Protein AF-A0A370TA42-F1 (afdb_monomer_lite)

Secondary structure (DSSP, 8-state):
---TTT----HHHHHHHHHHHHHHHHHHTS-GGGEEPPPTT--TT--TTTSGGG---HHHHHHHHT--EE---TT-PPPEEETTEEE--HHHHHTTT--HHHHHHHHT-S--EE-SSS-EE--S-TTEEE-EE-STTS-EEEEETTTTEEEEET--HHHHT-SS-SSPPP---HHHHHHHHT--HHHHHHHHHSEEEEHHHHHHHHHHHHHHTSEEESSSS-EEE-S--TT--HHHHHHHHHHHHHHHHTTTT-TTT--HHHHHHHHHHHHHHH-HHHH-HHHHHHHTT-SS----STTTTTHHHHHHHHHHHHHTS----PPP----------------------------------------PPTTHHHHHHHHHHHHHHHHHHHHHHHHHHHHHS-TT-HHHHHT--TT--HHHHHHHHHHHHHHS-GGG-S-TTHHHHHHHHHHHHHHTTSHHHHHHHHHHHHHHHHHHHHHTT--TT-GGGGSHHHHHHHHHHHHHHHHHHHHHHHHHHHHHHHHHHHHHHHHHHHHHHHHHHHHHHHHHHHTHHHHHHHHHHHHHTT----PPPPPPP-

pLDDT: mean 77.73, std 22.22, range [22.06, 98.5]

InterPro domains:
  IPR001623 DnaJ domain [PF00226] (402-463)
  IPR001623 DnaJ domain [PS50076] (402-466)
  IPR001623 DnaJ domain [SM00271] (401-458)
  IPR001623 DnaJ domain [cd06257] (402-455)
  IPR036869 Chaperone J-domain superfamily [G3DSA:1.10.287.110] (401-469)
  IPR036869 Chaperone J-domain superfamily [SSF46565] (398-460)

Foldseek 3Di:
DDALVPFDFDLVVLQVLLVVLVVLLCLAFAPPVQKAFADPQFQPLQQCVLCVQLLADRVVSSSLRGHIAGDQDPVRAAFASFAPWGFDPVSVVSVVPDGSVVQCVFFAVQPFDADPVGDTDDLADRQKTGGIGDDDRYWHWIARNRRQKIWGAQPDCCQQVPPDDPFDWHPDQLVVVCVVVVRDPSSRVRRNNTTMDRSNVVSVSSVVCVQVVCWADLHSGHTDHNRDDPDDDPLVVVLSVVLVVLQVVQPPPPSVRRDNVVSNVSSLVVCVVRPVVVNPVVPPPCVVPPDDDDDDPPCPPPPVVVVVVVVVVVVPDDDDDDDDDDDDDDDDDDDDDDDDDDDDDDDDDDDDDDDDDDDDDDDDDDPDPVVVVVVVVVVVVVVLQVVLVVLLVQLVPQDLLQLCSNLVHDAPDDLVVLVVSLVVNCVSLPPVNHPDPSSVVSNVSNVVSSVQCVPPVSSVVLSVLLVVLLVVVCVVVVHDPPDPVCVDVVVVVSSSVSSSVSSVVVVVVVVVVVVVVVVVVVVVVVVVVVVVVVVVVVVVVVVVCVVCVVVVVVVVVVVVVVPDDDDDDDDDDDD

Organism: NCBI:txid2656787

Structure (mmCIF, N/CA/C/O backbone):
data_AF-A0A370TA42-F1
#
_entry.id   AF-A0A370TA42-F1
#
loop_
_atom_site.group_PDB
_atom_site.id
_atom_site.type_symbol
_atom_site.label_atom_id
_atom_site.label_alt_id
_atom_site.label_comp_id
_atom_site.label_asym_id
_atom_site.label_entity_id
_atom_site.label_seq_id
_atom_site.pdbx_PDB_ins_code
_atom_site.Cartn_x
_atom_site.Cartn_y
_atom_site.Cartn_z
_atom_site.occupancy
_atom_site.B_iso_or_equiv
_atom_site.auth_seq_id
_atom_site.auth_comp_id
_atom_site.auth_asym_id
_atom_site.auth_atom_id
_atom_site.pdbx_PDB_model_num
ATOM 1 N N . MET A 1 1 ? -12.432 2.207 -6.664 1.00 80.94 1 MET A N 1
ATOM 2 C CA . MET A 1 1 ? -11.936 2.065 -5.289 1.00 80.94 1 MET A CA 1
ATOM 3 C C . MET A 1 1 ? -13.075 1.524 -4.453 1.00 80.94 1 MET A C 1
ATOM 5 O O . MET A 1 1 ? -14.172 2.047 -4.623 1.00 80.94 1 MET A O 1
ATOM 9 N N . PRO A 1 2 ? -12.879 0.428 -3.699 1.00 89.00 2 PRO A N 1
ATOM 10 C CA . PRO A 1 2 ? -13.913 -0.123 -2.830 1.00 89.00 2 PRO A CA 1
ATOM 11 C C . PRO A 1 2 ? -14.153 0.772 -1.612 1.00 89.00 2 PRO A C 1
ATOM 13 O O . PRO A 1 2 ? -13.216 1.389 -1.096 1.00 89.00 2 PRO A O 1
ATOM 16 N N . GLU A 1 3 ? -15.389 0.780 -1.125 1.00 89.12 3 GLU A N 1
ATOM 17 C CA . GLU A 1 3 ? -15.716 1.338 0.192 1.00 89.12 3 GLU A CA 1
ATOM 18 C C . GLU A 1 3 ? -15.497 0.289 1.304 1.00 89.12 3 GLU A C 1
ATOM 20 O O . GLU A 1 3 ? -15.654 -0.916 1.083 1.00 89.12 3 GLU A O 1
ATOM 25 N N . LEU A 1 4 ? -15.247 0.721 2.546 1.00 90.44 4 LEU A N 1
ATOM 26 C CA . LEU A 1 4 ? -15.292 -0.133 3.745 1.00 90.44 4 LEU A CA 1
ATOM 27 C C . LEU A 1 4 ? -16.655 -0.823 3.899 1.00 90.44 4 LEU A C 1
ATOM 29 O O . LEU A 1 4 ? -16.736 -1.893 4.497 1.00 90.44 4 LEU A O 1
ATOM 33 N N . SER A 1 5 ? -17.717 -0.227 3.347 1.00 88.81 5 SER A N 1
ATOM 34 C CA . SER A 1 5 ? -19.071 -0.790 3.306 1.00 88.81 5 SER A CA 1
ATOM 35 C C . SER A 1 5 ? -19.179 -2.059 2.437 1.00 88.81 5 SER A C 1
ATOM 37 O O . SER A 1 5 ? -20.073 -2.881 2.655 1.00 88.81 5 SER A O 1
ATOM 39 N N . GLU A 1 6 ? -18.256 -2.245 1.485 1.00 91.31 6 GLU A N 1
ATOM 40 C CA . GLU A 1 6 ? -18.196 -3.383 0.558 1.00 91.31 6 GLU A CA 1
ATOM 41 C C . GLU A 1 6 ? -17.244 -4.495 1.036 1.00 91.31 6 GLU A C 1
ATOM 43 O O . GLU A 1 6 ? -17.346 -5.642 0.586 1.00 91.31 6 GLU A O 1
ATOM 48 N N . ILE A 1 7 ? -16.330 -4.182 1.960 1.00 94.75 7 ILE A N 1
ATOM 49 C CA . ILE A 1 7 ? -15.343 -5.120 2.505 1.00 94.75 7 ILE A CA 1
ATOM 50 C C . ILE A 1 7 ? -15.930 -5.829 3.734 1.00 94.75 7 ILE A C 1
ATOM 52 O O . ILE A 1 7 ? -16.543 -5.222 4.607 1.00 94.75 7 ILE A O 1
ATOM 56 N N . MET A 1 8 ? -15.732 -7.147 3.823 1.00 93.50 8 MET A N 1
ATOM 57 C CA . MET A 1 8 ? -16.098 -7.934 5.003 1.00 93.50 8 MET A CA 1
ATOM 58 C C . MET A 1 8 ? -14.918 -8.782 5.467 1.00 93.50 8 MET A C 1
ATOM 60 O O . MET A 1 8 ? -14.359 -9.560 4.690 1.00 93.50 8 MET A O 1
ATOM 64 N N . TYR A 1 9 ? -14.585 -8.698 6.755 1.00 97.00 9 TYR A N 1
ATOM 65 C CA . TYR A 1 9 ? -13.612 -9.601 7.359 1.00 97.00 9 TYR A CA 1
ATOM 66 C C . TYR A 1 9 ? -14.089 -11.062 7.330 1.00 97.00 9 TYR A C 1
ATOM 68 O O . TYR A 1 9 ? -15.241 -11.388 7.622 1.00 97.00 9 TYR A O 1
ATOM 76 N N . SER A 1 10 ? -13.153 -11.963 7.041 1.00 97.50 10 SER A N 1
ATOM 77 C CA . SER A 1 10 ? -13.292 -13.395 7.275 1.00 97.50 10 SER A CA 1
ATOM 78 C C . SER A 1 10 ? -11.931 -13.958 7.668 1.00 97.50 10 SER A C 1
ATOM 80 O O . SER A 1 10 ? -10.990 -13.926 6.871 1.00 97.50 10 SER A O 1
ATOM 82 N N . ARG A 1 11 ? -11.834 -14.503 8.885 1.00 97.25 11 ARG A N 1
ATOM 83 C CA . ARG A 1 11 ? -10.618 -15.148 9.400 1.00 97.25 11 ARG A CA 1
ATOM 84 C C . ARG A 1 11 ? -10.097 -16.218 8.446 1.00 97.25 11 ARG A C 1
ATOM 86 O O . ARG A 1 11 ? -8.917 -16.236 8.119 1.00 97.25 11 ARG A O 1
ATOM 93 N N . ASP A 1 12 ? -10.987 -17.075 7.957 1.00 96.94 12 ASP A N 1
ATOM 94 C CA . ASP A 1 12 ? -10.622 -18.206 7.104 1.00 96.94 12 ASP A CA 1
ATOM 95 C C . ASP A 1 12 ? -10.121 -17.727 5.723 1.00 96.94 12 ASP A C 1
ATOM 97 O O . ASP A 1 12 ? -9.192 -18.314 5.168 1.00 96.94 12 ASP A O 1
ATOM 101 N N . ALA A 1 13 ? -10.656 -16.612 5.201 1.00 97.12 13 ALA A N 1
ATOM 102 C CA . ALA A 1 13 ? -10.143 -15.964 3.989 1.00 97.12 13 ALA A CA 1
ATOM 103 C C . ALA A 1 13 ? -8.790 -15.263 4.220 1.00 97.12 13 ALA A C 1
ATOM 105 O O . ALA A 1 13 ? -7.906 -15.350 3.371 1.00 97.12 13 ALA A O 1
ATOM 106 N N . CYS A 1 14 ? -8.592 -14.626 5.380 1.00 98.06 14 CYS A N 1
ATOM 107 C CA . CYS A 1 14 ? -7.306 -14.049 5.782 1.00 98.06 14 CYS A CA 1
ATOM 108 C C . CYS A 1 14 ? -6.217 -15.131 5.890 1.00 98.06 14 CYS A C 1
ATOM 110 O O . CYS A 1 14 ? -5.145 -15.003 5.303 1.00 98.06 14 CYS A O 1
ATOM 112 N N . VAL A 1 15 ? -6.516 -16.238 6.576 1.00 98.06 15 VAL A N 1
ATOM 113 C CA . VAL A 1 15 ? -5.639 -17.415 6.693 1.00 98.06 15 VAL A CA 1
ATOM 114 C C . VAL A 1 15 ? -5.321 -18.016 5.318 1.00 98.06 15 VAL A C 1
ATOM 116 O O . VAL A 1 15 ? -4.181 -18.408 5.067 1.00 98.06 15 VAL A O 1
ATOM 119 N N . ALA A 1 16 ? -6.296 -18.069 4.404 1.00 98.25 16 ALA A N 1
ATOM 120 C CA . ALA A 1 16 ? -6.069 -18.514 3.030 1.00 98.25 16 ALA A CA 1
ATOM 121 C C . ALA A 1 16 ? -5.157 -17.556 2.240 1.00 98.25 16 ALA A C 1
ATOM 123 O O . ALA A 1 16 ? -4.260 -18.026 1.543 1.00 98.25 16 ALA A O 1
ATOM 124 N N . ALA A 1 17 ? -5.335 -16.238 2.379 1.00 98.38 17 ALA A N 1
ATOM 125 C CA . ALA A 1 17 ? -4.519 -15.235 1.694 1.00 98.38 17 ALA A CA 1
ATOM 126 C C . ALA A 1 17 ? -3.052 -15.246 2.163 1.00 98.38 17 ALA A C 1
ATOM 128 O O . ALA A 1 17 ? -2.149 -15.232 1.327 1.00 98.38 17 ALA A O 1
ATOM 129 N N . VAL A 1 18 ? -2.806 -15.357 3.477 1.00 98.19 18 VAL A N 1
ATOM 130 C CA . VAL A 1 18 ? -1.445 -15.495 4.035 1.00 98.19 18 VAL A CA 1
ATOM 131 C C . VAL A 1 18 ? -0.789 -16.801 3.572 1.00 98.19 18 VAL A C 1
ATOM 133 O O . VAL A 1 18 ? 0.376 -16.793 3.176 1.00 98.19 18 VAL A O 1
ATOM 136 N N . ARG A 1 19 ? -1.531 -17.919 3.551 1.00 98.00 19 ARG A N 1
ATOM 137 C CA . ARG A 1 19 ? -1.007 -19.202 3.055 1.00 98.00 19 ARG A CA 1
ATOM 138 C C . ARG A 1 19 ? -0.655 -19.150 1.570 1.00 98.00 19 ARG A C 1
ATOM 140 O O . ARG A 1 19 ? 0.453 -19.530 1.216 1.00 98.00 19 ARG A O 1
ATOM 147 N N . ASP A 1 20 ? -1.544 -18.647 0.712 1.00 98.50 20 ASP A N 1
ATOM 148 C CA . ASP A 1 20 ? -1.268 -18.530 -0.728 1.00 98.50 20 ASP A CA 1
ATOM 149 C C . ASP A 1 20 ? -0.123 -17.536 -1.022 1.00 98.50 20 ASP A C 1
ATOM 151 O O . ASP A 1 20 ? 0.648 -17.718 -1.967 1.00 98.50 20 ASP A O 1
ATOM 155 N N . TYR A 1 21 ? 0.058 -16.520 -0.169 1.00 98.44 21 TYR A N 1
ATOM 156 C CA . TYR A 1 21 ? 1.237 -15.657 -0.205 1.00 98.44 21 TYR A CA 1
ATOM 157 C C . TYR A 1 21 ? 2.528 -16.421 0.115 1.00 98.44 21 TYR A C 1
ATOM 159 O O . TYR A 1 21 ? 3.470 -16.380 -0.678 1.00 98.44 21 TYR A O 1
ATOM 167 N N . TYR A 1 22 ? 2.574 -17.180 1.211 1.00 98.12 22 TYR A N 1
ATOM 168 C CA . TYR A 1 22 ? 3.743 -18.000 1.547 1.00 98.12 22 TYR A CA 1
ATOM 169 C C . TYR A 1 22 ? 4.012 -19.097 0.506 1.00 98.12 22 TYR A C 1
ATOM 171 O O . TYR A 1 22 ? 5.163 -19.298 0.129 1.00 98.12 22 TYR A O 1
ATOM 179 N N . ASP A 1 23 ? 2.976 -19.732 -0.042 1.00 97.69 23 ASP A N 1
ATOM 180 C CA . ASP A 1 23 ? 3.077 -20.680 -1.157 1.00 97.69 23 ASP A CA 1
ATOM 181 C C . ASP A 1 23 ? 3.679 -20.033 -2.417 1.00 97.69 23 ASP A C 1
ATOM 183 O O . ASP A 1 23 ? 4.450 -20.670 -3.139 1.00 97.69 23 ASP A O 1
ATOM 187 N N . PHE A 1 24 ? 3.340 -18.775 -2.716 1.00 98.38 24 PHE A N 1
ATOM 188 C CA . PHE A 1 24 ? 3.955 -18.010 -3.804 1.00 98.38 24 PHE A CA 1
ATOM 189 C C . PHE A 1 24 ? 5.436 -17.713 -3.522 1.00 98.38 24 PHE A C 1
ATOM 191 O O . PHE A 1 24 ? 6.290 -18.005 -4.365 1.00 98.38 24 PHE A O 1
ATOM 198 N N . LEU A 1 25 ? 5.765 -17.198 -2.332 1.00 97.69 25 LEU A N 1
ATOM 199 C CA . LEU A 1 25 ? 7.151 -16.906 -1.953 1.00 97.69 25 LEU A CA 1
ATOM 200 C C . LEU A 1 25 ? 8.010 -18.184 -1.904 1.00 97.69 25 LEU A C 1
ATOM 202 O O . LEU A 1 25 ? 9.178 -18.155 -2.297 1.00 97.69 25 LEU A O 1
ATOM 206 N N . ALA A 1 26 ? 7.429 -19.322 -1.515 1.00 96.69 26 ALA A N 1
ATOM 207 C CA . ALA A 1 26 ? 8.066 -20.635 -1.563 1.00 96.69 26 ALA A CA 1
ATOM 208 C C . ALA A 1 26 ? 8.302 -21.121 -3.001 1.00 96.69 26 ALA A C 1
ATOM 210 O O . ALA A 1 26 ? 9.366 -21.660 -3.298 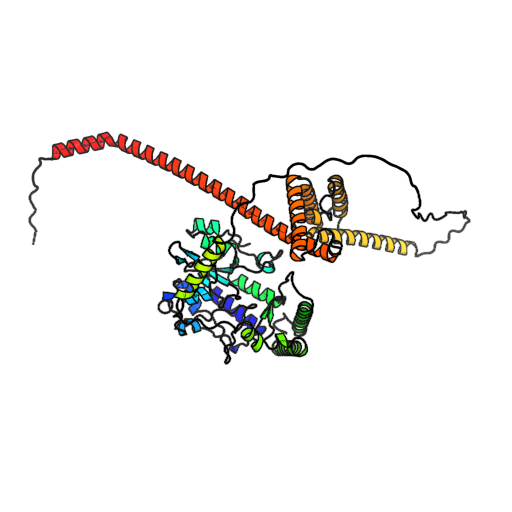1.00 96.69 26 ALA A O 1
ATOM 211 N N . LYS A 1 27 ? 7.381 -20.878 -3.941 1.00 96.94 27 LYS A N 1
ATOM 212 C CA . LYS A 1 27 ? 7.625 -21.155 -5.373 1.00 96.94 27 LYS A CA 1
ATOM 213 C C . LYS A 1 27 ? 8.735 -20.258 -5.946 1.00 96.94 27 LYS A C 1
ATOM 215 O O . LYS A 1 27 ? 9.468 -20.701 -6.830 1.00 96.94 27 LYS A O 1
ATOM 220 N N . MET A 1 28 ? 8.914 -19.042 -5.418 1.00 96.69 28 MET A N 1
ATOM 221 C CA . MET A 1 28 ? 9.915 -18.076 -5.890 1.00 96.69 28 MET A CA 1
ATOM 222 C C . MET A 1 28 ? 11.322 -18.254 -5.281 1.00 96.69 28 MET A C 1
ATOM 224 O O . MET A 1 28 ? 12.287 -18.399 -6.037 1.00 96.69 28 MET A O 1
ATOM 228 N N . TYR A 1 29 ? 11.468 -18.236 -3.948 1.00 95.62 29 TYR A N 1
ATOM 229 C CA . TYR A 1 29 ? 12.778 -18.269 -3.272 1.00 95.62 29 TYR A CA 1
ATOM 230 C C . TYR A 1 29 ? 12.809 -18.992 -1.914 1.00 95.62 29 TYR A C 1
ATOM 232 O O . TYR A 1 29 ? 13.726 -19.791 -1.712 1.00 95.62 29 TYR A O 1
ATOM 240 N N . ILE A 1 30 ? 11.826 -18.783 -1.027 1.00 94.00 30 ILE A N 1
ATOM 241 C CA . ILE A 1 30 ? 11.815 -19.340 0.343 1.00 94.00 30 ILE A CA 1
ATOM 242 C C . ILE A 1 30 ? 11.877 -20.875 0.297 1.00 94.00 30 ILE A C 1
ATOM 244 O O . ILE A 1 30 ? 11.227 -21.502 -0.539 1.00 94.00 30 ILE A O 1
ATOM 248 N N . ASP A 1 31 ? 12.657 -21.521 1.165 1.00 91.69 31 ASP A N 1
ATOM 249 C CA . ASP A 1 31 ? 12.622 -22.986 1.288 1.00 91.69 31 ASP A CA 1
ATOM 250 C C . ASP A 1 31 ? 11.287 -23.443 1.914 1.00 91.69 31 ASP A C 1
ATOM 252 O O . ASP A 1 31 ? 10.855 -22.920 2.937 1.00 91.69 31 ASP A O 1
ATOM 256 N N . GLU A 1 32 ? 10.609 -24.414 1.300 1.00 93.12 32 GLU A N 1
ATOM 257 C CA . GLU A 1 32 ? 9.282 -24.886 1.733 1.00 93.12 32 GLU A CA 1
ATOM 258 C C . GLU A 1 32 ? 9.284 -25.405 3.184 1.00 93.12 32 GLU A C 1
ATOM 260 O O . GLU A 1 32 ? 8.290 -25.270 3.890 1.00 93.12 32 GLU A O 1
ATOM 265 N N . SER A 1 33 ? 10.420 -25.925 3.669 1.00 92.50 33 SER A N 1
ATOM 266 C CA . SER A 1 33 ? 10.579 -26.388 5.056 1.00 92.50 33 SER A CA 1
ATOM 267 C C . SER A 1 33 ? 10.582 -25.266 6.104 1.00 92.50 33 SER A C 1
ATOM 269 O O . SER A 1 33 ? 10.572 -25.550 7.302 1.00 92.50 33 SER A O 1
ATOM 271 N N . ARG A 1 34 ? 10.598 -23.996 5.674 1.00 91.88 34 ARG A N 1
ATOM 272 C CA . ARG A 1 34 ? 10.578 -22.820 6.557 1.00 91.88 34 ARG A CA 1
ATOM 273 C C . ARG A 1 34 ? 9.169 -22.488 7.045 1.00 91.88 34 ARG A C 1
ATOM 275 O O . ARG A 1 34 ? 9.055 -21.884 8.112 1.00 91.88 34 ARG A O 1
ATOM 282 N N . ILE A 1 35 ? 8.142 -22.869 6.279 1.00 95.50 35 ILE A N 1
ATOM 283 C CA . ILE A 1 35 ? 6.725 -22.625 6.571 1.00 95.50 35 ILE A CA 1
ATOM 284 C C . ILE A 1 35 ? 6.232 -23.673 7.571 1.00 95.50 35 ILE A C 1
ATOM 286 O O . ILE A 1 35 ? 6.346 -24.877 7.338 1.00 95.50 35 ILE A O 1
ATOM 290 N N . ILE A 1 36 ? 5.652 -23.212 8.678 1.00 95.31 36 ILE A N 1
ATOM 291 C CA . ILE A 1 36 ? 5.034 -24.058 9.697 1.00 95.31 36 ILE A CA 1
ATOM 292 C C . ILE A 1 36 ? 3.516 -23.843 9.676 1.00 95.31 36 ILE A C 1
ATOM 294 O O . ILE A 1 36 ? 3.028 -22.751 9.960 1.00 95.31 36 ILE A O 1
ATOM 298 N N . GLU A 1 37 ? 2.773 -24.902 9.358 1.00 96.19 37 GLU A N 1
ATOM 299 C CA . GLU A 1 37 ? 1.305 -24.921 9.333 1.00 96.19 37 GLU A CA 1
ATOM 300 C C . GLU A 1 37 ? 0.700 -25.202 10.726 1.00 96.19 37 GLU A C 1
ATOM 302 O O . GLU A 1 37 ? 1.188 -26.102 11.423 1.00 96.19 37 GLU A O 1
ATOM 307 N N . PRO A 1 38 ? -0.376 -24.499 11.136 1.00 95.94 38 PRO A N 1
ATOM 308 C CA . PRO A 1 38 ? -1.087 -24.775 12.380 1.00 95.94 38 PRO A CA 1
ATOM 309 C C . PRO A 1 38 ? -1.833 -26.121 12.360 1.00 95.94 38 PRO A C 1
ATOM 311 O O . PRO A 1 38 ? -2.248 -26.609 11.305 1.00 95.94 38 PRO A O 1
ATOM 314 N N . PRO A 1 39 ? -2.103 -26.707 13.541 1.00 95.25 39 PRO A N 1
ATOM 315 C CA . PRO A 1 39 ? -3.102 -27.762 13.694 1.00 95.25 39 PRO A CA 1
ATOM 316 C C . PRO A 1 39 ? -4.506 -27.321 13.236 1.00 95.25 39 PRO A C 1
ATOM 318 O O . PRO A 1 39 ? -4.835 -26.140 13.247 1.00 95.25 39 PRO A O 1
ATOM 321 N N . GLU A 1 40 ? -5.396 -28.284 12.970 1.00 90.81 40 GLU A N 1
ATOM 322 C CA . GLU A 1 40 ? -6.815 -28.062 12.593 1.00 90.81 40 GLU A CA 1
ATOM 323 C C . GLU A 1 40 ? -7.611 -27.179 13.585 1.00 90.81 40 GLU A C 1
ATOM 325 O O . GLU A 1 40 ? -8.650 -26.629 13.237 1.00 90.81 40 GLU A O 1
ATOM 330 N N . LYS A 1 41 ? -7.133 -27.045 14.829 1.00 90.94 41 LYS A N 1
ATOM 331 C CA . LYS A 1 41 ? -7.735 -26.224 15.898 1.00 90.94 41 LYS A CA 1
ATOM 332 C C . LYS A 1 41 ? -6.901 -24.990 16.267 1.00 90.94 41 LYS A C 1
ATOM 334 O O . LYS A 1 41 ? -7.105 -24.424 17.339 1.00 90.94 41 LYS A O 1
ATOM 339 N N . GLY A 1 42 ? -5.929 -24.649 15.430 1.00 93.88 42 GLY A N 1
ATOM 340 C CA . GLY A 1 42 ? -4.937 -23.623 15.695 1.00 93.88 42 GLY A CA 1
ATOM 341 C C . GLY A 1 42 ? -3.828 -24.043 16.667 1.00 93.88 42 GLY A C 1
ATOM 342 O O . GLY A 1 42 ? -3.768 -25.176 17.159 1.00 93.88 42 GLY A O 1
ATOM 343 N N . TRP A 1 43 ? -2.914 -23.107 16.909 1.00 95.06 43 TRP A N 1
ATOM 344 C CA . TRP A 1 43 ? -1.768 -23.226 17.802 1.00 95.06 43 TRP A CA 1
ATOM 345 C C . TRP A 1 43 ? -2.201 -23.285 19.276 1.00 95.06 43 TRP A C 1
ATOM 347 O O . TRP A 1 43 ? -2.783 -22.326 19.775 1.00 95.06 43 TRP A O 1
ATOM 357 N N . PRO A 1 44 ? -1.875 -24.355 20.029 1.00 90.38 44 PRO A N 1
ATOM 358 C CA . PRO A 1 44 ? -2.318 -24.505 21.419 1.00 90.38 44 PRO A CA 1
ATOM 359 C C . PRO A 1 44 ? -1.609 -23.567 22.412 1.00 90.38 44 PRO A C 1
ATOM 361 O O . PRO A 1 44 ? -1.983 -23.548 23.581 1.00 90.38 44 PRO A O 1
ATOM 364 N N . THR A 1 45 ? -0.585 -22.826 21.974 1.00 89.12 45 THR A N 1
ATOM 365 C CA . THR A 1 45 ? 0.097 -21.773 22.749 1.00 89.12 45 THR A CA 1
ATOM 366 C C . THR A 1 45 ? -0.546 -20.395 22.577 1.00 89.12 45 THR A C 1
ATOM 368 O O . THR A 1 45 ? -0.284 -19.512 23.387 1.00 89.12 45 THR A O 1
ATOM 371 N N . LEU A 1 46 ? -1.393 -20.208 21.557 1.00 91.19 46 LEU A N 1
ATOM 372 C CA . LEU A 1 46 ? -2.070 -18.950 21.243 1.00 91.19 46 LEU A CA 1
ATOM 373 C C . LEU A 1 46 ? -3.538 -19.038 21.677 1.00 91.19 46 LEU A C 1
ATOM 375 O O . LEU A 1 46 ? -4.412 -19.439 20.909 1.00 91.19 46 LEU A O 1
ATOM 379 N N . THR A 1 47 ? -3.807 -18.687 22.934 1.00 89.94 47 THR A N 1
ATOM 380 C CA . THR A 1 47 ? -5.158 -18.601 23.502 1.00 89.94 47 THR A CA 1
ATOM 381 C C . THR A 1 47 ? -5.394 -17.216 24.097 1.00 89.94 47 THR A C 1
ATOM 383 O O . THR A 1 47 ? -4.456 -16.456 24.332 1.00 89.94 47 THR A O 1
ATOM 386 N N . THR A 1 48 ? -6.657 -16.880 24.362 1.00 88.81 48 THR A N 1
ATOM 387 C CA . THR A 1 48 ? -7.038 -15.669 25.111 1.00 88.81 48 THR A CA 1
ATOM 388 C C . THR A 1 48 ? -6.276 -15.552 26.429 1.00 88.81 48 THR A C 1
ATOM 390 O O . THR A 1 48 ? -5.829 -14.473 26.792 1.00 88.81 48 THR A O 1
ATOM 393 N N . ASP A 1 49 ? -6.076 -16.684 27.103 1.00 86.44 49 ASP A N 1
ATOM 394 C CA . ASP A 1 49 ? -5.483 -16.774 28.436 1.00 86.44 49 ASP A CA 1
ATOM 395 C C . ASP A 1 49 ? -3.948 -16.633 28.408 1.00 86.44 49 ASP A C 1
ATOM 397 O O . ASP A 1 49 ? -3.357 -16.205 29.396 1.00 86.44 49 ASP A O 1
ATOM 401 N N . THR A 1 50 ? -3.281 -17.006 27.306 1.00 86.19 50 THR A N 1
ATOM 402 C CA . THR A 1 50 ? -1.823 -16.824 27.148 1.00 86.19 50 THR A CA 1
ATOM 403 C C . THR A 1 50 ? -1.451 -15.470 26.552 1.00 86.19 50 THR A C 1
ATOM 405 O O . THR A 1 50 ? -0.331 -15.013 26.759 1.00 86.19 50 THR A O 1
ATOM 408 N N . MET A 1 51 ? -2.381 -14.823 25.844 1.00 87.56 51 MET A N 1
ATOM 409 C CA . MET A 1 51 ? -2.163 -13.548 25.152 1.00 87.56 51 MET A CA 1
ATOM 410 C C . MET A 1 51 ? -2.942 -12.375 25.784 1.00 87.56 51 MET A C 1
ATOM 412 O O . MET A 1 51 ? -3.024 -11.313 25.170 1.00 87.56 51 MET A O 1
ATOM 416 N N . GLU A 1 52 ? -3.503 -12.537 26.993 1.00 87.50 52 GLU A N 1
ATOM 417 C CA . GLU A 1 52 ? -4.303 -11.516 27.706 1.00 87.50 52 GLU A CA 1
ATOM 418 C C . GLU A 1 52 ? -3.557 -10.170 27.809 1.00 87.50 52 GLU A C 1
ATOM 420 O O . GLU A 1 52 ? -4.113 -9.113 27.511 1.00 87.50 52 GLU A O 1
ATOM 425 N N . ASP A 1 53 ? -2.260 -10.231 28.130 1.00 88.19 53 ASP A N 1
ATOM 426 C CA . ASP A 1 53 ? -1.348 -9.087 28.291 1.00 88.19 53 ASP A CA 1
ATOM 427 C C . ASP A 1 53 ? -1.164 -8.262 26.995 1.00 88.19 53 ASP A C 1
ATOM 429 O O . ASP A 1 53 ? -0.791 -7.091 27.039 1.00 88.19 53 ASP A O 1
ATOM 433 N N . LEU A 1 54 ? -1.471 -8.837 25.822 1.00 88.19 54 LEU A N 1
ATOM 434 C CA . LEU A 1 54 ? -1.412 -8.143 24.529 1.00 88.19 54 LEU A CA 1
ATOM 435 C C . LEU A 1 54 ? -2.567 -7.138 24.345 1.00 88.19 54 LEU A C 1
ATOM 437 O O . LEU A 1 54 ? -2.471 -6.241 23.508 1.00 88.19 54 LEU A O 1
ATOM 441 N N . GLY A 1 55 ? -3.666 -7.278 25.099 1.00 90.62 55 GLY A N 1
ATOM 442 C CA . GLY A 1 55 ? -4.807 -6.354 25.065 1.00 90.62 55 GLY A CA 1
ATOM 443 C C . GLY A 1 55 ? -5.600 -6.336 23.749 1.00 90.62 55 GLY A C 1
ATOM 444 O O . GLY A 1 55 ? -6.326 -5.376 23.484 1.00 90.62 55 GLY A O 1
ATOM 445 N N . LYS A 1 56 ? -5.465 -7.369 22.906 1.00 93.88 56 LYS A N 1
ATOM 446 C CA . LYS A 1 56 ? -6.192 -7.507 21.630 1.00 93.88 56 LYS A CA 1
ATOM 447 C C . LYS A 1 56 ? -7.387 -8.462 21.759 1.00 93.88 56 LYS A C 1
ATOM 449 O O . LYS A 1 56 ? -7.435 -9.307 22.646 1.00 93.88 56 LYS A O 1
ATOM 454 N N . THR A 1 57 ? -8.374 -8.302 20.879 1.00 96.75 57 THR A N 1
ATOM 455 C CA . THR A 1 57 ? -9.651 -9.046 20.921 1.00 96.75 57 THR A CA 1
ATOM 456 C C . THR A 1 57 ? -9.521 -10.554 20.681 1.00 96.75 57 THR A C 1
ATOM 458 O O . THR A 1 57 ? -8.645 -11.001 19.943 1.00 96.75 57 THR A O 1
ATOM 461 N N . ASP A 1 58 ? -10.482 -11.330 21.198 1.00 96.31 58 ASP A N 1
ATOM 462 C CA . ASP A 1 58 ? -10.622 -12.777 20.965 1.00 96.31 58 ASP A CA 1
ATOM 463 C C . ASP A 1 58 ? -10.525 -13.174 19.480 1.00 96.31 58 ASP A C 1
ATOM 465 O O . ASP A 1 58 ? -9.968 -14.222 19.163 1.00 96.31 58 ASP A O 1
ATOM 469 N N . GLU A 1 59 ? -11.040 -12.349 18.559 1.00 97.25 59 GLU A N 1
ATOM 470 C CA . GLU A 1 59 ? -10.984 -12.615 17.113 1.00 97.25 59 GLU A CA 1
ATOM 471 C C . GLU A 1 59 ? -9.569 -12.429 16.542 1.00 97.25 59 GLU A C 1
ATOM 473 O O . GLU A 1 59 ? -9.135 -13.241 15.727 1.00 97.25 59 GLU A O 1
ATOM 478 N N . VAL A 1 60 ? -8.807 -11.437 17.026 1.00 97.19 60 VAL A N 1
ATOM 479 C CA . VAL A 1 60 ? -7.373 -11.298 16.710 1.00 97.19 60 VAL A CA 1
ATOM 480 C C . VAL A 1 60 ? -6.613 -12.528 17.204 1.00 97.19 60 VAL A C 1
ATOM 482 O O . VAL A 1 60 ? -5.880 -13.144 16.434 1.00 97.19 60 VAL A O 1
ATOM 485 N N . ILE A 1 61 ? -6.814 -12.940 18.459 1.00 96.25 61 ILE A N 1
ATOM 486 C CA . ILE A 1 61 ? -6.121 -14.114 19.012 1.00 96.25 61 ILE A CA 1
ATOM 487 C C . ILE A 1 61 ? -6.548 -15.402 18.285 1.00 96.25 61 ILE A C 1
ATOM 489 O O . ILE A 1 61 ? -5.707 -16.250 17.982 1.00 96.25 61 ILE A O 1
ATOM 493 N N . SER A 1 62 ? -7.829 -15.524 17.912 1.00 96.19 62 SER A N 1
ATOM 494 C CA . SER A 1 62 ? -8.339 -16.622 17.082 1.00 96.19 62 SER A CA 1
ATOM 495 C C . SER A 1 62 ? -7.685 -16.647 15.701 1.00 96.19 62 SER A C 1
ATOM 497 O O . SER A 1 62 ? -7.328 -17.727 15.228 1.00 96.19 62 SER A O 1
ATOM 499 N N . LEU A 1 63 ? -7.487 -15.491 15.062 1.00 97.56 63 LEU A N 1
ATOM 500 C CA . LEU A 1 63 ? -6.766 -15.394 13.798 1.00 97.56 63 LEU A CA 1
ATOM 501 C C . LEU A 1 63 ? -5.313 -15.845 13.947 1.00 97.56 63 LEU A C 1
ATOM 503 O O . LEU A 1 63 ? -4.899 -16.740 13.212 1.00 97.56 63 LEU A O 1
ATOM 507 N N . LEU A 1 64 ? -4.564 -15.278 14.900 1.00 96.56 64 LEU A N 1
ATOM 508 C CA . LEU A 1 64 ? -3.157 -15.629 15.131 1.00 96.56 64 LEU A CA 1
ATOM 509 C C . LEU A 1 64 ? -2.993 -17.139 15.366 1.00 96.56 64 LEU A C 1
ATOM 511 O O . LEU A 1 64 ? -2.146 -17.782 14.749 1.00 96.56 64 LEU A O 1
ATOM 515 N N . ALA A 1 65 ? -3.876 -17.747 16.163 1.00 96.62 65 ALA A N 1
ATOM 516 C CA . ALA A 1 65 ? -3.871 -19.190 16.376 1.00 96.62 65 ALA A CA 1
ATOM 517 C C . ALA A 1 65 ? -4.005 -20.013 15.075 1.00 96.62 65 ALA A C 1
ATOM 519 O O . ALA A 1 65 ? -3.525 -21.141 15.041 1.00 96.62 65 ALA A O 1
ATOM 520 N N . HIS A 1 66 ? -4.608 -19.486 14.005 1.00 97.50 66 HIS A N 1
ATOM 521 C CA . HIS A 1 66 ? -4.839 -20.201 12.740 1.00 97.50 66 HIS A CA 1
ATOM 522 C C . HIS A 1 66 ? -3.952 -19.734 11.569 1.00 97.50 66 HIS A C 1
ATOM 524 O O . HIS A 1 66 ? -4.139 -20.208 10.445 1.00 97.50 66 HIS A O 1
ATOM 530 N N . LEU A 1 67 ? -2.972 -18.852 11.799 1.00 97.62 67 LEU A N 1
ATOM 531 C CA . LEU A 1 67 ? -1.997 -18.458 10.776 1.00 97.62 67 LEU A CA 1
ATOM 532 C C . LEU A 1 67 ? -0.843 -19.477 10.642 1.00 97.62 67 LEU A C 1
ATOM 534 O O . LEU A 1 67 ? -0.389 -20.039 11.647 1.00 97.62 67 LEU A O 1
ATOM 538 N N . PRO A 1 68 ? -0.325 -19.704 9.417 1.00 97.38 68 PRO A N 1
ATOM 539 C CA . PRO A 1 68 ? 0.993 -20.296 9.226 1.00 97.38 68 PRO A CA 1
ATOM 540 C C . PRO A 1 68 ? 2.093 -19.280 9.572 1.00 97.38 68 PRO A C 1
ATOM 542 O O . PRO A 1 68 ? 1.908 -18.072 9.406 1.00 97.38 68 PRO A O 1
ATOM 545 N N . TYR A 1 69 ? 3.258 -19.767 10.001 1.00 96.12 69 TYR A N 1
ATOM 546 C CA . TYR A 1 69 ? 4.405 -18.934 10.395 1.00 96.12 69 TYR A CA 1
ATOM 547 C C . TYR A 1 69 ? 5.703 -19.335 9.684 1.00 96.12 69 TYR A C 1
ATOM 549 O O . TYR A 1 69 ? 5.810 -20.430 9.132 1.00 96.12 69 TYR A O 1
ATOM 557 N N . LEU A 1 70 ? 6.684 -18.427 9.669 1.00 94.00 70 LEU A N 1
ATOM 558 C CA . LEU A 1 70 ? 7.993 -18.619 9.039 1.00 94.00 70 LEU A CA 1
ATOM 559 C C . LEU A 1 70 ? 9.081 -18.743 10.107 1.00 94.00 70 LEU A C 1
ATOM 561 O O . LEU A 1 70 ? 9.330 -17.813 10.868 1.00 94.00 70 LEU A O 1
ATOM 565 N N . SER A 1 71 ? 9.747 -19.894 10.127 1.00 89.38 71 SER A N 1
ATOM 566 C CA . SER A 1 71 ? 10.801 -20.212 11.095 1.00 89.38 71 SER A CA 1
ATOM 567 C C . SER A 1 71 ? 12.079 -19.376 10.931 1.00 89.38 71 SER A C 1
ATOM 569 O O . SER A 1 71 ? 12.504 -19.051 9.822 1.00 89.38 71 SER A O 1
ATOM 571 N N . GLU A 1 72 ? 12.770 -19.127 12.046 1.00 83.38 72 GLU A N 1
ATOM 572 C CA . GLU A 1 72 ? 14.208 -18.802 12.088 1.00 83.38 72 GLU A CA 1
ATOM 573 C C . GLU A 1 72 ? 15.042 -20.044 11.711 1.00 83.38 72 GLU A C 1
ATOM 575 O O . GLU A 1 72 ? 14.563 -21.172 11.837 1.00 83.38 72 GLU A O 1
ATOM 580 N N . ASP A 1 73 ? 16.245 -19.893 11.142 1.00 76.38 73 ASP A N 1
ATOM 581 C CA . ASP A 1 73 ? 17.107 -21.053 10.825 1.00 76.38 73 ASP A CA 1
ATOM 582 C C . ASP A 1 73 ? 18.050 -21.448 11.979 1.00 76.38 73 ASP A C 1
ATOM 584 O O . ASP A 1 73 ? 18.047 -20.856 13.057 1.00 76.38 73 ASP A O 1
ATOM 588 N N . SER A 1 74 ? 18.903 -22.454 11.756 1.00 69.25 74 SER A N 1
ATOM 589 C CA . SER A 1 74 ? 19.916 -22.897 12.730 1.00 69.25 74 SER A CA 1
ATOM 590 C C . SER A 1 74 ? 20.977 -21.843 13.091 1.00 69.25 74 SER A C 1
ATOM 592 O O . SER A 1 74 ? 21.785 -22.079 13.989 1.00 69.25 74 SER A O 1
ATOM 594 N N . THR A 1 75 ? 21.011 -20.719 12.377 1.00 70.00 75 THR A N 1
ATOM 595 C CA . THR A 1 75 ? 21.869 -19.552 12.618 1.00 70.00 75 THR A CA 1
ATOM 596 C C . THR A 1 75 ? 21.107 -18.359 13.207 1.00 70.00 75 THR A C 1
ATOM 598 O O . THR A 1 75 ? 21.754 -17.415 13.657 1.00 70.00 75 THR A O 1
ATOM 601 N N . GLY A 1 76 ? 19.773 -18.421 13.279 1.00 72.81 76 GLY A N 1
ATOM 602 C CA . GLY A 1 76 ? 18.906 -17.325 13.716 1.00 72.81 76 GLY A CA 1
ATOM 603 C C . GLY A 1 76 ? 18.514 -16.352 12.599 1.00 72.81 76 GLY A C 1
ATOM 604 O O . GLY A 1 76 ? 17.902 -15.326 12.890 1.00 72.81 76 GLY A O 1
ATOM 605 N N . ASP A 1 77 ? 18.833 -16.652 11.335 1.00 75.12 77 ASP A N 1
ATOM 606 C CA . ASP A 1 77 ? 18.410 -15.816 10.210 1.00 75.12 77 ASP A CA 1
ATOM 607 C C . ASP A 1 77 ? 16.889 -15.996 10.006 1.00 75.12 77 ASP A C 1
ATOM 609 O O . ASP A 1 77 ? 16.386 -17.105 9.761 1.00 75.12 77 ASP A O 1
ATOM 613 N N . LYS A 1 78 ? 16.150 -14.886 10.134 1.00 84.50 78 LYS A N 1
ATOM 614 C CA . LYS A 1 78 ? 14.738 -14.771 9.739 1.00 84.50 78 LYS A CA 1
ATOM 615 C C . LYS A 1 78 ? 14.609 -14.702 8.213 1.00 84.50 78 LYS A C 1
ATOM 617 O O . LYS A 1 78 ? 15.587 -14.494 7.499 1.00 84.50 78 LYS A O 1
ATOM 622 N N . VAL A 1 79 ? 13.384 -14.879 7.725 1.00 89.50 79 VAL A N 1
ATOM 623 C CA . VAL A 1 79 ? 13.033 -14.734 6.309 1.00 89.50 79 VAL A CA 1
ATOM 624 C C . VAL A 1 79 ? 12.326 -13.399 6.097 1.00 89.50 79 VAL A C 1
ATOM 626 O O . VAL A 1 79 ? 11.262 -13.163 6.670 1.00 89.50 79 VAL A O 1
ATOM 629 N N . GLU A 1 80 ? 12.916 -12.533 5.278 1.00 91.38 80 GLU A N 1
ATOM 630 C CA . GLU A 1 80 ? 12.234 -11.354 4.748 1.00 91.38 80 GLU A CA 1
ATOM 631 C C . GLU A 1 80 ? 11.112 -11.794 3.802 1.00 91.38 80 GLU A C 1
ATOM 633 O O . GLU A 1 80 ? 11.317 -12.666 2.958 1.00 91.38 80 GLU A O 1
ATOM 638 N N . VAL A 1 81 ? 9.926 -11.200 3.948 1.00 93.00 81 VAL A N 1
ATOM 639 C CA . VAL A 1 81 ? 8.754 -11.464 3.088 1.00 93.00 81 VAL A CA 1
ATOM 640 C C . VAL A 1 81 ? 8.467 -10.318 2.119 1.00 93.00 81 VAL A C 1
ATOM 642 O O . VAL A 1 81 ? 7.750 -10.504 1.140 1.00 93.00 81 VAL A O 1
ATOM 645 N N . MET A 1 82 ? 9.040 -9.149 2.389 1.00 91.44 82 MET A N 1
ATOM 646 C CA . MET A 1 82 ? 9.246 -8.004 1.500 1.00 91.44 82 MET A CA 1
ATOM 647 C C . MET A 1 82 ? 10.534 -7.296 1.989 1.00 91.44 82 MET A C 1
ATOM 649 O O . MET A 1 82 ? 11.003 -7.631 3.082 1.00 91.44 82 MET A O 1
ATOM 653 N N . PRO A 1 83 ? 11.148 -6.372 1.229 1.00 88.12 83 PRO A N 1
ATOM 654 C CA . PRO A 1 83 ? 12.469 -5.840 1.574 1.00 88.12 83 PRO A CA 1
ATOM 655 C C . PRO A 1 83 ? 12.572 -5.278 2.998 1.00 88.12 83 PRO A C 1
ATOM 657 O O . PRO A 1 83 ? 11.724 -4.496 3.417 1.00 88.12 83 PRO A O 1
ATOM 660 N N . ASN A 1 84 ? 13.625 -5.657 3.731 1.00 81.06 84 ASN A N 1
ATOM 661 C CA . ASN A 1 84 ? 13.875 -5.275 5.134 1.00 81.06 84 ASN A CA 1
ATOM 662 C C . ASN A 1 84 ? 12.769 -5.668 6.147 1.00 81.06 84 ASN A C 1
ATOM 664 O O . ASN A 1 84 ? 12.820 -5.235 7.299 1.00 81.06 84 ASN A O 1
ATOM 668 N N . CYS A 1 85 ? 11.769 -6.466 5.754 1.00 88.31 85 CYS A N 1
ATOM 669 C CA . CYS A 1 85 ? 10.585 -6.749 6.565 1.00 88.31 85 CYS A CA 1
ATOM 670 C C . CYS A 1 85 ? 10.366 -8.250 6.766 1.00 88.31 85 CYS A C 1
ATOM 672 O O . CYS A 1 85 ? 10.187 -9.013 5.811 1.00 88.31 85 CYS A O 1
ATOM 674 N N . THR A 1 86 ? 10.316 -8.669 8.033 1.00 91.06 86 THR A N 1
ATOM 675 C CA . THR A 1 86 ? 9.960 -10.040 8.429 1.00 91.06 86 THR A CA 1
ATOM 676 C C . THR A 1 86 ? 8.572 -10.052 9.063 1.00 91.06 86 THR A C 1
ATOM 678 O O . THR A 1 86 ? 8.197 -9.096 9.740 1.00 91.06 86 THR A O 1
ATOM 681 N N . PHE A 1 87 ? 7.793 -11.116 8.861 1.00 92.81 87 PHE A N 1
ATOM 682 C CA . PHE A 1 87 ? 6.510 -11.277 9.554 1.00 92.81 87 PHE A CA 1
ATOM 683 C C . PHE A 1 87 ? 6.687 -11.873 10.958 1.00 92.81 87 PHE A C 1
ATOM 685 O O . PHE A 1 87 ? 7.659 -12.573 11.249 1.00 92.81 87 PHE A O 1
ATOM 692 N N . ALA A 1 88 ? 5.746 -11.552 11.841 1.00 91.31 88 ALA A N 1
ATOM 693 C CA . ALA A 1 88 ? 5.732 -11.974 13.234 1.00 91.31 88 ALA A CA 1
ATOM 694 C C . ALA A 1 88 ? 5.420 -13.474 13.368 1.00 91.31 88 ALA A C 1
ATOM 696 O O . ALA A 1 88 ? 4.319 -13.914 13.033 1.00 91.31 88 ALA A O 1
ATOM 697 N N . ASP A 1 89 ? 6.355 -14.252 13.922 1.00 92.56 89 ASP A N 1
ATOM 698 C CA . ASP A 1 89 ? 6.078 -15.603 14.426 1.00 92.56 89 ASP A CA 1
ATOM 699 C C . ASP A 1 89 ? 5.494 -15.485 15.840 1.00 92.56 89 ASP A C 1
ATOM 701 O O . ASP A 1 89 ? 6.153 -15.753 16.846 1.00 92.56 89 ASP A O 1
ATOM 705 N N . TRP A 1 90 ? 4.231 -15.054 15.911 1.00 91.56 90 TRP A N 1
ATOM 706 C CA . TRP A 1 90 ? 3.502 -14.915 17.175 1.00 91.56 90 TRP A CA 1
ATOM 707 C C . TRP A 1 90 ? 3.473 -16.228 17.970 1.00 91.56 90 TRP A C 1
ATOM 709 O O . TRP A 1 90 ? 3.431 -16.199 19.199 1.00 91.56 90 TRP A O 1
ATOM 719 N N . LYS A 1 91 ? 3.546 -17.387 17.296 1.00 91.12 91 LYS A N 1
ATOM 720 C CA . LYS A 1 91 ? 3.652 -18.691 17.955 1.00 91.12 91 LYS A CA 1
ATOM 721 C C . LYS A 1 91 ? 4.981 -18.808 18.709 1.00 91.12 91 LYS A C 1
ATOM 723 O O . LYS A 1 91 ? 4.957 -19.190 19.877 1.00 91.12 91 LYS A O 1
ATOM 728 N N . ALA A 1 92 ? 6.115 -18.473 18.095 1.00 88.69 92 ALA A N 1
ATOM 729 C CA . ALA A 1 92 ? 7.414 -18.476 18.773 1.00 88.69 92 ALA A CA 1
ATOM 730 C C . ALA A 1 92 ? 7.499 -17.384 19.850 1.00 88.69 92 ALA A C 1
ATOM 732 O O . ALA A 1 92 ? 8.042 -17.624 20.926 1.00 88.69 92 ALA A O 1
ATOM 733 N N . ASP A 1 93 ? 6.922 -16.210 19.599 1.00 86.06 93 ASP A N 1
ATOM 734 C CA . ASP A 1 93 ? 6.926 -15.094 20.547 1.00 86.06 93 ASP A CA 1
ATOM 735 C C . ASP A 1 93 ? 6.051 -15.372 21.788 1.00 86.06 93 ASP A C 1
ATOM 737 O O . ASP A 1 93 ? 6.465 -15.050 22.902 1.00 86.06 93 ASP A O 1
ATOM 741 N N . SER A 1 94 ? 4.944 -16.117 21.647 1.00 84.44 94 SER A N 1
ATOM 742 C CA . SER A 1 94 ? 4.156 -16.634 22.786 1.00 84.44 94 SER A CA 1
ATOM 743 C C . SER A 1 94 ? 4.923 -17.620 23.683 1.00 84.44 94 SER A C 1
ATOM 745 O O . SER A 1 94 ? 4.623 -17.751 24.867 1.00 84.44 94 SER A O 1
ATOM 747 N N . GLU A 1 95 ? 5.945 -18.299 23.151 1.00 84.81 95 GLU A N 1
ATOM 748 C CA . GLU A 1 95 ? 6.807 -19.225 23.903 1.00 84.81 95 GLU A CA 1
ATOM 749 C C . GLU A 1 95 ? 8.022 -18.528 24.548 1.00 84.81 95 GLU A C 1
ATOM 751 O O . GLU A 1 95 ? 8.779 -19.168 25.280 1.00 84.81 95 GLU A O 1
ATOM 756 N N . ARG A 1 96 ? 8.237 -17.230 24.277 1.00 80.31 96 ARG A N 1
ATOM 757 C CA . ARG A 1 96 ? 9.421 -16.458 24.707 1.00 80.31 96 ARG A CA 1
ATOM 758 C C . ARG A 1 96 ? 9.210 -15.618 25.981 1.00 80.31 96 ARG A C 1
ATOM 760 O O . ARG A 1 96 ? 10.153 -14.952 26.399 1.00 80.31 96 ARG A O 1
ATOM 767 N N . GLU A 1 97 ? 8.019 -15.658 26.592 1.00 71.19 97 GLU A N 1
ATOM 768 C CA . GLU A 1 97 ? 7.628 -14.859 27.780 1.00 71.19 97 GLU A CA 1
ATOM 769 C C . GLU A 1 97 ? 7.894 -13.339 27.619 1.00 71.19 97 GLU A C 1
ATOM 771 O O . GLU A 1 97 ? 8.337 -12.657 28.545 1.00 71.19 97 GLU A O 1
ATOM 776 N N . VAL A 1 98 ? 7.640 -12.800 26.420 1.00 80.12 98 VAL A N 1
ATOM 777 C CA . VAL A 1 98 ? 7.758 -11.363 26.103 1.00 80.12 98 VAL A CA 1
ATOM 778 C C . VAL A 1 98 ? 6.488 -10.624 26.550 1.00 80.12 98 VAL A C 1
ATOM 780 O O . VAL A 1 98 ? 5.393 -11.165 26.416 1.00 80.12 98 VAL A O 1
ATOM 783 N N . SER A 1 99 ? 6.618 -9.395 27.070 1.00 84.31 99 SER A N 1
ATOM 784 C CA . SER A 1 99 ? 5.459 -8.599 27.509 1.00 84.31 99 SER A CA 1
ATOM 785 C C . SER A 1 99 ? 4.573 -8.166 26.337 1.00 84.31 99 SER A C 1
ATOM 787 O O . SER A 1 99 ? 5.062 -7.970 25.219 1.00 84.31 99 SER A O 1
ATOM 789 N N . GLY A 1 100 ? 3.278 -7.956 26.593 1.00 84.62 100 GLY A N 1
ATOM 790 C CA . GLY A 1 100 ? 2.362 -7.461 25.565 1.00 84.62 100 GLY A CA 1
ATOM 791 C C . GLY A 1 100 ? 2.794 -6.112 24.980 1.00 84.62 100 GLY A C 1
ATOM 792 O O . GLY A 1 100 ? 2.713 -5.911 23.768 1.00 84.62 100 GLY A O 1
ATOM 793 N N . ASP A 1 101 ? 3.318 -5.205 25.808 1.00 82.19 101 ASP A N 1
ATOM 794 C CA . ASP A 1 101 ? 3.817 -3.893 25.373 1.00 82.19 101 ASP A CA 1
ATOM 795 C C . ASP A 1 101 ? 5.063 -3.990 24.479 1.00 82.19 101 ASP A C 1
ATOM 797 O O . ASP A 1 101 ? 5.124 -3.318 23.448 1.00 82.19 101 ASP A O 1
ATOM 801 N N . ASP A 1 102 ? 6.022 -4.867 24.803 1.00 82.56 102 ASP A N 1
ATOM 802 C CA . ASP A 1 102 ? 7.188 -5.110 23.942 1.00 82.56 102 ASP A CA 1
ATOM 803 C C . ASP A 1 102 ? 6.758 -5.709 22.584 1.00 82.56 102 ASP A C 1
ATOM 805 O O . ASP A 1 102 ? 7.237 -5.281 21.532 1.00 82.56 102 ASP A O 1
ATOM 809 N N . LEU A 1 103 ? 5.806 -6.653 22.573 1.00 85.50 103 LEU A N 1
ATOM 810 C CA . LEU A 1 103 ? 5.276 -7.231 21.330 1.00 85.50 103 LEU A CA 1
ATOM 811 C C . LEU A 1 103 ? 4.550 -6.191 20.468 1.00 85.50 103 LEU A C 1
ATOM 813 O O . LEU A 1 103 ? 4.726 -6.179 19.247 1.00 85.50 103 LEU A O 1
ATOM 817 N N . LYS A 1 104 ? 3.777 -5.281 21.072 1.00 86.62 104 LYS A N 1
ATOM 818 C CA . LYS A 1 104 ? 3.158 -4.157 20.349 1.00 86.62 104 LYS A CA 1
ATOM 819 C C . LYS A 1 104 ? 4.223 -3.214 19.780 1.00 86.62 104 LYS A C 1
ATOM 821 O O . LYS A 1 104 ? 4.179 -2.909 18.589 1.00 86.62 104 LYS A O 1
ATOM 826 N N . LEU A 1 105 ? 5.245 -2.860 20.563 1.00 81.00 105 LEU A N 1
ATOM 827 C CA . LEU A 1 105 ? 6.379 -2.039 20.119 1.00 81.00 105 LEU A CA 1
ATOM 828 C C . LEU A 1 105 ? 7.118 -2.623 18.897 1.00 81.00 105 LEU A C 1
ATOM 830 O O . LEU A 1 105 ? 7.525 -1.860 18.022 1.00 81.00 105 LEU A O 1
ATOM 834 N N . PHE A 1 106 ? 7.290 -3.947 18.809 1.00 81.62 106 PHE A N 1
ATOM 835 C CA . PHE A 1 106 ? 7.987 -4.591 17.680 1.00 81.62 106 PHE A CA 1
ATOM 836 C C . PHE A 1 106 ? 7.120 -4.851 16.441 1.00 81.62 106 PHE A C 1
ATOM 838 O O . PHE A 1 106 ? 7.679 -5.109 15.373 1.00 81.62 106 PHE A O 1
ATOM 845 N N . THR A 1 107 ? 5.789 -4.838 16.574 1.00 86.56 107 THR A N 1
ATOM 846 C CA . THR A 1 107 ? 4.865 -5.270 15.505 1.00 86.56 107 THR A CA 1
ATOM 847 C C . THR A 1 107 ? 3.958 -4.167 14.977 1.00 86.56 107 THR A C 1
ATOM 849 O O . THR A 1 107 ? 3.533 -4.238 13.826 1.00 86.56 107 THR A O 1
ATOM 852 N N . GLN A 1 108 ? 3.650 -3.154 15.793 1.00 84.19 108 GLN A N 1
ATOM 853 C CA . GLN A 1 108 ? 2.706 -2.101 15.424 1.00 84.19 108 GLN A CA 1
ATOM 854 C C . GLN A 1 108 ? 3.366 -0.797 14.996 1.00 84.19 108 GLN A C 1
ATOM 856 O O . GLN A 1 108 ? 2.857 -0.204 14.058 1.00 84.19 108 GLN A O 1
ATOM 861 N N . GLY A 1 109 ? 4.497 -0.388 15.586 1.00 70.94 109 GLY A N 1
ATOM 862 C CA . GLY A 1 109 ? 5.432 0.625 15.051 1.00 70.94 109 GLY A CA 1
ATOM 863 C C . GLY A 1 109 ? 4.942 2.078 14.878 1.00 70.94 109 GLY A C 1
ATOM 864 O O . GLY A 1 109 ? 5.761 2.990 14.978 1.00 70.94 109 GLY A O 1
ATOM 865 N N . VAL A 1 110 ? 3.640 2.296 14.666 1.00 65.31 110 VAL A N 1
ATOM 866 C CA . VAL A 1 110 ? 2.941 3.587 14.668 1.00 65.31 110 VAL A CA 1
ATOM 867 C C . VAL A 1 110 ? 3.324 4.367 15.918 1.00 65.31 110 VAL A C 1
ATOM 869 O O . VAL A 1 110 ? 3.454 3.782 16.992 1.00 65.31 110 VAL A O 1
ATOM 872 N N . GLY A 1 111 ? 3.511 5.682 15.769 1.00 54.12 111 GLY A N 1
ATOM 873 C CA . GLY A 1 111 ? 4.038 6.573 16.801 1.00 54.12 111 GLY A CA 1
ATOM 874 C C . GLY A 1 111 ? 3.384 6.386 18.170 1.00 54.12 111 GLY A C 1
ATOM 875 O O . GLY A 1 111 ? 2.339 6.966 18.446 1.00 54.12 111 GLY A O 1
ATOM 876 N N . LEU A 1 112 ? 4.033 5.606 19.038 1.00 55.25 112 LEU A N 1
ATOM 877 C CA . LEU A 1 112 ? 3.565 5.350 20.395 1.00 55.25 112 LEU A CA 1
ATOM 878 C C . LEU A 1 112 ? 3.669 6.646 21.195 1.00 55.25 112 LEU A C 1
ATOM 880 O O . LEU A 1 112 ? 4.767 7.099 21.544 1.00 55.25 112 LEU A O 1
ATOM 884 N N . THR A 1 113 ? 2.517 7.272 21.417 1.00 52.44 113 THR A N 1
ATOM 885 C CA . THR A 1 113 ? 2.442 8.585 22.047 1.00 52.44 113 THR A CA 1
ATOM 886 C C . THR A 1 113 ? 2.573 8.457 23.562 1.00 52.44 113 THR A C 1
ATOM 888 O O . THR A 1 113 ? 2.378 7.393 24.156 1.00 52.44 113 THR A O 1
ATOM 891 N N . TYR A 1 114 ? 2.949 9.566 24.191 1.00 56.53 114 TYR A N 1
ATOM 892 C CA . TYR A 1 114 ? 2.891 9.712 25.638 1.00 56.53 114 TYR A CA 1
ATOM 893 C C . TYR A 1 114 ? 1.822 10.744 25.956 1.00 56.53 114 TYR A C 1
ATOM 895 O O . TYR A 1 114 ? 1.737 11.771 25.274 1.00 56.53 114 TYR A O 1
ATOM 903 N N . ASP A 1 115 ? 1.020 10.473 26.978 1.00 58.06 115 ASP A N 1
ATOM 904 C CA . ASP A 1 115 ? 0.020 11.420 27.454 1.00 58.06 115 ASP A CA 1
ATOM 905 C C . ASP A 1 115 ? 0.664 12.595 28.224 1.00 58.06 115 ASP A C 1
ATOM 907 O O . ASP A 1 115 ? 1.889 12.744 28.299 1.00 58.06 115 ASP A O 1
ATOM 911 N N . SER A 1 116 ? -0.162 13.474 28.798 1.00 57.25 116 SER A N 1
ATOM 912 C CA . SER A 1 116 ? 0.328 14.623 29.570 1.00 57.25 116 SER A CA 1
ATOM 913 C C . SER A 1 116 ? 1.034 14.261 30.882 1.00 57.25 116 SER A C 1
ATOM 915 O O . SER A 1 116 ? 1.783 15.094 31.397 1.00 57.25 116 SER A O 1
ATOM 917 N N . ASP A 1 117 ? 0.797 13.063 31.419 1.00 63.75 117 ASP A N 1
ATOM 918 C CA . ASP A 1 117 ? 1.376 12.572 32.673 1.00 63.75 117 ASP A CA 1
ATOM 919 C C . ASP A 1 117 ? 2.594 11.646 32.434 1.00 63.75 117 ASP A C 1
ATOM 921 O O . ASP A 1 117 ? 3.382 11.393 33.351 1.00 63.75 117 ASP A O 1
ATOM 925 N N . GLY A 1 118 ? 2.820 11.234 31.181 1.00 54.84 118 GLY A N 1
ATOM 926 C CA . GLY A 1 118 ? 3.939 10.409 30.728 1.00 54.84 118 GLY A CA 1
ATOM 927 C C . GLY A 1 118 ? 3.622 8.915 30.626 1.00 54.84 118 GLY A C 1
ATOM 928 O O . GLY A 1 118 ? 4.555 8.119 30.486 1.00 54.84 118 GLY A O 1
ATOM 929 N N . GLU A 1 119 ? 2.346 8.525 30.697 1.00 60.72 119 GLU A N 1
ATOM 930 C CA . GLU A 1 119 ? 1.907 7.156 30.420 1.00 60.72 119 GLU A CA 1
ATOM 931 C C . GLU A 1 119 ? 1.823 6.892 28.908 1.00 60.72 119 GLU A C 1
ATOM 933 O O . GLU A 1 119 ? 1.811 7.805 28.081 1.00 60.72 119 GLU A O 1
ATOM 938 N N . HIS A 1 120 ? 1.855 5.611 28.544 1.00 62.19 120 HIS A N 1
ATOM 939 C CA . HIS A 1 120 ? 1.999 5.136 27.172 1.00 62.19 120 HIS A CA 1
ATOM 940 C C . HIS A 1 120 ? 0.626 4.953 26.520 1.00 62.19 120 HIS A C 1
ATOM 942 O O . HIS A 1 120 ? -0.150 4.106 26.963 1.00 62.19 120 HIS A O 1
ATOM 948 N N . ILE A 1 121 ? 0.334 5.711 25.462 1.00 66.88 121 ILE A N 1
ATOM 949 C CA . ILE A 1 121 ? -0.870 5.511 24.650 1.00 66.88 121 ILE A CA 1
ATOM 950 C C . ILE A 1 121 ? -0.480 4.733 23.392 1.00 66.88 121 ILE A C 1
ATOM 952 O O . ILE A 1 121 ? 0.241 5.230 22.524 1.00 66.88 121 ILE A O 1
ATOM 956 N N . ASP A 1 122 ? -0.998 3.509 23.303 1.00 75.56 122 ASP A N 1
ATOM 957 C CA . ASP A 1 122 ? -1.079 2.736 22.066 1.00 75.56 122 ASP A CA 1
ATOM 958 C C . ASP A 1 122 ? -2.289 3.238 21.251 1.00 75.56 122 ASP A C 1
ATOM 960 O O . ASP A 1 122 ? -3.425 3.038 21.691 1.00 75.56 122 ASP A O 1
ATOM 964 N N . PRO A 1 123 ? -2.089 3.902 20.094 1.00 80.12 123 PRO A N 1
ATOM 965 C CA . PRO A 1 123 ? -3.179 4.408 19.262 1.00 80.12 123 PRO A CA 1
ATOM 966 C C . PRO A 1 123 ? -3.788 3.322 18.355 1.00 80.12 123 PRO A C 1
ATOM 968 O O . PRO A 1 123 ? -4.628 3.631 17.511 1.00 80.12 123 PRO A O 1
ATOM 971 N N . VAL A 1 124 ? -3.344 2.062 18.461 1.00 89.06 124 VAL A N 1
ATOM 972 C CA . VAL A 1 124 ? -3.770 0.958 17.594 1.00 89.06 124 VAL A CA 1
ATOM 973 C C . VAL A 1 124 ? -4.850 0.119 18.300 1.00 89.06 124 VAL A C 1
ATOM 975 O O . VAL A 1 124 ? -4.541 -0.621 19.239 1.00 89.06 124 VAL A O 1
ATOM 978 N N . PRO A 1 125 ? -6.128 0.167 17.866 1.00 90.88 125 PRO A N 1
ATOM 979 C CA . PRO A 1 125 ? -7.231 -0.431 18.620 1.00 90.88 125 PRO A CA 1
ATOM 980 C C . PRO A 1 125 ? -7.127 -1.954 18.857 1.00 90.88 125 PRO A C 1
ATOM 982 O O . PRO A 1 125 ? -6.423 -2.656 18.124 1.00 90.88 125 PRO A O 1
ATOM 985 N N . PRO A 1 126 ? -7.876 -2.519 19.827 1.00 93.31 126 PRO A N 1
ATOM 986 C CA . PRO A 1 126 ? -7.835 -3.949 20.161 1.00 93.31 126 PRO A CA 1
ATOM 987 C C . PRO A 1 126 ? -8.170 -4.931 19.024 1.00 93.31 126 PRO A C 1
ATOM 989 O O . PRO A 1 126 ? -7.796 -6.102 19.102 1.00 93.31 126 PRO A O 1
ATOM 992 N N . GLN A 1 127 ? -8.884 -4.493 17.983 1.00 94.94 127 GLN A N 1
ATOM 993 C CA . GLN A 1 127 ? -9.161 -5.283 16.773 1.00 94.94 127 GLN A CA 1
ATOM 994 C C . GLN A 1 127 ? -8.063 -5.194 15.694 1.00 94.94 127 GLN A C 1
ATOM 996 O O . GLN A 1 127 ? -8.195 -5.810 14.640 1.00 94.94 127 GLN A O 1
ATOM 1001 N N . VAL A 1 128 ? -7.009 -4.404 15.922 1.00 94.81 128 VAL A N 1
ATOM 1002 C CA . VAL A 1 128 ? -5.914 -4.183 14.971 1.00 94.81 128 VAL A CA 1
ATOM 1003 C C . VAL A 1 128 ? -4.627 -4.816 15.503 1.00 94.81 128 VAL A C 1
ATOM 1005 O O . VAL A 1 128 ? -4.265 -4.626 16.667 1.00 94.81 128 VAL A O 1
ATOM 1008 N N . VAL A 1 129 ? -3.931 -5.575 14.652 1.00 94.88 129 VAL A N 1
ATOM 1009 C CA . VAL A 1 129 ? -2.722 -6.336 15.008 1.00 94.88 129 VAL A CA 1
ATOM 1010 C C . VAL A 1 129 ? -1.616 -6.175 13.967 1.00 94.88 129 VAL A C 1
ATOM 1012 O O . VAL A 1 129 ? -1.886 -6.101 12.771 1.00 94.88 129 VAL A O 1
ATOM 1015 N N . GLY A 1 130 ? -0.359 -6.146 14.413 1.00 93.88 130 GLY A N 1
ATOM 1016 C CA . GLY A 1 130 ? 0.797 -6.145 13.518 1.00 93.88 130 GLY A CA 1
ATOM 1017 C C . GLY A 1 130 ? 1.044 -7.511 12.870 1.00 93.88 130 GLY A C 1
ATOM 1018 O O . GLY A 1 130 ? 1.083 -8.537 13.551 1.00 93.88 130 GLY A O 1
ATOM 1019 N N . LEU A 1 131 ? 1.233 -7.526 11.549 1.00 93.94 131 LEU A N 1
ATOM 1020 C CA . LEU A 1 131 ? 1.690 -8.703 10.801 1.00 93.94 131 LEU A CA 1
ATOM 1021 C C . LEU A 1 131 ? 3.216 -8.728 10.653 1.00 93.94 131 LEU A C 1
ATOM 1023 O O . LEU A 1 131 ? 3.817 -9.802 10.650 1.00 93.94 131 LEU A O 1
ATOM 1027 N N . ALA A 1 132 ? 3.843 -7.556 10.554 1.00 90.94 132 ALA A N 1
ATOM 1028 C CA . ALA A 1 132 ? 5.294 -7.406 10.514 1.00 90.94 132 ALA A CA 1
ATOM 1029 C C . ALA A 1 132 ? 5.918 -7.480 11.925 1.00 90.94 132 ALA A C 1
ATOM 1031 O O . ALA A 1 132 ? 5.235 -7.285 12.927 1.00 90.94 132 ALA A O 1
ATOM 1032 N N . SER A 1 133 ? 7.217 -7.777 12.014 1.00 82.12 133 SER A N 1
ATOM 1033 C CA . SER A 1 133 ? 7.986 -7.846 13.264 1.00 82.12 133 SER A CA 1
ATOM 1034 C C . SER A 1 133 ? 9.431 -7.420 13.029 1.00 82.12 133 SER A C 1
ATOM 1036 O O . SER A 1 133 ? 10.149 -8.056 12.251 1.00 82.12 133 SER A O 1
ATOM 1038 N N . GLY A 1 134 ? 9.889 -6.388 13.741 1.00 67.75 134 GLY A N 1
ATOM 1039 C CA . GLY A 1 134 ? 11.273 -5.947 13.629 1.00 67.75 134 GLY A CA 1
ATOM 1040 C C . GLY A 1 134 ? 11.675 -4.780 14.528 1.00 67.75 134 GLY A C 1
ATOM 1041 O O . GLY A 1 134 ? 11.164 -4.568 15.626 1.00 67.75 134 GLY A O 1
ATOM 1042 N N . HIS A 1 135 ? 12.678 -4.043 14.059 1.00 59.19 135 HIS A N 1
ATOM 1043 C CA . HIS A 1 135 ? 13.244 -2.868 14.722 1.00 59.19 135 HIS A CA 1
ATOM 1044 C C . HIS A 1 135 ? 13.133 -1.640 13.796 1.00 59.19 135 HIS A C 1
ATOM 1046 O O . HIS A 1 135 ? 12.409 -1.680 12.813 1.00 59.19 135 HIS A O 1
ATOM 1052 N N . ARG A 1 136 ? 13.849 -0.551 14.109 1.00 52.62 136 ARG A N 1
ATOM 1053 C CA . ARG A 1 136 ? 13.787 0.808 13.509 1.00 52.62 136 ARG A CA 1
ATOM 1054 C C . ARG A 1 136 ? 13.750 0.972 11.972 1.00 52.62 136 ARG A C 1
ATOM 1056 O O . ARG A 1 136 ? 13.683 2.106 11.519 1.00 52.62 136 ARG A O 1
ATOM 1063 N N . GLU A 1 137 ? 13.907 -0.091 11.198 1.00 55.94 137 GLU A N 1
ATOM 1064 C CA . GLU A 1 137 ? 14.053 -0.083 9.732 1.00 55.94 137 GLU A CA 1
ATOM 1065 C C . GLU A 1 137 ? 13.131 -1.141 9.074 1.00 55.94 137 GLU A C 1
ATOM 1067 O O . GLU A 1 137 ? 13.372 -1.550 7.944 1.00 55.94 137 GLU A O 1
ATOM 1072 N N . ASN A 1 138 ? 12.110 -1.622 9.799 1.00 71.81 138 ASN A N 1
ATOM 1073 C CA . ASN A 1 138 ? 11.159 -2.653 9.372 1.00 71.81 138 ASN A CA 1
ATOM 1074 C C . ASN A 1 138 ? 9.805 -2.021 9.004 1.00 71.81 138 ASN A C 1
ATOM 1076 O O . ASN A 1 138 ? 9.272 -1.236 9.786 1.00 71.81 138 ASN A O 1
ATOM 1080 N N . GLU A 1 139 ? 9.229 -2.423 7.869 1.00 85.00 139 GLU A N 1
ATOM 1081 C CA . GLU A 1 139 ? 7.905 -1.978 7.396 1.00 85.00 139 GLU A CA 1
ATOM 1082 C C . GLU A 1 139 ? 6.795 -2.206 8.437 1.00 85.00 139 GLU A C 1
ATOM 1084 O O . GLU A 1 139 ? 6.780 -3.225 9.133 1.00 85.00 139 GLU A O 1
ATOM 1089 N N . VAL A 1 140 ? 5.824 -1.294 8.515 1.00 89.44 140 VAL A N 1
ATOM 1090 C CA . VAL A 1 140 ? 4.684 -1.411 9.435 1.00 89.44 140 VAL A CA 1
ATOM 1091 C C . VAL A 1 140 ? 3.438 -1.856 8.674 1.00 89.44 140 VAL A C 1
ATOM 1093 O O . VAL A 1 140 ? 2.880 -1.119 7.862 1.00 89.44 140 VAL A O 1
ATOM 1096 N N . VAL A 1 141 ? 2.990 -3.079 8.966 1.00 94.50 141 VAL A N 1
ATOM 1097 C CA . VAL A 1 141 ? 1.822 -3.714 8.340 1.00 94.50 141 VAL A CA 1
ATOM 1098 C C . VAL A 1 141 ? 0.830 -4.111 9.429 1.00 94.50 141 VAL A C 1
ATOM 1100 O O . VAL A 1 141 ? 1.114 -5.007 10.227 1.00 94.50 141 VAL A O 1
ATOM 1103 N N . LEU A 1 142 ? -0.328 -3.454 9.450 1.00 95.69 142 LEU A N 1
ATOM 1104 C CA . LEU A 1 142 ? -1.394 -3.624 10.436 1.00 95.69 142 LEU A CA 1
ATOM 1105 C C . LEU A 1 142 ? -2.634 -4.252 9.794 1.00 95.69 142 LEU A C 1
ATOM 1107 O O . LEU A 1 142 ? -3.091 -3.791 8.755 1.00 95.69 142 LEU A O 1
ATOM 1111 N N . LEU A 1 143 ? -3.220 -5.263 10.426 1.00 97.62 143 LEU A N 1
ATOM 1112 C CA . LEU A 1 143 ? -4.467 -5.899 10.000 1.00 97.62 143 LEU A CA 1
ATOM 1113 C C . LEU A 1 143 ? -5.596 -5.565 10.977 1.00 97.62 143 LEU A C 1
ATOM 1115 O O . LEU A 1 143 ? -5.496 -5.888 12.158 1.00 97.62 143 LEU A O 1
ATOM 1119 N N . ASP A 1 144 ? -6.680 -4.973 10.474 1.00 97.12 144 ASP A N 1
ATOM 1120 C CA . ASP A 1 144 ? -7.915 -4.715 11.220 1.00 97.12 144 ASP A CA 1
ATOM 1121 C C . ASP A 1 144 ? -8.917 -5.867 11.007 1.00 97.12 144 ASP A C 1
ATOM 1123 O O . ASP A 1 144 ? -9.444 -6.061 9.905 1.00 97.12 144 ASP A O 1
ATOM 1127 N N . THR A 1 145 ? -9.198 -6.639 12.063 1.00 97.56 145 THR A N 1
ATOM 1128 C CA . THR A 1 145 ? -10.115 -7.794 12.019 1.00 97.56 145 THR A CA 1
ATOM 1129 C C . THR A 1 145 ? -11.592 -7.425 12.194 1.00 97.56 145 THR A C 1
ATOM 1131 O O . THR A 1 145 ? -12.448 -8.303 12.110 1.00 97.56 145 THR A O 1
ATOM 1134 N N . LYS A 1 146 ? -11.932 -6.147 12.419 1.00 95.25 146 LYS A N 1
ATOM 1135 C CA . LYS A 1 146 ? -13.315 -5.644 12.315 1.00 95.25 146 LYS A CA 1
ATOM 1136 C C . LYS A 1 146 ? -13.637 -5.295 10.862 1.00 95.25 146 LYS A C 1
ATOM 1138 O O . LYS A 1 146 ? -14.733 -5.599 10.402 1.00 95.25 146 LYS A O 1
ATOM 1143 N N . LEU A 1 147 ? -12.694 -4.661 10.161 1.00 95.31 147 LEU A N 1
ATOM 1144 C CA . LEU A 1 147 ? -12.889 -4.156 8.797 1.00 95.31 147 LEU A CA 1
ATOM 1145 C C . LEU A 1 147 ? -12.503 -5.164 7.705 1.00 95.31 147 LEU A C 1
ATOM 1147 O O . LEU A 1 147 ? -13.097 -5.159 6.635 1.00 95.31 147 LEU A O 1
ATOM 1151 N N . GLY A 1 148 ? -11.528 -6.046 7.948 1.00 97.19 148 GLY A N 1
ATOM 1152 C CA . GLY A 1 148 ? -10.969 -6.908 6.897 1.00 97.19 148 GLY A CA 1
ATOM 1153 C C . GLY A 1 148 ? -9.985 -6.169 5.989 1.00 97.19 148 GLY A C 1
ATOM 1154 O O . GLY A 1 148 ? -9.853 -6.497 4.807 1.00 97.19 148 GLY A O 1
ATOM 1155 N N . VAL A 1 149 ? -9.299 -5.173 6.551 1.00 97.69 149 VAL A N 1
ATOM 1156 C CA . VAL A 1 149 ? -8.387 -4.265 5.850 1.00 97.69 149 VAL A CA 1
ATOM 1157 C C . VAL A 1 149 ? -6.977 -4.422 6.403 1.00 97.69 149 VAL A C 1
ATOM 1159 O O . VAL A 1 149 ? -6.783 -4.472 7.618 1.00 97.69 149 VAL A O 1
ATOM 1162 N N . VAL A 1 150 ? -5.994 -4.480 5.506 1.00 98.00 150 VAL A N 1
ATOM 1163 C CA . VAL A 1 150 ? -4.579 -4.316 5.839 1.00 98.00 150 VAL A CA 1
ATOM 1164 C C . VAL A 1 150 ? -4.163 -2.886 5.512 1.00 98.00 150 VAL A C 1
ATOM 1166 O O . VAL A 1 150 ? -4.350 -2.411 4.390 1.00 98.00 150 VAL A O 1
ATOM 1169 N N . TYR A 1 151 ? -3.581 -2.228 6.507 1.00 96.38 151 TYR A N 1
ATOM 1170 C CA . TYR A 1 151 ? -2.953 -0.922 6.424 1.00 96.38 151 TYR A CA 1
ATOM 1171 C C . TYR A 1 151 ? -1.432 -1.096 6.369 1.00 96.38 151 TYR A C 1
ATOM 1173 O O . TYR A 1 151 ? -0.838 -1.737 7.236 1.00 96.38 151 TYR A O 1
ATOM 1181 N N . TRP A 1 152 ? -0.797 -0.500 5.367 1.00 94.81 152 TRP A N 1
ATOM 1182 C CA . TRP A 1 152 ? 0.651 -0.334 5.294 1.00 94.81 152 TRP A CA 1
ATOM 1183 C C . TRP A 1 152 ? 0.970 1.106 5.698 1.00 94.81 152 TRP A C 1
ATOM 1185 O O . TRP A 1 152 ? 0.735 2.038 4.926 1.00 94.81 152 TRP A O 1
ATOM 1195 N N . TYR A 1 153 ? 1.439 1.295 6.928 1.00 90.12 153 TYR A N 1
ATOM 1196 C CA . TYR A 1 153 ? 1.789 2.610 7.468 1.00 90.12 153 TYR A CA 1
ATOM 1197 C C . TYR A 1 153 ? 3.090 3.119 6.830 1.00 90.12 153 TYR A C 1
ATOM 1199 O O . TYR A 1 153 ? 4.005 2.332 6.601 1.00 90.12 153 TYR A O 1
ATOM 1207 N N . GLU A 1 154 ? 3.138 4.412 6.485 1.00 84.62 154 GLU A N 1
ATOM 1208 C CA . GLU A 1 154 ? 4.226 5.039 5.704 1.00 84.62 154 GLU A CA 1
ATOM 1209 C C . GLU A 1 154 ? 4.556 4.324 4.365 1.00 84.62 154 GLU A C 1
ATOM 1211 O O . GLU A 1 154 ? 5.667 4.424 3.849 1.00 84.62 154 GLU A O 1
ATOM 1216 N N . CYS A 1 155 ? 3.572 3.635 3.762 1.00 89.12 155 CYS A N 1
ATOM 1217 C CA . CYS A 1 155 ? 3.726 2.883 2.507 1.00 89.12 155 CYS A CA 1
ATOM 1218 C C . CYS A 1 155 ? 4.436 3.690 1.389 1.00 89.12 155 CYS A C 1
ATOM 1220 O O . CYS A 1 155 ? 4.018 4.824 1.116 1.00 89.12 155 CYS A O 1
ATOM 1222 N N . PRO A 1 156 ? 5.442 3.107 0.693 1.00 86.81 156 PRO A N 1
ATOM 1223 C CA . PRO A 1 156 ? 6.201 3.771 -0.369 1.00 86.81 156 PRO A CA 1
ATOM 1224 C C . PRO A 1 156 ? 5.329 4.477 -1.413 1.00 86.81 156 PRO A C 1
ATOM 1226 O O . PRO A 1 156 ? 4.325 3.933 -1.883 1.00 86.81 156 PRO A O 1
ATOM 1229 N N . GLY A 1 157 ? 5.727 5.689 -1.809 1.00 81.56 157 GLY A N 1
ATOM 1230 C CA . GLY A 1 157 ? 4.924 6.568 -2.667 1.00 81.56 157 GLY A CA 1
ATOM 1231 C C . GLY A 1 157 ? 4.630 5.980 -4.050 1.00 81.56 157 GLY A C 1
ATOM 1232 O O . GLY A 1 157 ? 3.570 6.230 -4.619 1.00 81.56 157 GLY A O 1
ATOM 1233 N N . GLU A 1 158 ? 5.525 5.133 -4.547 1.00 83.81 158 GLU A N 1
ATOM 1234 C CA . GLU A 1 158 ? 5.432 4.408 -5.815 1.00 83.81 158 GLU A CA 1
ATOM 1235 C C . GLU A 1 158 ? 4.276 3.389 -5.796 1.00 83.81 158 GLU A C 1
ATOM 1237 O O . GLU A 1 158 ? 3.680 3.099 -6.834 1.00 83.81 158 GLU A O 1
ATOM 1242 N N . ILE A 1 159 ? 3.929 2.885 -4.604 1.00 88.38 159 ILE A N 1
ATOM 1243 C CA . ILE A 1 159 ? 2.795 1.988 -4.357 1.00 88.38 159 ILE A CA 1
ATOM 1244 C C . ILE A 1 159 ? 1.559 2.808 -3.952 1.00 88.38 159 ILE A C 1
ATOM 1246 O O . ILE A 1 159 ? 0.504 2.665 -4.575 1.00 88.38 159 ILE A O 1
ATOM 1250 N N . LYS A 1 160 ? 1.680 3.706 -2.960 1.00 88.81 160 LYS A N 1
ATOM 1251 C CA . LYS A 1 160 ? 0.560 4.503 -2.416 1.00 88.81 160 LYS A CA 1
ATOM 1252 C C . LYS A 1 160 ? -0.056 5.475 -3.434 1.00 88.81 160 LYS A C 1
ATOM 1254 O O . LYS A 1 160 ? -1.250 5.755 -3.345 1.00 88.81 160 LYS A O 1
ATOM 1259 N N . TYR A 1 161 ? 0.712 5.957 -4.415 1.00 84.56 161 TYR A N 1
ATOM 1260 C CA . TYR A 1 161 ? 0.266 6.927 -5.428 1.00 84.56 161 TYR A CA 1
ATOM 1261 C C . TYR A 1 161 ? 0.427 6.423 -6.876 1.00 84.56 161 TYR A C 1
ATOM 1263 O O . TYR A 1 161 ? 0.565 7.221 -7.805 1.00 84.56 161 TYR A O 1
ATOM 1271 N N . CYS A 1 162 ? 0.403 5.101 -7.085 1.00 81.50 162 CYS A N 1
ATOM 1272 C CA . CYS A 1 162 ? 0.436 4.493 -8.418 1.00 81.50 162 CYS A CA 1
ATOM 1273 C C . CYS A 1 162 ? -0.715 5.018 -9.310 1.00 81.50 162 CYS A C 1
ATOM 1275 O O . CYS A 1 162 ? -1.875 4.981 -8.907 1.00 81.50 162 CYS A O 1
ATOM 1277 N N . GLU A 1 163 ? -0.418 5.492 -10.531 1.00 75.75 163 GLU A N 1
ATOM 1278 C CA . GLU A 1 163 ? -1.430 6.100 -11.427 1.00 75.75 163 GLU A CA 1
ATOM 1279 C C . GLU A 1 163 ? -2.431 5.068 -11.992 1.00 75.75 163 GLU A C 1
ATOM 1281 O O . GLU A 1 163 ? -3.570 5.418 -12.301 1.00 75.75 163 GLU A O 1
ATOM 1286 N N . TYR A 1 164 ? -2.021 3.798 -12.105 1.00 80.19 164 TYR A N 1
ATOM 1287 C CA . TYR A 1 164 ? -2.820 2.694 -12.657 1.00 80.19 164 TYR A CA 1
ATOM 1288 C C . TYR A 1 164 ? -2.643 1.423 -11.802 1.00 80.19 164 TYR A C 1
ATOM 1290 O O . TYR A 1 164 ? -1.983 0.476 -12.238 1.00 80.19 164 TYR A O 1
ATOM 1298 N N . PRO A 1 165 ? -3.172 1.392 -10.565 1.00 86.00 165 PRO A N 1
ATOM 1299 C CA . PRO A 1 165 ? -2.950 0.279 -9.653 1.00 86.00 165 PRO A CA 1
ATOM 1300 C C . PRO A 1 165 ? -3.679 -0.985 -10.130 1.00 86.00 165 PRO A C 1
ATOM 1302 O O . PRO A 1 165 ? -4.832 -0.942 -10.551 1.00 86.00 165 PRO A O 1
ATOM 1305 N N . ALA A 1 166 ? -3.032 -2.147 -9.999 1.00 87.38 166 ALA A N 1
ATOM 1306 C CA . ALA A 1 166 ? -3.668 -3.443 -10.267 1.00 87.38 166 ALA A CA 1
ATOM 1307 C C . ALA A 1 166 ? -4.746 -3.814 -9.225 1.00 87.38 166 ALA A C 1
ATOM 1309 O O . ALA A 1 166 ? -5.541 -4.731 -9.453 1.00 87.38 166 ALA A O 1
ATOM 1310 N N . ARG A 1 167 ? -4.751 -3.119 -8.079 1.00 92.88 167 ARG A N 1
ATOM 1311 C CA . ARG A 1 167 ? -5.676 -3.256 -6.950 1.00 92.88 167 ARG A CA 1
ATOM 1312 C C . ARG A 1 167 ? -5.920 -1.892 -6.313 1.00 92.88 167 ARG A C 1
ATOM 1314 O O . ARG A 1 167 ? -4.991 -1.268 -5.800 1.00 92.88 167 ARG A O 1
ATOM 1321 N N . ASP A 1 168 ? -7.167 -1.447 -6.354 1.00 92.31 168 ASP A N 1
ATOM 1322 C CA . ASP A 1 168 ? -7.591 -0.179 -5.770 1.00 92.31 168 ASP A CA 1
ATOM 1323 C C . ASP A 1 168 ? -7.403 -0.155 -4.245 1.00 92.31 168 ASP A C 1
ATOM 1325 O O . ASP A 1 168 ? -7.735 -1.126 -3.565 1.00 92.31 168 ASP A O 1
ATOM 1329 N N . GLN A 1 169 ? -6.951 0.983 -3.710 1.00 94.88 169 GLN A N 1
ATOM 1330 C CA . GLN A 1 169 ? -7.041 1.279 -2.275 1.00 94.88 169 GLN A CA 1
ATOM 1331 C C . GLN A 1 169 ? -8.494 1.533 -1.851 1.00 94.88 169 GLN A C 1
ATOM 1333 O O . GLN A 1 169 ? -9.325 1.913 -2.677 1.00 94.88 169 GLN A O 1
ATOM 1338 N N . VAL A 1 170 ? -8.767 1.361 -0.557 1.00 94.88 170 VAL A N 1
ATOM 1339 C CA . VAL A 1 170 ? -10.004 1.809 0.108 1.00 94.88 170 VAL A CA 1
ATOM 1340 C C . VAL A 1 170 ? -10.175 3.329 -0.071 1.00 94.88 170 VAL A C 1
ATOM 1342 O O . VAL A 1 170 ? -9.196 4.060 0.072 1.00 94.88 170 VAL A O 1
ATOM 1345 N N . ASP A 1 171 ? -11.387 3.801 -0.396 1.00 86.94 171 ASP A N 1
ATOM 1346 C CA . ASP A 1 171 ? -11.675 5.236 -0.650 1.00 86.94 171 ASP A CA 1
ATOM 1347 C C . ASP A 1 171 ? -12.179 6.007 0.594 1.00 86.94 171 ASP A C 1
ATOM 1349 O O . ASP A 1 171 ? -12.245 7.237 0.589 1.00 86.94 171 ASP A O 1
ATOM 1353 N N . ASP A 1 172 ? -12.544 5.300 1.669 1.00 90.00 172 ASP A N 1
ATOM 1354 C CA . ASP A 1 172 ? -13.046 5.887 2.916 1.00 90.00 172 ASP A CA 1
ATOM 1355 C C . ASP A 1 172 ? -12.008 6.759 3.629 1.00 90.00 172 ASP A C 1
ATOM 1357 O O . ASP A 1 172 ? -10.829 6.422 3.749 1.00 90.00 172 ASP A O 1
ATOM 1361 N N . ASP A 1 173 ? -12.485 7.864 4.199 1.00 87.50 173 ASP A N 1
ATOM 1362 C CA . ASP A 1 173 ? -11.651 8.781 4.962 1.00 87.50 173 ASP A CA 1
ATOM 1363 C C . ASP A 1 173 ? -11.548 8.363 6.439 1.00 87.50 173 ASP A C 1
ATOM 1365 O O . ASP A 1 173 ? -12.577 8.261 7.120 1.00 87.50 173 ASP A O 1
ATOM 1369 N N . PRO A 1 174 ? -10.331 8.181 6.980 1.00 89.19 174 PRO A N 1
ATOM 1370 C CA . PRO A 1 174 ? -10.147 7.779 8.369 1.00 89.19 174 PRO A CA 1
ATOM 1371 C C . PRO A 1 174 ? -10.717 8.736 9.420 1.00 89.19 174 PRO A C 1
ATOM 1373 O O . PRO A 1 174 ? -11.129 8.267 10.479 1.00 89.19 174 PRO A O 1
ATOM 1376 N N . TYR A 1 175 ? -10.781 10.046 9.154 1.00 84.25 175 TYR A N 1
ATOM 1377 C CA . TYR A 1 175 ? -11.337 11.018 10.103 1.00 84.25 175 TYR A CA 1
ATOM 1378 C C . TYR A 1 175 ? -12.867 10.971 10.133 1.00 84.25 175 TYR A C 1
ATOM 1380 O O . TYR A 1 175 ? -13.457 11.095 11.208 1.00 84.25 175 TYR A O 1
ATOM 1388 N N . ASP A 1 176 ? -13.511 10.745 8.983 1.00 86.31 176 ASP A N 1
ATOM 1389 C CA . ASP A 1 176 ? -14.962 10.533 8.931 1.00 86.31 176 ASP A CA 1
ATOM 1390 C C . ASP A 1 176 ? -15.319 9.195 9.608 1.00 86.31 176 ASP A C 1
ATOM 1392 O O . ASP A 1 176 ? -16.185 9.160 10.485 1.00 86.31 176 ASP A O 1
ATOM 1396 N N . TYR A 1 177 ? -14.583 8.116 9.300 1.00 86.44 177 TYR A N 1
ATOM 1397 C CA . TYR A 1 177 ? -14.734 6.818 9.970 1.00 86.44 177 TYR A CA 1
ATOM 1398 C C . TYR A 1 177 ? -14.563 6.932 11.495 1.00 86.44 177 TYR A C 1
ATOM 1400 O O . TYR A 1 177 ? -15.366 6.364 12.242 1.00 86.44 177 TYR A O 1
ATOM 1408 N N . ALA A 1 178 ? -13.559 7.679 11.969 1.00 85.12 178 ALA A N 1
ATOM 1409 C CA . ALA A 1 178 ? -13.320 7.893 13.393 1.00 85.12 178 ALA A CA 1
ATOM 1410 C C . ALA A 1 178 ? -14.446 8.698 14.070 1.00 85.12 178 ALA A C 1
ATOM 1412 O O . ALA A 1 178 ? -14.917 8.268 15.126 1.00 85.12 178 ALA A O 1
ATOM 1413 N N . GLU A 1 179 ? -14.942 9.796 13.472 1.00 78.19 179 GLU A N 1
ATOM 1414 C CA . GLU A 1 179 ? -16.070 10.559 14.049 1.00 78.19 179 GLU A CA 1
ATOM 1415 C C . GLU A 1 179 ? -17.368 9.723 14.091 1.00 78.19 179 GLU A C 1
ATOM 1417 O O . GLU A 1 179 ? -18.134 9.845 15.051 1.00 78.19 179 GLU A O 1
ATOM 1422 N N . GLU A 1 180 ? -17.602 8.824 13.127 1.00 83.19 180 GLU A N 1
ATOM 1423 C CA . GLU A 1 180 ? -18.755 7.909 13.154 1.00 83.19 180 GLU A CA 1
ATOM 1424 C C . GLU A 1 180 ? -18.611 6.748 14.153 1.00 83.19 180 GLU A C 1
ATOM 1426 O O . GLU A 1 180 ? -19.595 6.343 14.778 1.00 83.19 180 GLU A O 1
ATOM 1431 N N . ASN A 1 181 ? -17.403 6.198 14.321 1.00 80.75 181 ASN A N 1
ATOM 1432 C CA . ASN A 1 181 ? -17.164 4.998 15.135 1.00 80.75 181 ASN A CA 1
ATOM 1433 C C . ASN A 1 181 ? -16.706 5.299 16.573 1.00 80.75 181 ASN A C 1
ATOM 1435 O O . ASN A 1 181 ? -16.615 4.371 17.379 1.00 80.75 181 ASN A O 1
ATOM 1439 N N . GLY A 1 182 ? -16.438 6.564 16.907 1.00 74.75 182 GLY A N 1
ATOM 1440 C CA . GLY A 1 182 ? -15.906 6.965 18.212 1.00 74.75 182 GLY A CA 1
ATOM 1441 C C . GLY A 1 182 ? -14.413 6.667 18.384 1.00 74.75 182 GLY A C 1
ATOM 1442 O O . GLY A 1 182 ? -13.979 6.418 19.507 1.00 74.75 182 GLY A O 1
ATOM 1443 N N . GLY A 1 183 ? -13.655 6.664 17.283 1.00 71.00 183 GLY A N 1
ATOM 1444 C CA . GLY A 1 183 ? -12.191 6.672 17.318 1.00 71.00 183 GLY A CA 1
ATOM 1445 C C . GLY A 1 183 ? -11.651 8.035 17.759 1.00 71.00 183 GLY A C 1
ATOM 1446 O O . GLY A 1 183 ? -12.371 9.037 17.739 1.00 71.00 183 GLY A O 1
ATOM 1447 N N . ASP A 1 184 ? -10.386 8.074 18.168 1.00 75.06 184 ASP A N 1
ATOM 1448 C CA . ASP A 1 184 ? -9.684 9.319 18.478 1.00 75.06 184 ASP A CA 1
ATOM 1449 C C . ASP A 1 184 ? -8.905 9.866 17.265 1.00 75.06 184 ASP A C 1
ATOM 1451 O O . ASP A 1 184 ? -8.910 9.301 16.169 1.00 75.06 184 ASP A O 1
ATOM 1455 N N . GLU A 1 185 ? -8.273 11.026 17.452 1.00 77.12 185 GLU A N 1
ATOM 1456 C CA . GLU A 1 185 ? -7.526 11.721 16.399 1.00 77.12 185 GLU A CA 1
ATOM 1457 C C . GLU A 1 185 ? -6.266 10.950 15.963 1.00 77.12 185 GLU A C 1
ATOM 1459 O O . GLU A 1 185 ? -5.866 11.070 14.807 1.00 77.12 185 GLU A O 1
ATOM 1464 N N . ALA A 1 186 ? -5.696 10.101 16.830 1.00 80.44 186 ALA A N 1
ATOM 1465 C CA . ALA A 1 186 ? -4.529 9.284 16.507 1.00 80.44 186 ALA A CA 1
ATOM 1466 C C . ALA A 1 186 ? -4.910 8.031 15.698 1.00 80.44 186 ALA A C 1
ATOM 1468 O O . ALA A 1 186 ? -4.211 7.712 14.734 1.00 80.44 186 ALA A O 1
ATOM 1469 N N . ASP A 1 187 ? -6.036 7.367 16.010 1.00 83.94 187 ASP A N 1
ATOM 1470 C CA . ASP A 1 187 ? -6.580 6.268 15.183 1.00 83.94 187 ASP A CA 1
ATOM 1471 C C . ASP A 1 187 ? -6.930 6.738 13.759 1.00 83.94 187 ASP A C 1
ATOM 1473 O O . ASP A 1 187 ? -6.802 5.977 12.799 1.00 83.94 187 ASP A O 1
ATOM 1477 N N . ALA A 1 188 ? -7.331 8.004 13.602 1.00 86.50 188 ALA A N 1
ATOM 1478 C CA . ALA A 1 188 ? -7.529 8.621 12.292 1.00 86.50 188 ALA A CA 1
ATOM 1479 C C . ALA A 1 188 ? -6.201 8.987 11.595 1.00 86.50 188 ALA A C 1
ATOM 1481 O O . ALA A 1 188 ? -6.039 8.708 10.405 1.00 86.50 188 ALA A O 1
ATOM 1482 N N . GLU A 1 189 ? -5.244 9.579 12.320 1.00 84.50 189 GLU A N 1
ATOM 1483 C CA . GLU A 1 189 ? -3.949 10.022 11.781 1.00 84.50 189 GLU A CA 1
ATOM 1484 C C . GLU A 1 189 ? -3.139 8.856 11.190 1.00 84.50 189 GLU A C 1
ATOM 1486 O O . GLU A 1 189 ? -2.791 8.893 10.005 1.00 84.50 189 GLU A O 1
ATOM 1491 N N . TRP A 1 190 ? -2.914 7.767 11.942 1.00 87.69 190 TRP A N 1
ATOM 1492 C CA . TRP A 1 190 ? -2.094 6.657 11.431 1.00 87.69 190 TRP A CA 1
ATOM 1493 C C . TRP A 1 190 ? -2.753 5.915 10.265 1.00 87.69 190 TRP A C 1
ATOM 1495 O O . TRP A 1 190 ? -2.062 5.452 9.352 1.00 87.69 190 TRP A O 1
ATOM 1505 N N . ARG A 1 191 ? -4.088 5.840 10.236 1.00 91.00 191 ARG A N 1
ATOM 1506 C CA . ARG A 1 191 ? -4.835 5.291 9.095 1.00 91.00 191 ARG A CA 1
ATOM 1507 C C . ARG A 1 191 ? -4.742 6.187 7.858 1.00 91.00 191 ARG A C 1
ATOM 1509 O O . ARG A 1 191 ? -4.709 5.653 6.755 1.00 91.00 191 ARG A O 1
ATOM 1516 N N . GLY A 1 192 ? -4.662 7.512 8.019 1.00 87.12 192 GLY A N 1
ATOM 1517 C CA . GLY A 1 192 ? -4.487 8.465 6.913 1.00 87.12 192 GLY A CA 1
ATOM 1518 C C . GLY A 1 192 ? -3.086 8.428 6.293 1.00 87.12 192 GLY A C 1
ATOM 1519 O O . GLY A 1 192 ? -2.931 8.459 5.065 1.00 87.12 192 GLY A O 1
ATOM 1520 N N . ASP A 1 193 ? -2.057 8.288 7.128 1.00 86.62 193 ASP A N 1
ATOM 1521 C CA . ASP A 1 193 ? -0.680 8.111 6.654 1.00 86.62 193 ASP A CA 1
ATOM 1522 C C . ASP A 1 193 ? -0.417 6.696 6.105 1.00 86.62 193 ASP A C 1
ATOM 1524 O O . ASP A 1 193 ? 0.462 6.511 5.258 1.00 86.62 193 ASP A O 1
ATOM 1528 N N . SER A 1 194 ? -1.268 5.721 6.431 1.00 92.31 194 SER A N 1
ATOM 1529 C CA . SER A 1 194 ? -1.270 4.396 5.800 1.00 92.31 194 SER A CA 1
ATOM 1530 C C . SER A 1 194 ? -1.806 4.383 4.362 1.00 92.31 194 SER A C 1
ATOM 1532 O O . SER A 1 194 ? -2.556 5.262 3.943 1.00 92.31 194 SER A O 1
ATOM 1534 N N . ALA A 1 195 ? -1.432 3.358 3.597 1.00 94.25 195 ALA A N 1
ATOM 1535 C CA . ALA A 1 195 ? -2.159 2.892 2.414 1.00 94.25 195 ALA A CA 1
ATOM 1536 C C . ALA A 1 195 ? -3.004 1.663 2.797 1.00 94.25 195 ALA A C 1
ATOM 1538 O O . ALA A 1 195 ? -2.541 0.847 3.595 1.00 94.25 195 ALA A O 1
ATOM 1539 N N . ALA A 1 196 ? -4.229 1.531 2.281 1.00 96.75 196 ALA A N 1
ATOM 1540 C CA . ALA A 1 196 ? -5.220 0.583 2.808 1.00 96.75 196 ALA A CA 1
ATOM 1541 C C . ALA A 1 196 ? -5.874 -0.284 1.720 1.00 96.75 196 ALA A C 1
ATOM 1543 O O . ALA A 1 196 ? -6.351 0.240 0.714 1.00 96.75 196 ALA A O 1
ATOM 1544 N N . TRP A 1 197 ? -5.959 -1.599 1.954 1.00 97.81 197 TRP A N 1
ATOM 1545 C CA . TRP A 1 197 ? -6.555 -2.578 1.030 1.00 97.81 197 TRP A CA 1
ATOM 1546 C C . TRP A 1 197 ? -7.300 -3.696 1.765 1.00 97.81 197 TRP A C 1
ATOM 1548 O O . TRP A 1 197 ? -6.954 -4.038 2.894 1.00 97.81 197 TRP A O 1
ATOM 1558 N N . ALA A 1 198 ? -8.263 -4.344 1.103 1.00 97.88 198 ALA A N 1
ATOM 1559 C CA . ALA A 1 198 ? -8.817 -5.611 1.586 1.00 97.88 198 ALA A CA 1
ATOM 1560 C C . ALA A 1 198 ? -7.710 -6.682 1.706 1.00 97.88 198 ALA A C 1
ATOM 1562 O O . ALA A 1 198 ? -6.789 -6.716 0.886 1.00 97.88 198 ALA A O 1
ATOM 1563 N N . VAL A 1 199 ? -7.800 -7.582 2.699 1.00 97.94 199 VAL A N 1
ATOM 1564 C CA . VAL A 1 199 ? -6.701 -8.52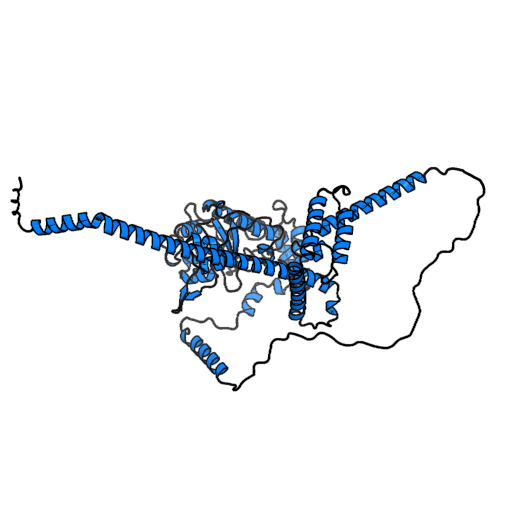1 3.041 1.00 97.94 199 VAL A CA 1
ATOM 1565 C C . VAL A 1 199 ? -6.144 -9.288 1.833 1.00 97.94 199 VAL A C 1
ATOM 1567 O O . VAL A 1 199 ? -4.931 -9.404 1.680 1.00 97.94 199 VAL A O 1
ATOM 1570 N N . ALA A 1 200 ? -7.014 -9.815 0.967 1.00 96.94 200 ALA A N 1
ATOM 1571 C CA . ALA A 1 200 ? -6.591 -10.598 -0.194 1.00 96.94 200 ALA A CA 1
ATOM 1572 C C . ALA A 1 200 ? -5.844 -9.750 -1.241 1.00 96.94 200 ALA A C 1
ATOM 1574 O O . ALA A 1 200 ? -4.868 -10.217 -1.831 1.00 96.94 200 ALA A O 1
ATOM 1575 N N . ASP A 1 201 ? -6.267 -8.502 -1.440 1.00 97.50 201 ASP A N 1
ATOM 1576 C CA . ASP A 1 201 ? -5.694 -7.606 -2.442 1.00 97.50 201 ASP A CA 1
ATOM 1577 C C . ASP A 1 201 ? -4.343 -7.039 -2.000 1.00 97.50 201 ASP A C 1
ATOM 1579 O O . ASP A 1 201 ? -3.434 -6.951 -2.824 1.00 97.50 201 ASP A O 1
ATOM 1583 N N . PHE A 1 202 ? -4.153 -6.785 -0.699 1.00 97.69 202 PHE A N 1
ATOM 1584 C CA . PHE A 1 202 ? -2.835 -6.482 -0.128 1.00 97.69 202 PHE A CA 1
ATOM 1585 C C . PHE A 1 202 ? -1.795 -7.560 -0.484 1.00 97.69 202 PHE A C 1
ATOM 1587 O O . PHE A 1 202 ? -0.698 -7.251 -0.954 1.00 97.69 202 PHE A O 1
ATOM 1594 N N . PHE A 1 203 ? -2.149 -8.841 -0.331 1.00 97.94 203 PHE A N 1
ATOM 1595 C CA . PHE A 1 203 ? -1.236 -9.932 -0.672 1.00 97.94 203 PHE A CA 1
ATOM 1596 C C . PHE A 1 203 ? -1.024 -10.106 -2.182 1.00 97.94 203 PHE A C 1
ATOM 1598 O O . PHE A 1 203 ? 0.057 -10.538 -2.576 1.00 97.94 203 PHE A O 1
ATOM 1605 N N . GLU A 1 204 ? -1.977 -9.738 -3.045 1.00 97.38 204 GLU A N 1
ATOM 1606 C CA . GLU A 1 204 ? -1.718 -9.668 -4.492 1.00 97.38 204 GLU A CA 1
ATOM 1607 C C . GLU A 1 204 ? -0.779 -8.512 -4.867 1.00 97.38 204 GLU A C 1
ATOM 1609 O O . GLU A 1 204 ? 0.111 -8.722 -5.685 1.00 97.38 204 GLU A O 1
ATOM 1614 N N . ILE A 1 205 ? -0.881 -7.345 -4.224 1.00 95.88 205 ILE A N 1
ATOM 1615 C CA . ILE A 1 205 ? 0.016 -6.197 -4.465 1.00 95.88 205 ILE A CA 1
ATOM 1616 C C . ILE A 1 205 ? 1.471 -6.549 -4.158 1.00 95.88 205 ILE A C 1
ATOM 1618 O O . ILE A 1 205 ? 2.364 -6.205 -4.936 1.00 95.88 205 ILE A O 1
ATOM 1622 N N . LEU A 1 206 ? 1.718 -7.264 -3.056 1.00 96.19 206 LEU A N 1
ATOM 1623 C CA . LEU A 1 206 ? 3.056 -7.763 -2.741 1.00 96.19 206 LEU A CA 1
ATOM 1624 C C . LEU A 1 206 ? 3.543 -8.753 -3.813 1.00 96.19 206 LEU A C 1
ATOM 1626 O O . LEU A 1 206 ? 4.663 -8.612 -4.310 1.00 96.19 206 LEU A O 1
ATOM 1630 N N . LYS A 1 207 ? 2.700 -9.710 -4.237 1.00 97.38 207 LYS A N 1
ATOM 1631 C CA . LYS A 1 207 ? 3.037 -10.647 -5.330 1.00 97.38 207 LYS A CA 1
ATOM 1632 C C . LYS A 1 207 ? 3.325 -9.916 -6.643 1.00 97.38 207 LYS A C 1
ATOM 1634 O O . LYS A 1 207 ? 4.232 -10.337 -7.355 1.00 97.38 207 LYS A O 1
ATOM 1639 N N . ASP A 1 208 ? 2.609 -8.839 -6.963 1.00 95.56 208 ASP A N 1
ATOM 1640 C CA . ASP A 1 208 ? 2.834 -8.037 -8.171 1.00 95.56 208 ASP A CA 1
ATOM 1641 C C . ASP A 1 208 ? 4.228 -7.400 -8.182 1.00 95.56 208 ASP A C 1
ATOM 1643 O O . ASP A 1 208 ? 4.959 -7.605 -9.153 1.00 95.56 208 ASP A O 1
ATOM 1647 N N . ARG A 1 209 ? 4.681 -6.793 -7.073 1.00 94.25 209 ARG A N 1
ATOM 1648 C CA . ARG A 1 209 ? 6.062 -6.275 -6.973 1.00 94.25 209 ARG A CA 1
ATOM 1649 C C . ARG A 1 209 ? 7.118 -7.371 -7.178 1.00 94.25 209 ARG A C 1
ATOM 1651 O O . ARG A 1 209 ? 8.138 -7.129 -7.822 1.00 94.25 209 ARG A O 1
ATOM 1658 N N . PHE A 1 210 ? 6.871 -8.601 -6.721 1.00 96.44 210 PHE A N 1
ATOM 1659 C CA . PHE A 1 210 ? 7.740 -9.748 -7.030 1.00 96.44 210 PHE A CA 1
ATOM 1660 C C . PHE A 1 210 ? 7.642 -10.203 -8.505 1.00 96.44 210 PHE A C 1
ATOM 1662 O O . PHE A 1 210 ? 8.663 -10.512 -9.119 1.00 96.44 210 PHE A O 1
ATOM 1669 N N . ARG A 1 211 ? 6.447 -10.235 -9.118 1.00 96.00 211 ARG A N 1
ATOM 1670 C CA . ARG A 1 211 ? 6.223 -10.603 -10.542 1.00 96.00 211 ARG A CA 1
ATOM 1671 C C . ARG A 1 211 ? 6.915 -9.616 -11.502 1.00 96.00 211 ARG A C 1
ATOM 1673 O O . ARG A 1 211 ? 7.516 -10.020 -12.509 1.00 96.00 211 ARG A O 1
ATOM 1680 N N . GLU A 1 212 ? 6.873 -8.331 -11.164 1.00 93.06 212 GLU A N 1
ATOM 1681 C CA . GLU A 1 212 ? 7.519 -7.216 -11.871 1.00 93.06 212 GLU A CA 1
ATOM 1682 C C . GLU A 1 212 ? 9.045 -7.190 -11.656 1.00 93.06 212 GLU A C 1
ATOM 1684 O O . GLU A 1 212 ? 9.783 -6.812 -12.573 1.00 93.06 212 GLU A O 1
ATOM 1689 N N . LEU A 1 213 ? 9.509 -7.760 -10.534 1.00 94.88 213 LEU A N 1
ATOM 1690 C CA . LEU A 1 213 ? 10.880 -7.724 -9.997 1.00 94.88 213 LEU A CA 1
ATOM 1691 C C . LEU A 1 213 ? 11.280 -6.366 -9.407 1.00 94.88 213 LEU A C 1
ATOM 1693 O O . LEU A 1 213 ? 12.446 -6.000 -9.449 1.00 94.88 213 LEU A O 1
ATOM 1697 N N . ASP A 1 214 ? 10.329 -5.643 -8.826 1.00 91.38 214 ASP A N 1
ATOM 1698 C CA . ASP A 1 214 ? 10.621 -4.485 -7.975 1.00 91.38 214 ASP A CA 1
ATOM 1699 C C . ASP A 1 214 ? 10.987 -4.934 -6.550 1.00 91.38 214 ASP A C 1
ATOM 1701 O O . ASP A 1 214 ? 11.719 -4.247 -5.847 1.00 91.38 214 ASP A O 1
ATOM 1705 N N . PHE A 1 215 ? 10.553 -6.133 -6.145 1.00 94.12 215 PHE A N 1
ATOM 1706 C CA . PHE A 1 215 ? 11.113 -6.871 -5.011 1.00 94.12 215 PHE A CA 1
ATOM 1707 C C . PHE A 1 215 ? 11.918 -8.063 -5.544 1.00 94.12 215 PHE A C 1
ATOM 1709 O O . PHE A 1 215 ? 11.364 -8.965 -6.178 1.00 94.12 215 PHE A O 1
ATOM 1716 N N . ILE A 1 216 ? 13.237 -8.062 -5.313 1.00 94.69 216 ILE A N 1
ATOM 1717 C CA . ILE A 1 216 ? 14.173 -9.034 -5.901 1.00 94.69 216 ILE A CA 1
ATOM 1718 C C . ILE A 1 216 ? 14.830 -9.878 -4.800 1.00 94.69 216 ILE A C 1
ATOM 1720 O O . ILE A 1 216 ? 15.724 -9.387 -4.110 1.00 94.69 216 ILE A O 1
ATOM 1724 N N . PRO A 1 217 ? 14.474 -11.164 -4.636 1.00 94.69 217 PRO A N 1
ATOM 1725 C CA . PRO A 1 217 ? 15.176 -12.048 -3.713 1.00 94.69 217 PRO A CA 1
ATOM 1726 C C . PRO A 1 217 ? 16.630 -12.254 -4.151 1.00 94.69 217 PRO A C 1
ATOM 1728 O O . PRO A 1 217 ? 16.896 -12.712 -5.269 1.00 94.69 217 PRO A O 1
ATOM 1731 N N . ILE A 1 218 ? 17.570 -11.932 -3.262 1.00 90.81 218 ILE A N 1
ATOM 1732 C CA . ILE A 1 218 ? 19.017 -12.105 -3.478 1.00 90.81 218 ILE A CA 1
ATOM 1733 C C . ILE A 1 218 ? 19.587 -13.326 -2.741 1.00 90.81 218 ILE A C 1
ATOM 1735 O O . ILE A 1 218 ? 20.676 -13.800 -3.065 1.00 90.81 218 ILE A O 1
ATOM 1739 N N . SER A 1 219 ? 18.825 -13.884 -1.800 1.00 88.94 219 SER A N 1
ATOM 1740 C CA . SER A 1 219 ? 19.083 -15.166 -1.138 1.00 88.94 219 SER A CA 1
ATOM 1741 C C . SER A 1 219 ? 17.755 -15.926 -0.927 1.00 88.94 219 SER A C 1
ATOM 1743 O O . SER A 1 219 ? 16.692 -15.409 -1.273 1.00 88.94 219 SER A O 1
ATOM 1745 N N . PRO A 1 220 ? 17.760 -17.136 -0.330 1.00 90.00 220 PRO A N 1
ATOM 1746 C CA . PRO A 1 220 ? 16.536 -17.816 0.111 1.00 90.00 220 PRO A CA 1
ATOM 1747 C C . PRO A 1 220 ? 15.751 -17.096 1.228 1.00 90.00 220 PRO A C 1
ATOM 1749 O O . PRO A 1 220 ? 14.729 -17.624 1.666 1.00 90.00 220 PRO A O 1
ATOM 1752 N N . HIS A 1 221 ? 16.231 -15.949 1.725 1.00 87.81 221 HIS A N 1
ATOM 1753 C CA . HIS A 1 221 ? 15.694 -15.276 2.913 1.00 87.81 221 HIS A CA 1
ATOM 1754 C C . HIS A 1 221 ? 15.871 -13.746 2.973 1.00 87.81 221 HIS A C 1
ATOM 1756 O O . HIS A 1 221 ? 15.421 -13.148 3.945 1.00 87.81 221 HIS A O 1
ATOM 1762 N N . VAL A 1 222 ? 16.496 -13.120 1.969 1.00 88.00 222 VAL A N 1
ATOM 1763 C CA . VAL A 1 222 ? 16.732 -11.665 1.879 1.00 88.00 222 VAL A CA 1
ATOM 1764 C C . VAL A 1 222 ? 16.221 -11.141 0.538 1.00 88.00 222 VAL A C 1
ATOM 1766 O O . VAL A 1 222 ? 16.525 -11.714 -0.518 1.00 88.00 222 VAL A O 1
ATOM 1769 N N . VAL A 1 223 ? 15.478 -10.035 0.577 1.00 90.75 223 VAL A N 1
ATOM 1770 C CA . VAL A 1 223 ? 14.809 -9.410 -0.566 1.00 90.75 223 VAL A CA 1
ATOM 1771 C C . VAL A 1 223 ? 15.303 -7.977 -0.739 1.00 90.75 223 VAL A C 1
ATOM 1773 O O . VAL A 1 223 ? 15.160 -7.129 0.133 1.00 90.75 223 VAL A O 1
ATOM 1776 N N . TRP A 1 224 ? 15.868 -7.682 -1.904 1.00 88.69 224 TRP A N 1
ATOM 1777 C CA . TRP A 1 224 ? 16.310 -6.339 -2.250 1.00 88.69 224 TRP A CA 1
ATOM 1778 C C . TRP A 1 224 ? 15.139 -5.470 -2.730 1.00 88.69 224 TRP A C 1
ATOM 1780 O O . TRP A 1 224 ? 14.276 -5.942 -3.476 1.00 88.69 224 TRP A O 1
ATOM 1790 N N . ASN A 1 225 ? 15.130 -4.195 -2.323 1.00 86.25 225 ASN A N 1
ATOM 1791 C CA . ASN A 1 225 ? 14.175 -3.198 -2.806 1.00 86.25 225 ASN A CA 1
ATOM 1792 C C . ASN A 1 225 ? 14.682 -2.553 -4.104 1.00 86.25 225 ASN A C 1
ATOM 1794 O O . ASN A 1 225 ? 15.715 -1.882 -4.107 1.00 86.25 225 ASN A O 1
ATOM 1798 N N . ASP A 1 226 ? 13.943 -2.750 -5.190 1.00 80.50 226 ASP A N 1
ATOM 1799 C CA . ASP A 1 226 ? 14.169 -2.155 -6.504 1.00 80.50 226 ASP A CA 1
ATOM 1800 C C . ASP A 1 226 ? 12.981 -1.271 -6.956 1.00 80.50 226 ASP A C 1
ATOM 1802 O O . ASP A 1 226 ? 12.834 -0.993 -8.147 1.00 80.50 226 ASP A O 1
ATOM 1806 N N . LEU A 1 227 ? 12.175 -0.748 -6.018 1.00 74.62 227 LEU A N 1
ATOM 1807 C CA . LEU A 1 227 ? 11.257 0.370 -6.288 1.00 74.62 227 LEU A CA 1
ATOM 1808 C C . LEU A 1 227 ? 12.044 1.622 -6.739 1.00 74.62 227 LEU A C 1
ATOM 1810 O O . LEU A 1 227 ? 13.115 1.897 -6.178 1.00 74.62 227 LEU A O 1
ATOM 1814 N N . PRO A 1 228 ? 11.577 2.389 -7.745 1.00 64.25 228 PRO A N 1
ATOM 1815 C CA . PRO A 1 228 ? 12.292 3.565 -8.244 1.00 64.25 228 PRO A CA 1
ATOM 1816 C C . PRO A 1 228 ? 12.576 4.612 -7.154 1.00 64.25 228 PRO A C 1
ATOM 1818 O O . PRO A 1 228 ? 11.656 5.140 -6.545 1.00 64.25 228 PRO A O 1
ATOM 1821 N N . ASP A 1 229 ? 13.851 4.966 -6.965 1.00 59.88 229 ASP A N 1
ATOM 1822 C CA . ASP A 1 229 ? 14.277 6.064 -6.085 1.00 59.88 229 ASP A CA 1
ATOM 1823 C C . ASP A 1 229 ? 15.049 7.102 -6.906 1.00 59.88 229 ASP A C 1
ATOM 1825 O O . ASP A 1 229 ? 15.984 6.782 -7.646 1.00 59.88 229 ASP A O 1
ATOM 1829 N N . SER A 1 230 ? 14.663 8.362 -6.716 1.00 47.38 230 SER A N 1
ATOM 1830 C CA . SER A 1 230 ? 15.340 9.581 -7.164 1.00 47.38 230 SER A CA 1
ATOM 1831 C C . SER A 1 230 ? 16.855 9.659 -6.899 1.00 47.38 230 SER A C 1
ATOM 1833 O O . SER A 1 230 ? 17.541 10.416 -7.582 1.00 47.38 230 SER A O 1
ATOM 1835 N N . ASN A 1 231 ? 17.378 8.919 -5.916 1.00 50.78 231 ASN A N 1
ATOM 1836 C CA . ASN A 1 231 ? 18.741 9.050 -5.391 1.00 50.78 231 ASN A CA 1
ATOM 1837 C C . ASN A 1 231 ? 19.641 7.821 -5.669 1.00 50.78 231 ASN A C 1
ATOM 1839 O O . ASN A 1 231 ? 20.659 7.606 -5.003 1.00 50.78 231 ASN A O 1
ATOM 1843 N N . ARG A 1 232 ? 19.280 6.994 -6.659 1.00 56.50 232 ARG A N 1
ATOM 1844 C CA . ARG A 1 232 ? 20.080 5.836 -7.098 1.00 56.50 232 ARG A CA 1
ATOM 1845 C C . ARG A 1 232 ? 21.441 6.240 -7.674 1.00 56.50 232 ARG A C 1
ATOM 1847 O O . ARG A 1 232 ? 21.590 7.275 -8.319 1.00 56.50 232 ARG A O 1
ATOM 1854 N N . ASN A 1 233 ? 22.433 5.367 -7.493 1.00 60.28 233 ASN A N 1
ATOM 1855 C CA . ASN A 1 233 ? 23.710 5.429 -8.205 1.00 60.28 233 ASN A CA 1
ATOM 1856 C C . ASN A 1 233 ? 23.762 4.376 -9.332 1.00 60.28 233 ASN A C 1
ATOM 1858 O O . ASN A 1 233 ? 23.013 3.397 -9.312 1.00 60.28 233 ASN A O 1
ATOM 1862 N N . ALA A 1 234 ? 24.656 4.579 -10.303 1.00 63.16 234 ALA A N 1
ATOM 1863 C CA . ALA A 1 234 ? 24.784 3.704 -11.471 1.00 63.16 234 ALA A CA 1
ATOM 1864 C C . ALA A 1 234 ? 25.205 2.265 -11.107 1.00 63.16 234 ALA A C 1
ATOM 1866 O O . ALA A 1 234 ? 24.707 1.316 -11.705 1.00 63.16 234 ALA A O 1
ATOM 1867 N N . ASP A 1 235 ? 26.063 2.089 -10.094 1.00 64.81 235 ASP A N 1
ATOM 1868 C CA . ASP A 1 235 ? 26.532 0.768 -9.646 1.00 64.81 235 ASP A CA 1
ATOM 1869 C C . ASP A 1 235 ? 25.365 -0.132 -9.185 1.00 64.81 235 ASP A C 1
ATOM 1871 O O . ASP A 1 235 ? 25.369 -1.341 -9.444 1.00 64.81 235 ASP A O 1
ATOM 1875 N N . SER A 1 236 ? 24.357 0.458 -8.527 1.00 71.62 236 SER A N 1
ATOM 1876 C CA . SER A 1 236 ? 23.106 -0.215 -8.161 1.00 71.62 236 SER A CA 1
ATOM 1877 C C . SER A 1 236 ? 22.222 -0.493 -9.377 1.00 71.62 236 SER A C 1
ATOM 1879 O O . SER A 1 236 ? 21.663 -1.579 -9.469 1.00 71.62 236 SER A O 1
ATOM 1881 N N . GLU A 1 237 ? 22.099 0.442 -10.322 1.00 80.00 237 GLU A N 1
ATOM 1882 C CA . GLU A 1 237 ? 21.292 0.251 -11.540 1.00 80.00 237 GLU A CA 1
ATOM 1883 C C . GLU A 1 237 ? 21.830 -0.913 -12.399 1.00 80.00 237 GLU A C 1
ATOM 1885 O O . GLU A 1 237 ? 21.063 -1.791 -12.803 1.00 80.00 237 GLU A O 1
ATOM 1890 N N . GLU A 1 238 ? 23.157 -1.013 -12.567 1.00 85.31 238 GLU A N 1
ATOM 1891 C CA . GLU A 1 238 ? 23.804 -2.163 -13.218 1.00 85.31 238 GLU A CA 1
ATOM 1892 C C . GLU A 1 238 ? 23.577 -3.487 -12.465 1.00 85.31 238 GLU A C 1
ATOM 1894 O O . GLU A 1 238 ? 23.436 -4.538 -13.101 1.00 85.31 238 GLU A O 1
ATOM 1899 N N . MET A 1 239 ? 23.516 -3.466 -11.124 1.00 87.31 239 MET A N 1
ATOM 1900 C CA . MET A 1 239 ? 23.184 -4.663 -10.341 1.00 87.31 239 MET A CA 1
ATOM 1901 C C . MET A 1 239 ? 21.741 -5.099 -10.603 1.00 87.31 239 MET A C 1
ATOM 1903 O O . MET A 1 239 ? 21.495 -6.289 -10.804 1.00 87.31 239 MET A O 1
ATOM 1907 N N . MET A 1 240 ? 20.791 -4.164 -10.589 1.00 86.38 240 MET A N 1
ATOM 1908 C CA . MET A 1 240 ? 19.368 -4.485 -10.693 1.00 86.38 240 MET A CA 1
ATOM 1909 C C . MET A 1 240 ? 19.012 -5.040 -12.072 1.00 86.38 240 MET A C 1
ATOM 1911 O O . MET A 1 240 ? 18.388 -6.097 -12.145 1.00 86.38 240 MET A O 1
ATOM 1915 N N . GLU A 1 241 ? 19.503 -4.440 -13.161 1.00 90.81 241 GLU A N 1
ATOM 1916 C CA . GLU A 1 241 ? 19.309 -5.000 -14.509 1.00 90.81 241 GLU A CA 1
ATOM 1917 C C . GLU A 1 241 ? 19.974 -6.383 -14.649 1.00 90.81 241 GLU A C 1
ATOM 1919 O O . GLU A 1 241 ? 19.395 -7.305 -15.224 1.00 90.81 241 GLU A O 1
ATOM 1924 N N . MET A 1 242 ? 21.151 -6.589 -14.044 1.00 93.56 242 MET A N 1
ATOM 1925 C CA . MET A 1 242 ? 21.809 -7.901 -14.000 1.00 93.56 242 MET A CA 1
ATOM 1926 C C . MET A 1 242 ? 20.957 -8.954 -13.266 1.00 93.56 242 MET A C 1
ATOM 1928 O O . MET A 1 242 ? 20.801 -10.070 -13.770 1.00 93.56 242 MET A O 1
ATOM 1932 N N . LEU A 1 243 ? 20.364 -8.607 -12.119 1.00 94.56 243 LEU A N 1
ATOM 1933 C CA . LEU A 1 243 ? 19.475 -9.497 -11.367 1.00 94.56 243 LEU A CA 1
ATOM 1934 C C . LEU A 1 243 ? 18.168 -9.767 -12.126 1.00 94.56 243 LEU A C 1
ATOM 1936 O O . LEU A 1 243 ? 17.787 -10.933 -12.279 1.00 94.56 243 LEU A O 1
ATOM 1940 N N . ARG A 1 244 ? 17.512 -8.726 -12.662 1.00 95.31 244 ARG A N 1
ATOM 1941 C CA . ARG A 1 244 ? 16.291 -8.867 -13.472 1.00 95.31 244 ARG A CA 1
ATOM 1942 C C . ARG A 1 244 ? 16.550 -9.769 -14.685 1.00 95.31 244 ARG A C 1
ATOM 1944 O O . ARG A 1 244 ? 15.783 -10.706 -14.918 1.00 95.31 244 ARG A O 1
ATOM 1951 N N . ALA A 1 245 ? 17.675 -9.599 -15.383 1.00 96.62 245 ALA A N 1
ATOM 1952 C CA . ALA A 1 245 ? 18.079 -10.459 -16.495 1.00 96.62 245 ALA A CA 1
ATOM 1953 C C . ALA A 1 245 ? 18.295 -11.934 -16.091 1.00 96.62 245 ALA A C 1
ATOM 1955 O O . ALA A 1 245 ? 17.946 -12.829 -16.866 1.00 96.62 245 ALA A O 1
ATOM 1956 N N . ILE A 1 246 ? 18.818 -12.224 -14.889 1.00 97.75 246 ILE A N 1
ATOM 1957 C CA . ILE A 1 246 ? 18.911 -13.606 -14.379 1.00 97.75 246 ILE A CA 1
ATOM 1958 C C . ILE A 1 246 ? 17.512 -14.190 -14.156 1.00 97.75 246 ILE A C 1
ATOM 1960 O O . ILE A 1 246 ? 17.218 -15.259 -14.693 1.00 97.75 246 ILE A O 1
ATOM 1964 N N . TYR A 1 247 ? 16.627 -13.492 -13.439 1.00 97.69 247 TYR A N 1
ATOM 1965 C CA . TYR A 1 247 ? 15.268 -13.981 -13.178 1.00 97.69 247 TYR A CA 1
ATOM 1966 C C . TYR A 1 247 ? 14.485 -14.252 -14.472 1.00 97.69 247 TYR A C 1
ATOM 1968 O O . TYR A 1 247 ? 13.926 -15.340 -14.635 1.00 97.69 247 TYR A O 1
ATOM 1976 N N . ARG A 1 248 ? 14.508 -13.325 -15.442 1.00 97.25 248 ARG A N 1
ATOM 1977 C CA . ARG A 1 248 ? 13.851 -13.520 -16.751 1.00 97.25 248 ARG A CA 1
ATOM 1978 C C . ARG A 1 248 ? 14.464 -14.692 -17.540 1.00 97.25 248 ARG A C 1
ATOM 1980 O O . ARG A 1 248 ? 13.729 -15.461 -18.151 1.00 97.25 248 ARG A O 1
ATOM 1987 N N . LYS A 1 249 ? 15.787 -14.901 -17.476 1.00 97.94 249 LYS A N 1
ATOM 1988 C CA . LYS A 1 249 ? 16.486 -16.046 -18.104 1.00 97.94 249 LYS A CA 1
ATOM 1989 C C . LYS A 1 249 ? 16.142 -17.406 -17.473 1.00 97.94 249 LYS A C 1
ATOM 1991 O O . LYS A 1 249 ? 16.272 -18.433 -18.140 1.00 97.94 249 LYS A O 1
ATOM 1996 N N . HIS A 1 250 ? 15.721 -17.429 -16.211 1.00 98.12 250 HIS A N 1
ATOM 1997 C CA . HIS A 1 250 ? 15.216 -18.631 -15.539 1.00 98.12 250 HIS A CA 1
ATOM 1998 C C . HIS A 1 250 ? 13.679 -18.730 -15.556 1.00 98.12 250 HIS A C 1
ATOM 2000 O O . HIS A 1 250 ? 13.119 -19.484 -14.763 1.00 98.12 250 HIS A O 1
ATOM 2006 N N . ASP A 1 251 ? 13.035 -18.028 -16.501 1.00 97.50 251 ASP A N 1
ATOM 2007 C CA . ASP A 1 251 ? 11.605 -18.060 -16.848 1.00 97.50 251 ASP A CA 1
ATOM 2008 C C . ASP A 1 251 ? 10.653 -17.390 -15.831 1.00 97.50 251 ASP A C 1
ATOM 2010 O O . ASP A 1 251 ? 9.459 -17.676 -15.798 1.00 97.50 251 ASP A O 1
ATOM 2014 N N . TRP A 1 252 ? 11.135 -16.441 -15.020 1.00 97.44 252 TRP A N 1
ATOM 2015 C CA . TRP A 1 252 ? 10.259 -15.631 -14.159 1.00 97.44 252 TRP A CA 1
ATOM 2016 C C . TRP A 1 252 ? 9.383 -14.654 -14.983 1.00 97.44 252 TRP A C 1
ATOM 2018 O O . TRP A 1 252 ? 9.928 -13.907 -15.806 1.00 97.44 252 TRP A O 1
ATOM 2028 N N . PRO A 1 253 ? 8.049 -14.578 -14.771 1.00 96.31 253 PRO A N 1
ATOM 2029 C CA . PRO A 1 253 ? 7.294 -15.016 -13.594 1.00 96.31 253 PRO A CA 1
ATOM 2030 C C . PRO A 1 253 ? 6.413 -16.254 -13.846 1.00 96.31 253 PRO A C 1
ATOM 2032 O O . PRO A 1 253 ? 5.399 -16.450 -13.179 1.00 96.31 253 PRO A O 1
ATOM 2035 N N . ASP A 1 254 ? 6.761 -17.083 -14.830 1.00 95.69 254 ASP A N 1
ATOM 2036 C CA . ASP A 1 254 ? 5.990 -18.264 -15.214 1.00 95.69 254 ASP A CA 1
ATOM 2037 C C . ASP A 1 254 ? 6.229 -19.397 -14.205 1.00 95.69 254 ASP A C 1
ATOM 2039 O O . ASP A 1 254 ? 7.183 -20.167 -14.316 1.00 95.69 254 ASP A O 1
ATOM 2043 N N . LEU A 1 255 ? 5.370 -19.489 -13.186 1.00 91.06 255 LEU A N 1
ATOM 2044 C CA . LEU A 1 255 ? 5.515 -20.443 -12.075 1.00 91.06 255 LEU A CA 1
ATOM 2045 C C . LEU A 1 255 ? 5.521 -21.925 -12.506 1.00 91.06 255 LEU A C 1
ATOM 2047 O O . LEU A 1 255 ? 5.951 -22.768 -11.723 1.00 91.06 255 LEU A O 1
ATOM 2051 N N . GLU A 1 256 ? 5.085 -22.261 -13.727 1.00 93.12 256 GLU A N 1
ATOM 2052 C CA . GLU A 1 256 ? 5.179 -23.627 -14.269 1.00 93.12 256 GLU A CA 1
ATOM 2053 C C . GLU A 1 256 ? 6.556 -23.933 -14.887 1.00 93.12 256 GLU A C 1
ATOM 2055 O O . GLU A 1 256 ? 6.944 -25.098 -14.988 1.00 93.12 256 GLU A O 1
ATOM 2060 N N . LYS A 1 257 ? 7.298 -22.902 -15.319 1.00 95.69 257 LYS A N 1
ATOM 2061 C CA . LYS A 1 257 ? 8.601 -23.018 -16.010 1.00 95.69 257 LYS A CA 1
ATOM 2062 C C . LYS A 1 257 ? 9.783 -22.541 -15.167 1.00 95.69 257 LYS A C 1
ATOM 2064 O O . LYS A 1 257 ? 10.924 -22.918 -15.458 1.00 95.69 257 LYS A O 1
ATOM 2069 N N . TYR A 1 258 ? 9.522 -21.721 -14.151 1.00 97.69 258 TYR A N 1
ATOM 2070 C CA . TYR A 1 258 ? 10.531 -21.016 -13.371 1.00 97.69 258 TYR A CA 1
ATOM 2071 C C . TYR A 1 258 ? 11.478 -21.964 -12.618 1.00 97.69 258 TYR A C 1
ATOM 2073 O O . TYR A 1 258 ? 11.080 -22.754 -11.758 1.00 97.69 258 TYR A O 1
ATOM 2081 N N . ARG A 1 259 ? 12.781 -21.867 -12.906 1.00 97.38 259 ARG A N 1
ATOM 2082 C CA . ARG A 1 259 ? 13.805 -22.766 -12.340 1.00 97.38 259 ARG A CA 1
ATOM 2083 C C . ARG A 1 259 ? 14.452 -22.197 -11.076 1.00 97.38 259 ARG A C 1
ATOM 2085 O O . ARG A 1 259 ? 15.664 -21.995 -11.041 1.00 97.38 259 ARG A O 1
ATOM 2092 N N . LYS A 1 260 ? 13.652 -22.019 -10.014 1.00 96.06 260 LYS A N 1
ATOM 2093 C CA . LYS A 1 260 ? 14.044 -21.550 -8.659 1.00 96.06 260 LYS A CA 1
ATOM 2094 C C . LYS A 1 260 ? 15.487 -21.876 -8.252 1.00 96.06 260 LYS A C 1
ATOM 2096 O O . LYS A 1 260 ? 16.285 -20.975 -8.007 1.00 96.06 260 LYS A O 1
ATOM 2101 N N . ARG A 1 261 ? 15.841 -23.168 -8.190 1.00 95.31 261 ARG A N 1
ATOM 2102 C CA . ARG A 1 261 ? 17.162 -23.624 -7.707 1.00 95.31 261 ARG A CA 1
ATOM 2103 C C . ARG A 1 261 ? 18.324 -23.199 -8.609 1.00 95.31 261 ARG A C 1
ATOM 2105 O O . ARG A 1 261 ? 19.408 -22.942 -8.102 1.00 95.31 261 ARG A O 1
ATOM 2112 N N . GLU A 1 262 ? 18.109 -23.122 -9.921 1.00 97.19 262 GLU A N 1
ATOM 2113 C CA . GLU A 1 262 ? 19.118 -22.609 -10.855 1.00 97.19 262 GLU A CA 1
ATOM 2114 C C . GLU A 1 262 ? 19.220 -21.083 -10.771 1.00 97.19 262 GLU A C 1
ATOM 2116 O O . GLU A 1 262 ? 20.326 -20.549 -10.777 1.00 97.19 262 GLU A O 1
ATOM 2121 N N . CYS A 1 263 ? 18.076 -20.399 -10.650 1.00 97.62 263 CYS A N 1
ATOM 2122 C CA . CYS A 1 263 ? 17.994 -18.946 -10.560 1.00 97.62 263 CYS A CA 1
ATOM 2123 C C . CYS A 1 263 ? 18.745 -18.420 -9.332 1.00 97.62 263 CYS A C 1
ATOM 2125 O O . CYS A 1 263 ? 19.670 -17.627 -9.478 1.00 97.62 263 CYS A O 1
ATOM 2127 N N . LEU A 1 264 ? 18.437 -18.934 -8.135 1.00 94.94 264 LEU A N 1
ATOM 2128 C CA . LEU A 1 264 ? 19.121 -18.528 -6.901 1.00 94.94 264 LEU A CA 1
ATOM 2129 C C . LEU A 1 264 ? 20.624 -18.849 -6.928 1.00 94.94 264 LEU A C 1
ATOM 2131 O O . LEU A 1 264 ? 21.428 -18.050 -6.456 1.00 94.94 264 LEU A O 1
ATOM 2135 N N . ALA A 1 265 ? 21.028 -19.978 -7.523 1.00 94.31 265 ALA A N 1
ATOM 2136 C CA . ALA A 1 265 ? 22.443 -20.313 -7.689 1.00 94.31 265 ALA A CA 1
ATOM 2137 C C . ALA A 1 265 ? 23.161 -19.364 -8.670 1.00 94.31 265 ALA A C 1
ATOM 2139 O O . ALA A 1 265 ? 24.326 -19.024 -8.458 1.00 94.31 265 ALA A O 1
ATOM 2140 N N . ALA A 1 266 ? 22.477 -18.910 -9.726 1.00 96.50 266 ALA A N 1
ATOM 2141 C CA . ALA A 1 266 ? 22.995 -17.910 -10.655 1.00 96.50 266 ALA A CA 1
ATOM 2142 C C . ALA A 1 266 ? 23.081 -16.513 -10.014 1.00 96.50 266 ALA A C 1
ATOM 2144 O O . ALA A 1 266 ? 24.094 -15.839 -10.198 1.00 96.50 266 ALA A O 1
ATOM 2145 N N . VAL A 1 267 ? 22.073 -16.110 -9.229 1.00 94.69 267 VAL A N 1
ATOM 2146 C CA . VAL A 1 267 ? 22.056 -14.856 -8.453 1.00 94.69 267 VAL A CA 1
ATOM 2147 C C . VAL A 1 267 ? 23.203 -14.826 -7.442 1.00 94.69 267 VAL A C 1
ATOM 2149 O O . VAL A 1 267 ? 24.036 -13.926 -7.511 1.00 94.69 267 VAL A O 1
ATOM 2152 N N . HIS A 1 268 ? 23.310 -15.839 -6.571 1.00 91.31 268 HIS A N 1
ATOM 2153 C CA . HIS A 1 268 ? 24.381 -15.951 -5.570 1.00 91.31 268 HIS A CA 1
ATOM 2154 C C . HIS A 1 268 ? 25.760 -15.823 -6.221 1.00 91.31 268 HIS A C 1
ATOM 2156 O O . HIS A 1 268 ? 26.561 -14.974 -5.836 1.00 91.31 268 HIS A O 1
ATOM 2162 N N . LYS A 1 269 ? 25.997 -16.600 -7.286 1.00 93.69 269 LYS A N 1
ATOM 2163 C CA . LYS A 1 269 ? 27.251 -16.563 -8.035 1.00 93.69 269 LYS A CA 1
ATOM 2164 C C . LYS A 1 269 ? 27.538 -15.176 -8.632 1.00 93.69 269 LYS A C 1
ATOM 2166 O O . LYS A 1 269 ? 28.672 -14.708 -8.567 1.00 93.69 269 LYS A O 1
ATOM 2171 N N . ALA A 1 270 ? 26.550 -14.528 -9.249 1.00 93.25 270 ALA A N 1
ATOM 2172 C CA . ALA A 1 270 ? 26.751 -13.226 -9.885 1.00 93.25 270 ALA A CA 1
ATOM 2173 C C . ALA A 1 270 ? 27.019 -12.110 -8.860 1.00 93.25 270 ALA A C 1
ATOM 2175 O O . ALA A 1 270 ? 27.817 -11.209 -9.131 1.00 93.25 270 ALA A O 1
ATOM 2176 N N . LEU A 1 271 ? 26.408 -12.200 -7.674 1.00 90.62 271 LEU A N 1
ATOM 2177 C CA . LEU A 1 271 ? 26.696 -11.324 -6.540 1.00 90.62 271 LEU A CA 1
ATOM 2178 C C . LEU A 1 271 ? 28.102 -11.582 -5.975 1.00 90.62 271 LEU A C 1
ATOM 2180 O O . LEU A 1 271 ? 28.839 -10.623 -5.776 1.00 90.62 271 LEU A O 1
ATOM 2184 N N . GLU A 1 272 ? 28.531 -12.836 -5.803 1.00 88.56 272 GLU A N 1
ATOM 2185 C CA . GLU A 1 272 ? 29.910 -13.164 -5.393 1.00 88.56 272 GLU A CA 1
ATOM 2186 C C . GLU A 1 272 ? 30.966 -12.654 -6.392 1.00 88.56 272 GLU A C 1
ATOM 2188 O O . GLU A 1 272 ? 31.985 -12.098 -5.982 1.00 88.56 272 GLU A O 1
ATOM 2193 N N . GLU A 1 273 ? 30.737 -12.827 -7.701 1.00 90.94 273 GLU A N 1
ATOM 2194 C CA . GLU A 1 273 ? 31.702 -12.457 -8.749 1.00 90.94 273 GLU A CA 1
ATOM 2195 C C . GLU A 1 273 ? 31.818 -10.938 -8.979 1.00 90.94 273 GLU A C 1
ATOM 2197 O O . GLU A 1 273 ? 32.872 -10.482 -9.426 1.00 90.94 273 GLU A O 1
ATOM 2202 N N . ARG A 1 274 ? 30.762 -10.151 -8.711 1.00 88.25 274 ARG A N 1
ATOM 2203 C CA . ARG A 1 274 ? 30.712 -8.707 -9.041 1.00 88.25 274 ARG A CA 1
ATOM 2204 C C . ARG A 1 274 ? 30.517 -7.779 -7.844 1.00 88.25 274 ARG A C 1
ATOM 2206 O O . ARG A 1 274 ? 31.081 -6.690 -7.826 1.00 88.25 274 ARG A O 1
ATOM 2213 N N . TYR A 1 275 ? 29.742 -8.202 -6.850 1.00 85.50 275 TYR A N 1
ATOM 2214 C CA . TYR A 1 275 ? 29.299 -7.379 -5.723 1.00 85.50 275 TYR A CA 1
ATOM 2215 C C . TYR A 1 275 ? 29.491 -8.107 -4.374 1.00 85.50 275 TYR A C 1
ATOM 2217 O O . TYR A 1 275 ? 28.537 -8.246 -3.603 1.00 85.50 275 TYR A O 1
ATOM 2225 N N . PRO A 1 276 ? 30.714 -8.568 -4.034 1.00 80.31 276 PRO A N 1
ATOM 2226 C CA . PRO A 1 276 ? 30.951 -9.417 -2.860 1.00 80.31 276 PRO A CA 1
ATOM 2227 C C . PRO A 1 276 ? 30.535 -8.767 -1.528 1.00 80.31 276 PRO A C 1
ATOM 2229 O O . PRO A 1 276 ? 30.148 -9.468 -0.599 1.00 80.31 276 PRO A O 1
ATOM 2232 N N . ASN A 1 277 ? 30.526 -7.430 -1.454 1.00 73.75 277 ASN A N 1
ATOM 2233 C CA . ASN A 1 277 ? 30.032 -6.665 -0.300 1.00 73.75 277 ASN A CA 1
ATOM 2234 C C . ASN A 1 277 ? 28.521 -6.838 -0.029 1.00 73.75 277 ASN A C 1
ATOM 2236 O O . ASN A 1 277 ? 28.066 -6.483 1.055 1.00 73.75 277 ASN A O 1
ATOM 2240 N N . VAL A 1 278 ? 27.753 -7.321 -1.012 1.00 71.25 278 VAL A N 1
ATOM 2241 C CA . VAL A 1 278 ? 26.314 -7.622 -0.902 1.00 71.25 278 VAL A CA 1
ATOM 2242 C C . VAL A 1 278 ? 26.082 -9.132 -0.777 1.00 71.25 278 VAL A C 1
ATOM 2244 O O . VAL A 1 278 ? 25.158 -9.546 -0.086 1.00 71.25 278 VAL A O 1
ATOM 2247 N N . ALA A 1 279 ? 26.960 -9.963 -1.353 1.00 63.75 279 ALA A N 1
ATOM 2248 C CA . ALA A 1 279 ? 26.937 -11.412 -1.135 1.00 63.75 279 ALA A CA 1
ATOM 2249 C C . ALA A 1 279 ? 27.237 -11.798 0.332 1.00 63.75 279 ALA A C 1
ATOM 2251 O O . ALA A 1 279 ? 26.615 -12.714 0.868 1.00 63.75 279 ALA A O 1
ATOM 2252 N N . ASP A 1 280 ? 28.149 -11.091 1.012 1.00 59.12 280 ASP A N 1
ATOM 2253 C CA . ASP A 1 280 ? 28.492 -11.340 2.423 1.00 59.12 280 ASP A CA 1
ATOM 2254 C C . ASP A 1 280 ? 27.521 -10.654 3.412 1.00 59.12 280 ASP A C 1
ATOM 2256 O O . ASP A 1 280 ? 27.905 -9.838 4.261 1.00 59.12 280 ASP A O 1
ATOM 2260 N N . TRP A 1 281 ? 26.226 -10.985 3.304 1.00 54.72 281 TRP A N 1
ATOM 2261 C CA . TRP A 1 281 ? 25.149 -10.370 4.102 1.00 54.72 281 TRP A CA 1
ATOM 2262 C C . TRP A 1 281 ? 25.394 -10.467 5.622 1.00 54.72 281 TRP A C 1
ATOM 2264 O O . TRP A 1 281 ? 25.039 -9.563 6.384 1.00 54.72 281 TRP A O 1
ATOM 2274 N N . ARG A 1 282 ? 26.071 -11.539 6.061 1.00 45.97 282 ARG A N 1
ATOM 2275 C CA . ARG A 1 282 ? 26.327 -11.872 7.473 1.00 45.97 282 ARG A CA 1
ATOM 2276 C C . ARG A 1 282 ? 27.302 -10.924 8.170 1.00 45.97 282 ARG A C 1
ATOM 2278 O O . ARG A 1 282 ? 27.232 -10.779 9.390 1.00 45.97 282 ARG A O 1
ATOM 2285 N N . VAL A 1 283 ? 28.198 -10.260 7.438 1.00 37.66 283 VAL A N 1
ATOM 2286 C CA . VAL A 1 283 ? 29.194 -9.350 8.038 1.00 37.66 283 VAL A CA 1
ATOM 2287 C C . VAL A 1 283 ? 28.687 -7.906 8.109 1.00 37.66 283 VAL A C 1
ATOM 2289 O O . VAL A 1 283 ? 29.001 -7.191 9.068 1.00 37.66 283 VAL A O 1
ATOM 2292 N N . GLY A 1 284 ? 27.876 -7.472 7.137 1.00 36.38 284 GLY A N 1
ATOM 2293 C CA . GLY A 1 284 ? 27.424 -6.082 7.020 1.00 36.38 284 GLY A CA 1
ATOM 2294 C C . GLY A 1 284 ? 26.515 -5.613 8.161 1.00 36.38 284 GLY A C 1
ATOM 2295 O O . GLY A 1 284 ? 26.737 -4.538 8.728 1.00 36.38 284 GLY A O 1
ATOM 2296 N N . HIS A 1 285 ? 25.512 -6.421 8.522 1.00 39.97 285 HIS A N 1
ATOM 2297 C CA . HIS A 1 285 ? 24.441 -5.980 9.422 1.00 39.97 285 HIS A CA 1
ATOM 2298 C C . HIS A 1 285 ? 24.872 -5.887 10.900 1.00 39.97 285 HIS A C 1
ATOM 2300 O O . HIS A 1 285 ? 24.391 -5.022 11.635 1.00 39.97 285 HIS A O 1
ATOM 2306 N N . LEU A 1 286 ? 25.843 -6.706 11.322 1.00 34.97 286 LEU A N 1
ATOM 2307 C CA . LEU A 1 286 ? 26.448 -6.636 12.658 1.00 34.97 286 LEU A CA 1
ATOM 2308 C C . LEU A 1 286 ? 27.476 -5.494 12.761 1.00 34.97 286 LEU A C 1
ATOM 2310 O O . LEU A 1 286 ? 27.334 -4.612 13.610 1.00 34.97 286 LEU A O 1
ATOM 2314 N N . ASN A 1 287 ? 28.484 -5.448 11.878 1.00 28.52 287 ASN A N 1
ATOM 2315 C CA . ASN A 1 287 ? 29.625 -4.532 12.047 1.00 28.52 287 ASN A CA 1
ATOM 2316 C C . ASN A 1 287 ? 29.316 -3.042 11.808 1.00 28.52 287 ASN A C 1
ATOM 2318 O O . ASN A 1 287 ? 30.104 -2.197 12.232 1.00 28.52 287 ASN A O 1
ATOM 2322 N N . ARG A 1 288 ? 28.179 -2.678 11.192 1.00 33.09 288 ARG A N 1
ATOM 2323 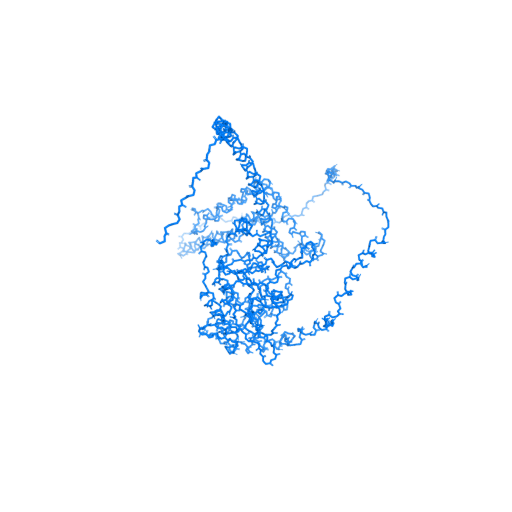C CA . ARG A 1 288 ? 27.711 -1.275 11.180 1.00 33.09 288 ARG A CA 1
ATOM 2324 C C . ARG A 1 288 ? 26.955 -0.862 12.450 1.00 33.09 288 ARG A C 1
ATOM 2326 O O . ARG A 1 288 ? 26.808 0.335 12.683 1.00 33.09 288 ARG A O 1
ATOM 2333 N N . LYS A 1 289 ? 26.494 -1.811 13.275 1.00 40.03 289 LYS A N 1
ATOM 2334 C CA . LYS A 1 289 ? 25.638 -1.547 14.450 1.00 40.03 289 LYS A CA 1
ATOM 2335 C C . LYS A 1 289 ? 26.335 -1.825 15.799 1.00 40.03 289 LYS A C 1
ATOM 2337 O O . LYS A 1 289 ? 25.926 -1.275 16.822 1.00 40.03 289 LYS A O 1
ATOM 2342 N N . THR A 1 290 ? 27.457 -2.552 15.833 1.00 31.62 290 THR A N 1
ATOM 2343 C CA . THR A 1 290 ? 28.239 -2.828 17.062 1.00 31.62 290 THR A CA 1
ATOM 2344 C C . THR A 1 290 ? 29.170 -1.685 17.508 1.00 31.62 290 THR A C 1
ATOM 2346 O O . THR A 1 290 ? 30.395 -1.823 17.504 1.00 31.62 290 THR A O 1
ATOM 2349 N N . SER A 1 291 ? 28.612 -0.550 17.951 1.00 28.20 291 SER A N 1
ATOM 2350 C CA . SER A 1 291 ? 29.347 0.453 18.762 1.00 28.20 291 SER A CA 1
ATOM 2351 C C . SER A 1 291 ? 28.454 1.326 19.662 1.00 28.20 291 SER A C 1
ATOM 2353 O O . SER A 1 291 ? 28.615 2.544 19.747 1.00 28.20 291 SER A O 1
ATOM 2355 N N . ARG A 1 292 ? 27.545 0.686 20.409 1.00 26.48 292 ARG A N 1
ATOM 2356 C CA . ARG A 1 292 ? 27.035 1.147 21.718 1.00 26.48 292 ARG A CA 1
ATOM 2357 C C . ARG A 1 292 ? 26.658 -0.082 22.566 1.00 26.48 292 ARG A C 1
ATOM 2359 O O . ARG A 1 292 ? 26.327 -1.109 21.979 1.00 26.48 292 ARG A O 1
ATOM 2366 N N . PRO A 1 293 ? 26.759 -0.036 23.908 1.00 27.45 293 PRO A N 1
ATOM 2367 C CA . PRO A 1 293 ? 26.518 -1.215 24.740 1.00 27.45 293 PRO A CA 1
ATOM 2368 C C . PRO A 1 293 ? 25.029 -1.550 24.858 1.00 27.45 293 PRO A C 1
ATOM 2370 O O . PRO A 1 293 ? 24.188 -0.652 24.850 1.00 27.45 293 PRO A O 1
ATOM 2373 N N . ILE A 1 294 ? 24.733 -2.832 25.082 1.00 29.20 294 ILE A N 1
ATOM 2374 C CA . ILE A 1 294 ? 23.426 -3.296 25.559 1.00 29.20 294 ILE A CA 1
ATOM 2375 C C . ILE A 1 294 ? 23.136 -2.604 26.900 1.00 29.20 294 ILE A C 1
ATOM 2377 O O . ILE A 1 294 ? 23.891 -2.765 27.863 1.00 29.20 294 ILE A O 1
ATOM 2381 N N . LEU A 1 295 ? 22.058 -1.820 26.963 1.00 28.42 295 LEU A N 1
ATOM 2382 C CA . LEU A 1 295 ? 21.599 -1.187 28.198 1.00 28.42 295 LEU A CA 1
ATOM 2383 C C . LEU A 1 295 ? 20.750 -2.181 28.993 1.00 28.42 295 LEU A C 1
ATOM 2385 O O . LEU A 1 295 ? 19.565 -2.355 28.730 1.00 28.42 295 LEU A O 1
ATOM 2389 N N . THR A 1 296 ? 21.362 -2.820 29.988 1.00 29.25 296 THR A N 1
ATOM 2390 C CA . THR A 1 296 ? 20.620 -3.547 31.023 1.00 29.25 296 THR A CA 1
ATOM 2391 C C . THR A 1 296 ? 19.799 -2.576 31.887 1.00 29.25 296 THR A C 1
ATOM 2393 O O . THR A 1 296 ? 20.075 -1.376 31.935 1.00 29.25 296 THR A O 1
ATOM 2396 N N . SER A 1 297 ? 18.776 -3.101 32.573 1.00 32.47 297 SER A N 1
ATOM 2397 C CA . SER A 1 297 ? 17.683 -2.334 33.211 1.00 32.47 297 SER A CA 1
ATOM 2398 C C . SER A 1 297 ? 18.105 -1.222 34.201 1.00 32.47 297 SER A C 1
ATOM 2400 O O . SER A 1 297 ? 17.355 -0.280 34.453 1.00 32.47 297 SER A O 1
ATOM 2402 N N . ASP A 1 298 ? 19.333 -1.262 34.720 1.00 31.81 298 ASP A N 1
ATOM 2403 C CA . ASP A 1 298 ? 19.812 -0.457 35.856 1.00 31.81 298 ASP A CA 1
ATOM 2404 C C . ASP A 1 298 ? 20.387 0.936 35.480 1.00 31.81 298 ASP A C 1
ATOM 2406 O O . ASP A 1 298 ? 21.253 1.483 36.163 1.00 31.81 298 ASP A O 1
ATOM 2410 N N . ARG A 1 299 ? 19.958 1.529 34.349 1.00 32.25 299 ARG A N 1
ATOM 2411 C CA . ARG A 1 299 ? 20.403 2.880 33.911 1.00 32.25 299 ARG A CA 1
ATOM 2412 C C . ARG A 1 299 ? 19.324 3.830 33.378 1.00 32.25 299 ARG A C 1
ATOM 2414 O O . ARG A 1 299 ? 19.665 4.907 32.877 1.00 32.25 299 ARG A O 1
ATOM 2421 N N . ARG A 1 300 ? 18.033 3.518 33.567 1.00 38.47 300 ARG A N 1
ATOM 2422 C CA . ARG A 1 300 ? 16.910 4.408 33.179 1.00 38.47 300 ARG A CA 1
ATOM 2423 C C . ARG A 1 300 ? 17.015 5.835 33.774 1.00 38.47 300 ARG A C 1
ATOM 2425 O O . ARG A 1 300 ? 16.546 6.783 33.158 1.00 38.47 300 ARG A O 1
ATOM 2432 N N . LEU A 1 301 ? 17.712 6.015 34.903 1.00 35.91 301 LEU A N 1
ATOM 2433 C CA . LEU A 1 301 ? 17.835 7.293 35.630 1.00 35.91 301 LEU A CA 1
ATOM 2434 C C . LEU A 1 301 ? 18.955 8.260 35.179 1.00 35.91 301 LEU A C 1
ATOM 2436 O O . LEU A 1 301 ? 19.012 9.369 35.702 1.00 35.91 301 LEU A O 1
ATOM 2440 N N . THR A 1 302 ? 19.847 7.905 34.240 1.00 35.81 302 THR A N 1
ATOM 2441 C CA . THR A 1 302 ? 20.995 8.788 33.887 1.00 35.81 302 THR A CA 1
ATOM 2442 C C . THR A 1 302 ? 20.907 9.517 32.543 1.00 35.81 302 THR A C 1
ATOM 2444 O O . THR A 1 302 ? 21.624 10.496 32.351 1.00 35.81 302 THR A O 1
ATOM 2447 N N . TYR A 1 303 ? 20.040 9.094 31.617 1.00 33.50 303 TYR A N 1
ATOM 2448 C CA . TYR A 1 303 ? 19.907 9.771 30.314 1.00 33.50 303 TYR A CA 1
ATOM 2449 C C . TYR A 1 303 ? 19.045 11.044 30.381 1.00 33.50 303 TYR A C 1
ATOM 2451 O O . TYR A 1 303 ? 19.367 12.032 29.722 1.00 33.50 303 TYR A O 1
ATOM 2459 N N . PHE A 1 304 ? 18.013 11.062 31.233 1.00 35.44 304 PHE A N 1
ATOM 2460 C CA . PHE A 1 304 ? 17.155 12.237 31.448 1.00 35.44 304 PHE A CA 1
ATOM 2461 C C . PHE A 1 304 ? 17.922 13.448 32.003 1.00 35.44 304 PHE A C 1
ATOM 2463 O O . PHE A 1 304 ? 17.721 14.571 31.544 1.00 35.44 304 PHE A O 1
ATOM 2470 N N . GLN A 1 305 ? 18.848 13.223 32.942 1.00 33.22 305 GLN A N 1
ATOM 2471 C CA . GLN A 1 305 ? 19.617 14.298 33.576 1.00 33.22 305 GLN A CA 1
ATOM 2472 C C . GLN A 1 305 ? 20.466 15.081 32.556 1.00 33.22 305 GLN A C 1
ATOM 2474 O O . GLN A 1 305 ? 20.462 16.311 32.552 1.00 33.22 305 GLN A O 1
ATOM 2479 N N . LEU A 1 306 ? 21.136 14.369 31.642 1.00 32.34 306 LEU A N 1
ATOM 2480 C CA . LEU A 1 306 ? 21.976 14.970 30.600 1.00 32.34 306 LEU A CA 1
ATOM 2481 C C . LEU A 1 306 ? 21.160 15.716 29.535 1.00 32.34 306 LEU A C 1
ATOM 2483 O O . LEU A 1 306 ? 21.605 16.756 29.055 1.00 32.34 306 LEU A O 1
ATOM 2487 N N . ALA A 1 307 ? 19.962 15.233 29.188 1.00 35.75 307 ALA A N 1
ATOM 2488 C CA . ALA A 1 307 ? 19.075 15.940 28.263 1.00 35.75 307 ALA A CA 1
ATOM 2489 C C . ALA A 1 307 ? 18.656 17.315 28.822 1.00 35.75 307 ALA A C 1
ATOM 2491 O O . ALA A 1 307 ? 18.721 18.322 28.113 1.00 35.75 307 ALA A O 1
ATOM 2492 N N . ILE A 1 308 ? 18.309 17.370 30.112 1.00 39.62 308 ILE A N 1
ATOM 2493 C CA . ILE A 1 308 ? 17.927 18.607 30.809 1.00 39.62 308 ILE A CA 1
ATOM 2494 C C . ILE A 1 308 ? 19.116 19.580 30.904 1.00 39.62 308 ILE A C 1
ATOM 2496 O O . ILE A 1 308 ? 18.962 20.768 30.612 1.00 39.62 308 ILE A O 1
ATOM 2500 N N . GLU A 1 309 ? 20.318 19.095 31.237 1.00 30.94 309 GLU A N 1
ATOM 2501 C CA . GLU A 1 309 ? 21.526 19.934 31.301 1.00 30.94 309 GLU A CA 1
ATOM 2502 C C . GLU A 1 309 ? 21.943 20.492 29.926 1.00 30.94 309 GLU A C 1
ATOM 2504 O O . GLU A 1 309 ? 22.341 21.657 29.835 1.00 30.94 309 GLU A O 1
ATOM 2509 N N . CYS A 1 310 ? 21.786 19.726 28.839 1.00 34.16 310 CYS A N 1
ATOM 2510 C CA . CYS A 1 310 ? 22.040 20.218 27.481 1.00 34.16 310 CYS A CA 1
ATOM 2511 C C . CYS A 1 310 ? 21.093 21.360 27.073 1.00 34.16 310 CYS A C 1
ATOM 2513 O O . CYS A 1 310 ? 21.555 22.347 26.498 1.00 34.16 310 CYS A O 1
ATOM 2515 N N . VAL A 1 311 ? 19.799 21.277 27.406 1.00 38.50 311 VAL A N 1
ATOM 2516 C CA . VAL A 1 311 ? 18.843 22.373 27.151 1.00 38.50 311 VAL A CA 1
ATOM 2517 C C . VAL A 1 311 ? 19.209 23.618 27.973 1.00 38.50 311 VAL A C 1
ATOM 2519 O O . VAL A 1 311 ? 19.222 24.728 27.439 1.00 38.50 311 VAL A O 1
ATOM 2522 N N . PHE A 1 312 ? 19.599 23.448 29.241 1.00 31.62 312 PHE A N 1
ATOM 2523 C CA . PHE A 1 312 ? 19.993 24.565 30.110 1.00 31.62 312 PHE A CA 1
ATOM 2524 C C . PHE A 1 312 ? 21.267 25.286 29.633 1.00 31.62 312 PHE A C 1
ATOM 2526 O O . PHE A 1 312 ? 21.369 26.512 29.734 1.00 31.62 312 PHE A O 1
ATOM 2533 N N . LEU A 1 313 ? 22.231 24.548 29.074 1.00 33.25 313 LEU A N 1
ATOM 2534 C CA . LEU A 1 313 ? 23.467 25.110 28.521 1.00 33.25 313 LEU A CA 1
ATOM 2535 C C . LEU A 1 313 ? 23.225 25.949 27.258 1.00 33.25 313 LEU A C 1
ATOM 2537 O O . LEU A 1 313 ? 23.822 27.021 27.132 1.00 33.25 313 LEU A O 1
ATOM 2541 N N . ILE A 1 314 ? 22.328 25.507 26.369 1.00 38.12 314 ILE A N 1
ATOM 2542 C CA . ILE A 1 314 ? 21.994 26.212 25.116 1.00 38.12 314 ILE A CA 1
ATOM 2543 C C . ILE A 1 314 ? 21.306 27.560 25.391 1.00 38.12 314 ILE A C 1
ATOM 2545 O O . ILE A 1 314 ? 21.590 28.543 24.712 1.00 38.12 314 ILE A O 1
ATOM 2549 N N . VAL A 1 315 ? 20.458 27.644 26.422 1.00 41.00 315 VAL A N 1
ATOM 2550 C CA . VAL A 1 315 ? 19.748 28.886 26.797 1.00 41.00 315 VAL A CA 1
ATOM 2551 C C . VAL A 1 315 ? 20.666 29.912 27.490 1.00 41.00 315 VAL A C 1
ATOM 2553 O O . VAL A 1 315 ? 20.346 31.098 27.543 1.00 41.00 315 VAL A O 1
ATOM 2556 N N . SER A 1 316 ? 21.828 29.492 28.001 1.00 37.62 316 SER A N 1
ATOM 2557 C CA . SER A 1 316 ? 22.647 30.305 28.917 1.00 37.62 316 SER A CA 1
ATOM 2558 C C . SER A 1 316 ? 23.752 31.157 28.262 1.00 37.62 316 SER A C 1
ATOM 2560 O O . SER A 1 316 ? 24.412 31.915 28.972 1.00 37.62 316 SER A O 1
ATOM 2562 N N . HIS A 1 317 ? 23.986 31.063 26.945 1.00 35.59 317 HIS A N 1
ATOM 2563 C CA . HIS A 1 317 ? 25.109 31.745 26.274 1.00 35.59 317 HIS A CA 1
ATOM 2564 C C . HIS A 1 317 ? 24.741 32.410 24.932 1.00 35.59 317 HIS A C 1
ATOM 2566 O O . HIS A 1 317 ? 25.083 31.883 23.881 1.00 35.59 317 HIS A O 1
ATOM 2572 N N . HIS A 1 318 ? 24.097 33.587 24.969 1.00 32.09 318 HIS A N 1
ATOM 2573 C CA . HIS A 1 318 ? 24.449 34.808 24.199 1.00 32.09 318 HIS A CA 1
ATOM 2574 C C . HIS A 1 318 ? 23.343 35.889 24.348 1.00 32.09 318 HIS A C 1
ATOM 2576 O O . HIS A 1 318 ? 22.177 35.577 24.116 1.00 32.09 318 HIS A O 1
ATOM 2582 N N . PRO A 1 319 ? 23.660 37.149 24.725 1.00 32.16 319 PRO A N 1
ATOM 2583 C CA . PRO A 1 319 ? 22.647 38.182 24.990 1.00 32.16 319 PRO A CA 1
ATOM 2584 C C . PRO A 1 319 ? 22.427 39.207 23.854 1.00 32.16 319 PRO A C 1
ATOM 2586 O O . PRO A 1 319 ? 23.357 39.543 23.123 1.00 32.16 319 PRO A O 1
ATOM 2589 N N . GLU A 1 320 ? 21.230 39.814 23.866 1.00 29.70 320 GLU A N 1
ATOM 2590 C CA . GLU A 1 320 ? 20.817 41.059 23.176 1.00 29.70 320 GLU A CA 1
ATOM 2591 C C . GLU A 1 320 ? 20.659 41.027 21.623 1.00 29.70 320 GLU A C 1
ATOM 2593 O O . GLU A 1 320 ? 21.191 40.144 20.950 1.00 29.70 320 GLU A O 1
ATOM 2598 N N . PRO A 1 321 ? 19.802 41.897 21.025 1.00 40.28 321 PRO A N 1
ATOM 2599 C CA . PRO A 1 321 ? 18.773 41.377 20.119 1.00 40.28 321 PRO A CA 1
ATOM 2600 C C . PRO A 1 321 ? 18.717 42.024 18.723 1.00 40.28 321 PRO A C 1
ATOM 2602 O O . PRO A 1 321 ? 19.104 43.178 18.515 1.00 40.28 321 PRO A O 1
ATOM 2605 N N . TYR A 1 322 ? 18.097 41.317 17.771 1.00 28.16 322 TYR A N 1
ATOM 2606 C CA . TYR A 1 322 ? 17.806 41.853 16.437 1.00 28.16 322 TYR A CA 1
ATOM 2607 C C . TYR A 1 322 ? 16.420 42.499 16.315 1.00 28.16 322 TYR A C 1
ATOM 2609 O O . TYR A 1 322 ? 15.421 42.047 16.874 1.00 28.16 322 TYR A O 1
ATOM 2617 N N . ARG A 1 323 ? 16.382 43.617 15.581 1.00 28.41 323 ARG A N 1
ATOM 2618 C CA . ARG A 1 323 ? 15.212 44.491 15.410 1.00 28.41 323 ARG A CA 1
ATOM 2619 C C . ARG A 1 323 ? 14.298 44.012 14.281 1.00 28.41 323 ARG A C 1
ATOM 2621 O O . ARG A 1 323 ? 14.768 43.481 13.281 1.00 28.41 323 ARG A O 1
ATOM 2628 N N . LYS A 1 324 ? 13.005 44.336 14.390 1.00 39.44 324 LYS A N 1
ATOM 2629 C CA . LYS A 1 324 ? 12.040 44.252 13.280 1.00 39.44 324 LYS A CA 1
ATOM 2630 C C . LYS A 1 324 ? 12.471 45.153 12.111 1.00 39.44 324 LYS A C 1
ATOM 2632 O O . LYS A 1 324 ? 12.685 46.345 12.327 1.00 39.44 324 LYS A O 1
ATOM 2637 N N . LEU A 1 325 ? 12.483 44.612 10.893 1.00 25.92 325 LEU A N 1
ATOM 2638 C CA . LEU A 1 325 ? 12.418 45.345 9.618 1.00 25.92 325 LEU A CA 1
ATOM 2639 C C . LEU A 1 325 ? 11.478 44.590 8.638 1.00 25.92 325 LEU A C 1
ATOM 2641 O O . LEU A 1 325 ? 11.098 43.461 8.953 1.00 25.92 325 LEU A O 1
ATOM 2645 N N . PRO A 1 326 ? 10.969 45.234 7.564 1.00 29.41 326 PRO A N 1
ATOM 2646 C CA . PRO A 1 326 ? 9.587 45.001 7.129 1.00 29.41 326 PRO A CA 1
ATOM 2647 C C . PRO A 1 326 ? 9.388 44.205 5.824 1.00 29.41 326 PRO A C 1
ATOM 2649 O O . PRO A 1 326 ? 10.317 43.918 5.076 1.00 29.41 326 PRO A O 1
ATOM 2652 N N . ASN A 1 327 ? 8.107 43.924 5.565 1.00 33.59 327 ASN A N 1
ATOM 2653 C CA . ASN A 1 327 ? 7.519 43.344 4.355 1.00 33.59 327 ASN A CA 1
ATOM 2654 C C . ASN A 1 327 ? 7.951 44.053 3.042 1.00 33.59 327 ASN A C 1
ATOM 2656 O O . ASN A 1 327 ? 7.757 45.269 2.945 1.00 33.59 327 ASN A O 1
ATOM 2660 N N . PRO A 1 328 ? 8.455 43.328 2.021 1.00 27.30 328 PRO A N 1
ATOM 2661 C CA . PRO A 1 328 ? 8.797 43.888 0.716 1.00 27.30 328 PRO A CA 1
ATOM 2662 C C . PRO A 1 328 ? 7.616 43.851 -0.275 1.00 27.30 328 PRO A C 1
ATOM 2664 O O . PRO A 1 328 ? 7.435 42.899 -1.030 1.00 27.30 328 PRO A O 1
ATOM 2667 N N . GLN A 1 329 ? 6.860 44.947 -0.342 1.00 28.19 329 GLN A N 1
ATOM 2668 C CA . GLN A 1 329 ? 6.200 45.364 -1.588 1.00 28.19 329 GLN A CA 1
ATOM 2669 C C . GLN A 1 329 ? 7.021 46.493 -2.235 1.00 28.19 329 GLN A C 1
ATOM 2671 O O . GLN A 1 329 ? 7.730 47.210 -1.534 1.00 28.19 329 GLN A O 1
ATOM 2676 N N . HIS A 1 330 ? 6.888 46.655 -3.558 1.00 26.34 330 HIS A N 1
ATOM 2677 C CA . HIS A 1 330 ? 7.670 47.553 -4.427 1.00 26.34 330 HIS A CA 1
ATOM 2678 C C . HIS A 1 330 ? 9.180 47.272 -4.543 1.00 26.34 330 HIS A C 1
ATOM 2680 O O . HIS A 1 330 ? 9.983 47.761 -3.753 1.00 26.34 330 HIS A O 1
ATOM 2686 N N . LEU A 1 331 ? 9.569 46.678 -5.678 1.00 24.81 331 LEU A N 1
ATOM 2687 C CA . LEU A 1 331 ? 10.647 47.247 -6.497 1.00 24.81 331 LEU A CA 1
ATOM 2688 C C . LEU A 1 331 ? 10.458 46.867 -7.979 1.00 24.81 331 LEU A C 1
ATOM 2690 O O . LEU A 1 331 ? 10.829 45.788 -8.424 1.00 24.81 331 LEU A O 1
ATOM 2694 N N . PHE A 1 332 ? 9.828 47.778 -8.720 1.00 23.83 332 PHE A N 1
ATOM 2695 C CA . PHE A 1 332 ? 9.652 47.774 -10.176 1.00 23.83 332 PHE A CA 1
ATOM 2696 C C . PHE A 1 332 ? 9.965 49.193 -10.684 1.00 23.83 332 PHE A C 1
ATOM 2698 O O . PHE A 1 332 ? 9.853 50.143 -9.907 1.00 23.83 332 PHE A O 1
ATOM 2705 N N . MET A 1 333 ? 10.253 49.317 -11.985 1.00 25.11 333 MET A N 1
ATOM 2706 C CA . MET A 1 333 ? 10.554 50.554 -12.732 1.00 25.11 333 MET A CA 1
ATOM 2707 C C . MET A 1 333 ? 11.939 51.177 -12.480 1.00 25.11 333 MET A C 1
ATOM 2709 O O . MET A 1 333 ? 12.180 51.814 -11.453 1.00 25.11 333 MET A O 1
ATOM 2713 N N . ASN A 1 334 ? 12.834 51.005 -13.462 1.00 23.70 334 ASN A N 1
ATOM 2714 C CA . ASN A 1 334 ? 13.414 52.073 -14.304 1.00 23.70 334 ASN A CA 1
ATOM 2715 C C . ASN A 1 334 ? 14.744 51.585 -14.916 1.00 23.70 334 ASN A C 1
ATOM 2717 O O . ASN A 1 334 ? 15.666 51.292 -14.155 1.00 23.70 334 ASN A O 1
ATOM 2721 N N . PHE A 1 335 ? 14.867 51.566 -16.247 1.00 22.06 335 PHE A N 1
ATOM 2722 C CA . PHE A 1 335 ? 15.982 52.210 -16.960 1.00 22.06 335 PHE A CA 1
ATOM 2723 C C . PHE A 1 335 ? 15.752 52.289 -18.484 1.00 22.06 335 PHE A C 1
ATOM 2725 O O . PHE A 1 335 ? 15.883 51.300 -19.207 1.00 22.06 335 PHE A O 1
ATOM 2732 N N . GLU A 1 336 ? 15.482 53.516 -18.934 1.00 25.98 336 GLU A N 1
ATOM 2733 C CA . GLU A 1 336 ? 15.152 53.970 -20.291 1.00 25.98 336 GLU A CA 1
ATOM 2734 C C . GLU A 1 336 ? 15.698 55.419 -20.439 1.00 25.98 336 GLU A C 1
ATOM 2736 O O . GLU A 1 336 ? 15.615 56.168 -19.461 1.00 25.98 336 GLU A O 1
ATOM 2741 N N . GLU A 1 337 ? 16.283 55.918 -21.540 1.00 27.73 337 GLU A N 1
ATOM 2742 C CA . GLU A 1 337 ? 16.900 55.331 -22.756 1.00 27.73 337 GLU A CA 1
ATOM 2743 C C . GLU A 1 337 ? 18.440 55.671 -22.753 1.00 27.73 337 GLU A C 1
ATOM 2745 O O . GLU A 1 337 ? 18.995 55.766 -21.657 1.00 27.73 337 GLU A O 1
ATOM 2750 N N . ASP A 1 338 ? 19.303 55.797 -23.785 1.00 23.83 338 ASP A N 1
ATOM 2751 C CA . ASP A 1 338 ? 19.312 55.843 -25.271 1.00 23.83 338 ASP A CA 1
ATOM 2752 C C . ASP A 1 338 ? 20.678 55.306 -25.805 1.00 23.83 338 ASP A C 1
ATOM 2754 O O . ASP A 1 338 ? 21.684 55.467 -25.110 1.00 23.83 338 ASP A O 1
ATOM 2758 N N . GLU A 1 339 ? 20.737 54.730 -27.026 1.00 25.70 339 GLU A N 1
ATOM 2759 C CA . GLU A 1 339 ? 21.709 55.017 -28.135 1.00 25.70 339 GLU A CA 1
ATOM 2760 C C . GLU A 1 339 ? 21.838 53.895 -29.201 1.00 25.70 339 GLU A C 1
ATOM 2762 O O . GLU A 1 339 ? 21.529 52.726 -28.955 1.00 25.70 339 GLU A O 1
ATOM 2767 N N . GLU A 1 340 ? 22.263 54.267 -30.418 1.00 22.11 340 GLU A N 1
ATOM 2768 C CA . GLU A 1 340 ? 21.933 53.556 -31.668 1.00 22.11 340 GLU A CA 1
ATOM 2769 C C . GLU A 1 340 ? 23.134 52.970 -32.471 1.00 22.11 340 GLU A C 1
ATOM 2771 O O . GLU A 1 340 ? 24.308 53.091 -32.128 1.00 22.11 340 GLU A O 1
ATOM 2776 N N . GLU A 1 341 ? 22.799 52.331 -33.599 1.00 24.09 341 GLU A N 1
ATOM 2777 C CA . GLU A 1 341 ? 23.645 51.995 -34.758 1.00 24.09 341 GLU A CA 1
ATOM 2778 C C . GLU A 1 341 ? 24.875 51.063 -34.586 1.00 24.09 341 GLU A C 1
ATOM 2780 O O . GLU A 1 341 ? 26.026 51.483 -34.432 1.00 24.09 341 GLU A O 1
ATOM 2785 N N . LYS A 1 342 ? 24.670 49.784 -34.948 1.00 26.11 342 LYS A N 1
ATOM 2786 C CA . LYS A 1 342 ? 25.426 49.179 -36.068 1.00 26.11 342 LYS A CA 1
ATOM 2787 C C . LYS A 1 342 ? 24.687 48.022 -36.737 1.00 26.11 342 LYS A C 1
ATOM 2789 O O . LYS A 1 342 ? 23.958 47.274 -36.097 1.00 26.11 342 LYS A O 1
ATOM 2794 N N . ARG A 1 343 ? 24.857 47.915 -38.058 1.00 24.58 343 ARG A N 1
ATOM 2795 C CA . ARG A 1 343 ? 24.104 47.008 -38.936 1.00 24.58 343 ARG A CA 1
ATOM 2796 C C . ARG A 1 343 ? 24.891 45.756 -39.339 1.00 24.58 343 ARG A C 1
ATOM 2798 O O . ARG A 1 343 ? 26.114 45.789 -39.399 1.00 24.58 343 ARG A O 1
ATOM 2805 N N . GLN A 1 344 ? 24.103 44.805 -39.851 1.00 23.62 344 GLN A N 1
ATOM 2806 C CA . GLN A 1 344 ? 24.391 43.897 -40.973 1.00 23.62 344 GLN A CA 1
ATOM 2807 C C . GLN A 1 344 ? 25.134 42.575 -40.730 1.00 23.62 344 GLN A C 1
ATOM 2809 O O . GLN A 1 344 ? 26.010 42.452 -39.888 1.00 23.62 344 GLN A O 1
ATOM 2814 N N . GLU A 1 345 ? 24.738 41.635 -41.600 1.00 25.19 345 GLU A N 1
ATOM 2815 C CA . GLU A 1 345 ? 25.337 40.336 -41.934 1.00 25.19 345 GLU A CA 1
ATOM 2816 C C . GLU A 1 345 ? 25.268 39.230 -40.849 1.00 25.19 345 GLU A C 1
ATOM 2818 O O . GLU A 1 345 ? 25.813 39.349 -39.761 1.00 25.19 345 GLU A O 1
ATOM 2823 N N . GLY A 1 346 ? 24.594 38.098 -41.103 1.00 25.64 346 GLY A N 1
ATOM 2824 C CA . GLY A 1 346 ? 23.794 37.779 -42.293 1.00 25.64 346 GLY A CA 1
ATOM 2825 C C . GLY A 1 346 ? 22.939 36.515 -42.164 1.00 25.64 346 GLY A C 1
ATOM 2826 O O . GLY A 1 346 ? 23.272 35.598 -41.419 1.00 25.64 346 GLY A O 1
ATOM 2827 N N . ALA A 1 347 ? 21.840 36.474 -42.921 1.00 26.77 347 ALA A N 1
ATOM 2828 C CA . ALA A 1 347 ? 21.003 35.291 -43.102 1.00 26.77 347 ALA A CA 1
ATOM 2829 C C . ALA A 1 347 ? 21.298 34.667 -44.473 1.00 26.77 347 ALA A C 1
ATOM 2831 O O . ALA A 1 347 ? 21.303 35.371 -45.482 1.00 26.77 347 ALA A O 1
ATOM 2832 N N . CYS A 1 348 ? 21.545 33.357 -44.513 1.00 25.27 348 CYS A N 1
ATOM 2833 C CA . CYS A 1 348 ? 21.798 32.635 -45.757 1.00 25.27 348 CYS A CA 1
ATOM 2834 C C . CYS A 1 348 ? 20.483 32.075 -46.316 1.00 25.27 348 CYS A C 1
ATOM 2836 O O . CYS A 1 348 ? 20.094 30.954 -45.990 1.00 25.27 348 CYS A O 1
ATOM 2838 N N . ASN A 1 349 ? 19.799 32.858 -47.154 1.00 25.73 349 ASN A N 1
ATOM 2839 C CA . ASN A 1 349 ? 18.787 32.310 -48.053 1.00 25.73 349 ASN A CA 1
ATOM 2840 C C . ASN A 1 349 ? 19.505 31.645 -49.233 1.00 25.73 349 ASN A C 1
ATOM 2842 O O . ASN A 1 349 ? 20.286 32.299 -49.922 1.00 25.73 349 ASN A O 1
ATOM 2846 N N . ILE A 1 350 ? 19.213 30.370 -49.487 1.00 28.64 350 ILE A N 1
ATOM 2847 C CA . ILE A 1 350 ? 19.575 29.716 -50.747 1.00 28.64 350 ILE A CA 1
ATOM 2848 C C . ILE A 1 350 ? 18.393 29.899 -51.696 1.00 28.64 350 ILE A C 1
ATOM 2850 O O . ILE A 1 350 ? 17.425 29.141 -51.659 1.00 28.64 350 ILE A O 1
ATOM 2854 N N . GLU A 1 351 ? 18.464 30.939 -52.520 1.00 26.73 351 GLU A N 1
ATOM 2855 C CA . GLU A 1 351 ? 17.623 31.053 -53.709 1.00 26.73 351 GLU A CA 1
ATOM 2856 C C . GLU A 1 351 ? 18.190 30.105 -54.780 1.00 26.73 351 GLU A C 1
ATOM 2858 O O . GLU A 1 351 ? 19.403 30.042 -54.981 1.00 26.73 351 GLU A O 1
ATOM 2863 N N . LEU A 1 352 ? 17.323 29.320 -55.426 1.00 31.05 352 LEU A N 1
ATOM 2864 C CA . LEU A 1 352 ? 17.692 28.453 -56.548 1.00 31.05 352 LEU A CA 1
ATOM 2865 C C . LEU A 1 352 ? 17.190 29.084 -57.846 1.00 31.05 352 LEU A C 1
ATOM 2867 O O . LEU A 1 352 ? 15.983 29.257 -58.030 1.00 31.05 352 LEU A O 1
ATOM 2871 N N . ASP A 1 353 ? 18.128 29.417 -58.732 1.00 29.08 353 ASP A N 1
ATOM 2872 C CA . ASP A 1 353 ? 17.842 30.037 -60.023 1.00 29.08 353 ASP A CA 1
ATOM 2873 C C . ASP A 1 353 ? 16.971 29.141 -60.916 1.00 29.08 353 ASP A C 1
ATOM 2875 O O . ASP A 1 353 ? 17.194 27.935 -61.049 1.00 29.08 353 ASP A O 1
ATOM 2879 N N . ASN A 1 354 ? 15.994 29.759 -61.580 1.00 33.56 354 ASN A N 1
ATOM 2880 C CA . ASN A 1 354 ? 15.104 29.121 -62.546 1.00 33.56 354 ASN A CA 1
ATOM 2881 C C . ASN A 1 354 ? 15.359 29.736 -63.928 1.00 33.56 354 ASN A C 1
ATOM 2883 O O . ASN A 1 354 ? 14.807 30.794 -64.229 1.00 33.56 354 ASN A O 1
ATOM 2887 N N . ASP A 1 355 ? 16.173 29.084 -64.768 1.00 30.42 355 ASP A N 1
ATOM 2888 C CA . ASP A 1 355 ? 16.524 29.619 -66.091 1.00 30.42 355 ASP A CA 1
ATOM 2889 C C . ASP A 1 355 ? 16.336 28.598 -67.239 1.00 30.42 355 ASP A C 1
ATOM 2891 O O . ASP A 1 355 ? 17.168 27.740 -67.523 1.00 30.42 355 ASP A O 1
ATOM 2895 N N . ILE A 1 356 ? 15.181 28.736 -67.898 1.00 32.22 356 ILE A N 1
ATOM 2896 C CA . ILE A 1 356 ? 14.924 28.546 -69.338 1.00 32.22 356 ILE A CA 1
ATOM 2897 C C . ILE A 1 356 ? 15.459 27.263 -70.021 1.00 32.22 356 ILE A C 1
ATOM 2899 O O . ILE A 1 356 ? 16.545 27.241 -70.598 1.00 32.22 356 ILE A O 1
ATOM 2903 N N . ILE A 1 357 ? 14.549 26.302 -70.242 1.00 32.03 357 ILE A N 1
ATOM 2904 C CA . ILE A 1 357 ? 14.381 25.654 -71.561 1.00 32.03 357 ILE A CA 1
ATOM 2905 C C . ILE A 1 357 ? 12.887 25.689 -71.934 1.00 32.03 357 ILE A C 1
ATOM 2907 O O . ILE A 1 357 ? 12.024 25.434 -71.099 1.00 32.03 357 ILE A O 1
ATOM 2911 N N . SER A 1 358 ? 12.572 26.031 -73.188 1.00 33.31 358 SER A N 1
ATOM 2912 C CA . SER A 1 358 ? 11.199 26.083 -73.728 1.00 33.31 358 SER A CA 1
ATOM 2913 C C . SER A 1 358 ? 10.878 24.862 -74.614 1.00 33.31 358 SER A C 1
ATOM 2915 O O . SER A 1 358 ? 11.798 24.173 -75.057 1.00 33.31 358 SER A O 1
ATOM 2917 N N . PRO A 1 359 ? 9.592 24.540 -74.854 1.00 42.75 359 PRO A N 1
ATOM 2918 C CA . PRO A 1 359 ? 9.170 23.172 -75.156 1.00 42.75 359 PRO A CA 1
ATOM 2919 C C . PRO A 1 359 ? 9.460 22.709 -76.588 1.00 42.75 359 PRO A C 1
ATOM 2921 O O . PRO A 1 359 ? 9.397 23.478 -77.548 1.00 42.75 359 PRO A O 1
ATOM 2924 N N . SER A 1 360 ? 9.671 21.400 -76.751 1.00 28.02 360 SER A N 1
ATOM 2925 C CA . SER A 1 360 ? 9.636 20.726 -78.054 1.00 28.02 360 SER A CA 1
ATOM 2926 C C . SER A 1 360 ? 9.215 19.259 -77.941 1.00 28.02 360 SER A C 1
ATOM 2928 O O . SER A 1 360 ? 10.018 18.390 -77.638 1.00 28.02 360 SER A O 1
ATOM 2930 N N . SER A 1 361 ? 7.940 19.012 -78.251 1.00 38.03 361 SER A N 1
ATOM 2931 C CA . SER A 1 361 ? 7.447 17.850 -79.006 1.00 38.03 361 SER A CA 1
ATOM 2932 C C . SER A 1 361 ? 8.182 16.503 -78.839 1.00 38.03 361 SER A C 1
ATOM 2934 O O . SER A 1 361 ? 8.951 16.118 -79.720 1.00 38.03 361 SER A O 1
ATOM 2936 N N . GLN A 1 362 ? 7.76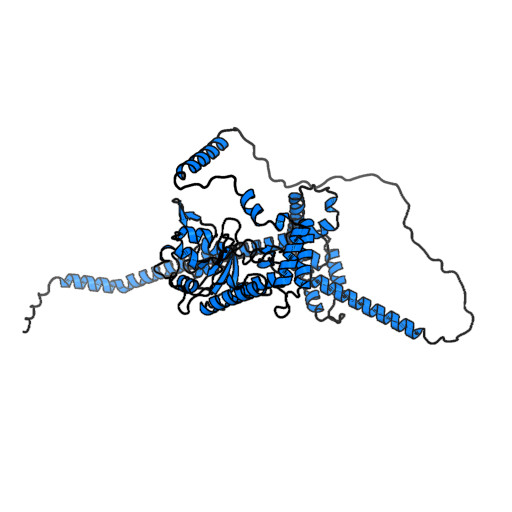1 15.699 -77.859 1.00 32.88 362 GLN A N 1
ATOM 2937 C CA . GLN A 1 362 ? 7.142 14.386 -78.124 1.00 32.88 362 GLN A CA 1
ATOM 2938 C C . GLN A 1 362 ? 6.496 13.824 -76.850 1.00 32.88 362 GLN A C 1
ATOM 2940 O O . GLN A 1 362 ? 6.988 14.044 -75.750 1.00 32.88 362 GLN A O 1
ATOM 2945 N N . HIS A 1 363 ? 5.357 13.146 -77.008 1.00 44.56 363 HIS A N 1
ATOM 2946 C CA . HIS A 1 363 ? 4.557 12.607 -75.906 1.00 44.56 363 HIS A CA 1
ATOM 2947 C C . HIS A 1 363 ? 4.552 11.077 -76.022 1.00 44.56 363 HIS A C 1
ATOM 2949 O O . HIS A 1 363 ? 3.650 10.498 -76.623 1.00 44.56 363 HIS A O 1
ATOM 2955 N N . GLU A 1 364 ? 5.581 10.423 -75.482 1.00 36.75 364 GLU A N 1
ATOM 2956 C CA . GLU A 1 364 ? 5.572 8.976 -75.246 1.00 36.75 364 GLU A CA 1
ATOM 2957 C C . GLU A 1 364 ? 5.366 8.742 -73.748 1.00 36.75 364 GLU A C 1
ATOM 2959 O O . GLU A 1 364 ? 6.130 9.234 -72.921 1.00 36.75 364 GLU A O 1
ATOM 2964 N N . ALA A 1 365 ? 4.280 8.053 -73.394 1.00 44.41 365 ALA A N 1
ATOM 2965 C CA . ALA A 1 365 ? 3.938 7.777 -72.005 1.00 44.41 365 ALA A CA 1
ATOM 2966 C C . ALA A 1 365 ? 4.729 6.562 -71.501 1.00 44.41 365 ALA A C 1
ATOM 2968 O O . ALA A 1 365 ? 4.565 5.456 -72.017 1.00 44.41 365 ALA A O 1
ATOM 2969 N N . LEU A 1 366 ? 5.568 6.773 -70.487 1.00 37.50 366 LEU A N 1
ATOM 2970 C CA . LEU A 1 366 ? 6.217 5.699 -69.738 1.00 37.50 366 LEU A CA 1
ATOM 2971 C C . LEU A 1 366 ? 5.222 5.149 -68.698 1.00 37.50 366 LEU A C 1
ATOM 2973 O O . LEU A 1 366 ? 4.805 5.911 -67.826 1.00 37.50 366 LEU A O 1
ATOM 2977 N N . PRO A 1 367 ? 4.821 3.865 -68.766 1.00 47.81 367 PRO A N 1
ATOM 2978 C CA . PRO A 1 367 ? 3.955 3.271 -67.752 1.00 47.81 367 PRO A CA 1
ATOM 2979 C C . PRO A 1 367 ? 4.739 3.030 -66.453 1.00 47.81 367 PRO A C 1
ATOM 2981 O O . PRO A 1 367 ? 5.864 2.530 -66.506 1.00 47.81 367 PRO A O 1
ATOM 2984 N N . GLY A 1 368 ? 4.134 3.358 -65.307 1.00 56.44 368 GLY A N 1
ATOM 2985 C CA . GLY A 1 368 ? 4.695 3.140 -63.964 1.00 56.44 368 GLY A CA 1
ATOM 2986 C C . GLY A 1 368 ? 4.928 4.404 -63.126 1.00 56.44 368 GLY A C 1
ATOM 2987 O O . GLY A 1 368 ? 5.145 4.292 -61.929 1.00 56.44 368 GLY A O 1
ATOM 2988 N N . ILE A 1 369 ? 4.858 5.606 -63.717 1.00 52.50 369 ILE A N 1
ATOM 2989 C CA . ILE A 1 369 ? 5.046 6.864 -62.963 1.00 52.50 369 ILE A CA 1
ATOM 2990 C C . ILE A 1 369 ? 3.860 7.132 -62.021 1.00 52.50 369 ILE A C 1
ATOM 2992 O O . ILE A 1 369 ? 4.061 7.616 -60.911 1.00 52.50 369 ILE A O 1
ATOM 2996 N N . ASP A 1 370 ? 2.640 6.792 -62.443 1.00 55.69 370 ASP A N 1
ATOM 2997 C CA . ASP A 1 370 ? 1.435 6.970 -61.625 1.00 55.69 370 ASP A CA 1
ATOM 2998 C C . ASP A 1 370 ? 1.461 6.048 -60.384 1.00 55.69 370 ASP A C 1
ATOM 3000 O O . ASP A 1 370 ? 1.128 6.492 -59.288 1.00 55.69 370 ASP A O 1
ATOM 3004 N N . ASP A 1 371 ? 1.954 4.807 -60.524 1.00 61.12 371 ASP A N 1
ATOM 3005 C CA . ASP A 1 371 ? 2.095 3.846 -59.415 1.00 61.12 371 ASP A CA 1
ATOM 3006 C C . ASP A 1 371 ? 3.080 4.341 -58.329 1.00 61.12 371 ASP A C 1
ATOM 3008 O O . ASP A 1 371 ? 2.821 4.181 -57.134 1.00 61.12 371 ASP A O 1
ATOM 3012 N N . ASP A 1 372 ? 4.193 4.973 -58.729 1.00 66.31 372 ASP A N 1
ATOM 3013 C CA . ASP A 1 372 ? 5.173 5.570 -57.804 1.00 66.31 372 ASP A CA 1
ATOM 3014 C C . ASP A 1 372 ? 4.612 6.820 -57.088 1.00 66.31 372 ASP A C 1
ATOM 3016 O O . ASP A 1 372 ? 4.965 7.087 -55.936 1.00 66.31 372 ASP A O 1
ATOM 3020 N N . ILE A 1 373 ? 3.727 7.588 -57.739 1.00 69.62 373 ILE A N 1
ATOM 3021 C CA . ILE A 1 373 ? 3.072 8.769 -57.148 1.00 69.62 373 ILE A CA 1
ATOM 3022 C C . ILE A 1 373 ? 2.004 8.348 -56.131 1.00 69.62 373 ILE A C 1
ATOM 3024 O O . ILE A 1 373 ? 2.017 8.848 -55.004 1.00 69.62 373 ILE A O 1
ATOM 3028 N N . ASP A 1 374 ? 1.136 7.394 -56.483 1.00 73.38 374 ASP A N 1
ATOM 3029 C CA . ASP A 1 374 ? 0.117 6.848 -55.576 1.00 73.38 374 ASP A CA 1
ATOM 3030 C C . ASP A 1 374 ? 0.765 6.217 -54.324 1.00 73.38 374 ASP A C 1
ATOM 3032 O O . ASP A 1 374 ? 0.265 6.373 -53.205 1.00 73.38 374 ASP A O 1
ATOM 3036 N N . ALA A 1 375 ? 1.921 5.557 -54.480 1.00 74.88 375 ALA A N 1
ATOM 3037 C CA . ALA A 1 375 ? 2.696 5.015 -53.363 1.00 74.88 375 ALA A CA 1
ATOM 3038 C C . ALA A 1 375 ? 3.264 6.106 -52.433 1.00 74.88 375 ALA A C 1
ATOM 3040 O O . ALA A 1 375 ? 3.272 5.930 -51.211 1.00 74.88 375 ALA A O 1
ATOM 3041 N N . LEU A 1 376 ? 3.713 7.241 -52.980 1.00 74.44 376 LEU A N 1
ATOM 3042 C CA . LEU A 1 376 ? 4.193 8.378 -52.188 1.00 74.44 376 LEU A CA 1
ATOM 3043 C C . LEU A 1 376 ? 3.049 9.093 -51.451 1.00 74.44 376 LEU A C 1
ATOM 3045 O O . LEU A 1 376 ? 3.205 9.402 -50.270 1.00 74.44 376 LEU A O 1
ATOM 3049 N N . GLU A 1 377 ? 1.888 9.300 -52.086 1.00 79.50 377 GLU A N 1
ATOM 3050 C CA . GLU A 1 377 ? 0.724 9.901 -51.412 1.00 79.50 377 GLU A CA 1
ATOM 3051 C C . GLU A 1 377 ? 0.172 8.987 -50.299 1.00 79.50 377 GLU A C 1
ATOM 3053 O O . GLU A 1 377 ? -0.220 9.474 -49.232 1.00 79.50 377 GLU A O 1
ATOM 3058 N N . ALA A 1 378 ? 0.216 7.662 -50.487 1.00 78.25 378 ALA A N 1
ATOM 3059 C CA . ALA A 1 378 ? -0.122 6.695 -49.443 1.00 78.25 378 ALA A CA 1
ATOM 3060 C C . ALA A 1 378 ? 0.818 6.797 -48.226 1.00 78.25 378 ALA A C 1
ATOM 3062 O O . ALA A 1 378 ? 0.335 6.928 -47.100 1.00 78.25 378 ALA A O 1
ATOM 3063 N N . LEU A 1 379 ? 2.140 6.814 -48.441 1.00 79.88 379 LEU A N 1
ATOM 3064 C CA . LEU A 1 379 ? 3.133 6.965 -47.367 1.00 79.88 379 LEU A CA 1
ATOM 3065 C C . LEU A 1 379 ? 3.002 8.312 -46.640 1.00 79.88 379 LEU A C 1
ATOM 3067 O O . LEU A 1 379 ? 3.032 8.354 -45.410 1.00 79.88 379 LEU A O 1
ATOM 3071 N N . GLU A 1 380 ? 2.780 9.404 -47.376 1.00 78.38 380 GLU A N 1
ATOM 3072 C CA . GLU A 1 380 ? 2.483 10.712 -46.787 1.00 78.38 380 GLU A CA 1
ATOM 3073 C C . GLU A 1 380 ? 1.198 10.690 -45.937 1.00 78.38 380 GLU A C 1
ATOM 3075 O O . GLU A 1 380 ? 1.105 11.397 -44.933 1.00 78.38 380 GLU A O 1
ATOM 3080 N N . SER A 1 381 ? 0.185 9.911 -46.325 1.00 79.62 381 SER A N 1
ATOM 3081 C CA . SER A 1 381 ? -1.058 9.752 -45.559 1.00 79.62 381 SER A CA 1
ATOM 3082 C C . SER A 1 381 ? -0.837 8.955 -44.269 1.00 79.62 381 SER A C 1
ATOM 3084 O O . SER A 1 381 ? -1.324 9.358 -43.211 1.00 79.62 381 SER A O 1
ATOM 3086 N N . GLU A 1 382 ? -0.045 7.880 -44.324 1.00 83.75 382 GLU A N 1
ATOM 3087 C CA . GLU A 1 382 ? 0.327 7.082 -43.149 1.00 83.75 382 GLU A CA 1
ATOM 3088 C C . GLU A 1 382 ? 1.194 7.882 -42.164 1.00 83.75 382 GLU A C 1
ATOM 3090 O O . GLU A 1 382 ? 0.908 7.882 -40.966 1.00 83.75 382 GLU A O 1
ATOM 3095 N N . GLU A 1 383 ? 2.169 8.667 -42.640 1.00 84.25 383 GLU A N 1
ATOM 3096 C CA . GLU A 1 383 ? 2.943 9.588 -41.793 1.00 84.25 383 GLU A CA 1
ATOM 3097 C C . GLU A 1 383 ? 2.034 10.631 -41.112 1.00 84.25 383 GLU A C 1
ATOM 3099 O O . GLU A 1 383 ? 2.186 10.928 -39.921 1.00 84.25 383 GLU A O 1
ATOM 3104 N N . LYS A 1 384 ? 1.042 11.167 -41.834 1.00 83.88 384 LYS A N 1
ATOM 3105 C CA . LYS A 1 384 ? 0.057 12.117 -41.287 1.00 83.88 384 LYS A CA 1
ATOM 3106 C C . LYS A 1 384 ? -0.921 11.473 -40.303 1.00 83.88 384 LYS A C 1
ATOM 3108 O O . LYS A 1 384 ? -1.556 12.211 -39.551 1.00 83.88 384 LYS A O 1
ATOM 3113 N N . GLU A 1 385 ? -1.074 10.150 -40.281 1.00 85.19 385 GLU A N 1
ATOM 3114 C CA . GLU A 1 385 ? -1.842 9.442 -39.249 1.00 85.19 385 GLU A CA 1
ATOM 3115 C C . GLU A 1 385 ? -0.970 9.065 -38.048 1.00 85.19 385 GLU A C 1
ATOM 3117 O O . GLU A 1 385 ? -1.334 9.412 -36.924 1.00 85.19 385 GLU A O 1
ATOM 3122 N N . PHE A 1 386 ? 0.237 8.537 -38.270 1.00 88.69 386 PHE A N 1
ATOM 3123 C CA . PHE A 1 386 ? 1.219 8.271 -37.214 1.00 88.69 386 PHE A CA 1
ATOM 3124 C C . PHE A 1 386 ? 1.503 9.511 -36.348 1.00 88.69 386 PHE A C 1
ATOM 3126 O O . PHE A 1 386 ? 1.501 9.432 -35.120 1.00 88.69 386 PHE A O 1
ATOM 3133 N N . ASN A 1 387 ? 1.665 10.688 -36.965 1.00 86.81 387 ASN A N 1
ATOM 3134 C CA . ASN A 1 387 ? 1.879 11.945 -36.237 1.00 86.81 387 ASN A CA 1
ATOM 3135 C C . ASN A 1 387 ? 0.654 12.415 -35.420 1.00 86.81 387 ASN A C 1
ATOM 3137 O O . ASN A 1 387 ? 0.824 13.134 -34.435 1.00 86.81 387 ASN A O 1
ATOM 3141 N N . LYS A 1 388 ? -0.576 12.021 -35.786 1.00 89.38 388 LYS A N 1
ATOM 3142 C CA . LYS A 1 388 ? -1.771 12.282 -34.957 1.00 89.38 388 LYS A CA 1
ATOM 3143 C C . LYS A 1 388 ? -1.799 11.345 -33.758 1.00 89.38 388 LYS A C 1
ATOM 3145 O O . LYS A 1 388 ? -2.056 11.797 -32.646 1.00 89.38 388 LYS A O 1
ATOM 3150 N N . ASP A 1 389 ? -1.511 10.067 -33.983 1.00 90.06 389 ASP A N 1
ATOM 3151 C CA . ASP A 1 389 ? -1.554 9.040 -32.945 1.00 90.06 389 ASP A CA 1
ATOM 3152 C C . ASP A 1 389 ? -0.453 9.244 -31.902 1.00 90.06 389 ASP A C 1
ATOM 3154 O O . ASP A 1 389 ? -0.735 9.190 -30.708 1.00 90.06 389 ASP A O 1
ATOM 3158 N N . ALA A 1 390 ? 0.757 9.620 -32.323 1.00 91.38 390 ALA A N 1
ATOM 3159 C CA . ALA A 1 390 ? 1.837 10.012 -31.418 1.00 91.38 390 ALA A CA 1
ATOM 3160 C C . ALA A 1 390 ? 1.475 11.232 -30.540 1.00 91.38 390 ALA A C 1
ATOM 3162 O O . ALA A 1 390 ? 1.829 11.272 -29.360 1.00 91.38 390 ALA A O 1
ATOM 3163 N N . GLU A 1 391 ? 0.744 12.217 -31.078 1.00 92.12 391 GLU A N 1
ATOM 3164 C CA . GLU A 1 391 ? 0.261 13.376 -30.312 1.00 92.12 391 GLU A CA 1
ATOM 3165 C C . GLU A 1 391 ? -0.894 13.003 -29.364 1.00 92.12 391 GLU A C 1
ATOM 3167 O O . GLU A 1 391 ? -0.908 13.480 -28.229 1.00 92.12 391 GLU A O 1
ATOM 3172 N N . ILE A 1 392 ? -1.821 12.125 -29.773 1.00 91.88 392 ILE A N 1
ATOM 3173 C CA . ILE A 1 392 ? -2.874 11.563 -28.901 1.00 91.88 392 ILE A CA 1
ATOM 3174 C C . ILE A 1 392 ? -2.234 10.825 -27.717 1.00 91.88 392 ILE A C 1
ATOM 3176 O O . ILE A 1 392 ? -2.539 11.136 -26.564 1.00 91.88 392 ILE A O 1
ATOM 3180 N N . ASP A 1 393 ? -1.284 9.928 -27.986 1.00 91.75 393 ASP A N 1
ATOM 3181 C CA . ASP A 1 393 ? -0.520 9.200 -26.970 1.00 91.75 393 ASP A CA 1
ATOM 3182 C C . ASP A 1 393 ? 0.203 10.153 -26.009 1.00 91.75 393 ASP A C 1
ATOM 3184 O O . ASP A 1 393 ? 0.149 9.971 -24.791 1.00 91.75 393 ASP A O 1
ATOM 3188 N N . ARG A 1 394 ? 0.852 11.202 -26.534 1.00 94.50 394 ARG A N 1
ATOM 3189 C CA . ARG A 1 394 ? 1.526 12.230 -25.725 1.00 94.50 394 ARG A CA 1
ATOM 3190 C C . ARG A 1 394 ? 0.541 12.964 -24.810 1.00 94.50 394 ARG A C 1
ATOM 3192 O O . ARG A 1 394 ? 0.850 13.174 -23.639 1.00 94.50 394 ARG A O 1
ATOM 3199 N N . ILE A 1 395 ? -0.635 13.345 -25.311 1.00 93.19 395 ILE A N 1
ATOM 3200 C CA . ILE A 1 395 ? -1.675 14.040 -24.532 1.00 93.19 395 ILE A CA 1
ATOM 3201 C C . ILE A 1 395 ? -2.210 13.150 -23.403 1.00 93.19 395 ILE A C 1
ATOM 3203 O O . ILE A 1 395 ? -2.423 13.631 -22.288 1.00 93.19 395 ILE A O 1
ATOM 3207 N N . LEU A 1 396 ? -2.415 11.858 -23.671 1.00 90.12 396 LEU A N 1
ATOM 3208 C CA . LEU A 1 396 ? -2.941 10.908 -22.690 1.00 90.12 396 LEU A CA 1
ATOM 3209 C C . LEU A 1 396 ? -1.901 10.513 -21.627 1.00 90.12 396 LEU A C 1
ATOM 3211 O O . LEU A 1 396 ? -2.278 10.272 -20.480 1.00 90.12 396 LEU A O 1
ATOM 3215 N N . LYS A 1 397 ? -0.608 10.525 -21.975 1.00 91.19 397 LYS A N 1
ATOM 3216 C CA . LYS A 1 397 ? 0.524 10.266 -21.063 1.00 91.19 397 LYS A CA 1
ATOM 3217 C C . LYS A 1 397 ? 1.026 11.521 -20.325 1.00 91.19 397 LYS A C 1
ATOM 3219 O O . LYS A 1 397 ? 1.814 11.407 -19.391 1.00 91.19 397 LYS A O 1
ATOM 3224 N N . ALA A 1 398 ? 0.593 12.724 -20.713 1.00 90.69 398 ALA A N 1
ATOM 3225 C CA . ALA A 1 398 ? 0.930 13.967 -20.014 1.00 90.69 398 ALA A CA 1
ATOM 3226 C C . ALA A 1 398 ? 0.146 14.098 -18.694 1.00 90.69 398 ALA A C 1
ATOM 3228 O O . ALA A 1 398 ? -1.072 13.915 -18.672 1.00 90.69 398 ALA A O 1
ATOM 3229 N N . PHE A 1 399 ? 0.828 14.435 -17.596 1.00 88.62 399 PHE A N 1
ATOM 3230 C CA . PHE A 1 399 ? 0.266 14.380 -16.240 1.00 88.62 399 PHE A CA 1
ATOM 3231 C C . PHE A 1 399 ? -1.019 15.220 -16.067 1.00 88.62 399 PHE A C 1
ATOM 3233 O O . PHE A 1 399 ? -1.070 16.383 -16.463 1.00 88.62 399 PHE A O 1
ATOM 3240 N N . ARG A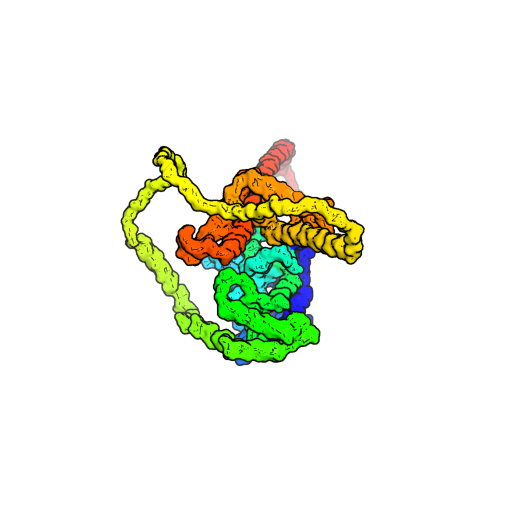 1 400 ? -2.071 14.643 -15.458 1.00 87.19 400 ARG A N 1
ATOM 3241 C CA . ARG A 1 400 ? -3.440 15.217 -15.446 1.00 87.19 400 ARG A CA 1
ATOM 3242 C C . ARG A 1 400 ? -3.584 16.557 -14.703 1.00 87.19 400 ARG A C 1
ATOM 3244 O O . ARG A 1 400 ? -4.586 17.236 -14.929 1.00 87.19 400 ARG A O 1
ATOM 3251 N N . LEU A 1 401 ? -2.634 16.924 -13.837 1.00 87.06 401 LEU A N 1
ATOM 3252 C CA . LEU A 1 401 ? -2.614 18.211 -13.118 1.00 87.06 401 LEU A CA 1
ATOM 3253 C C . LEU A 1 401 ? -1.663 19.249 -13.749 1.00 87.06 401 LEU A C 1
ATOM 3255 O O . LEU A 1 401 ? -1.662 20.398 -13.319 1.00 87.06 401 LEU A O 1
ATOM 3259 N N . ASP A 1 402 ? -0.872 18.874 -14.761 1.00 92.38 402 ASP A N 1
ATOM 3260 C CA . ASP A 1 402 ? 0.025 19.788 -15.477 1.00 92.38 402 ASP A CA 1
ATOM 3261 C C . ASP A 1 402 ? -0.571 20.161 -16.844 1.00 92.38 402 ASP A C 1
ATOM 3263 O O . ASP A 1 402 ? -0.351 19.517 -17.877 1.00 92.38 402 ASP A O 1
ATOM 3267 N N . ALA A 1 403 ? -1.341 21.249 -16.849 1.00 93.31 403 ALA A N 1
ATOM 3268 C CA . ALA A 1 403 ? -1.965 21.777 -18.055 1.00 93.31 403 ALA A CA 1
ATOM 3269 C C . ALA A 1 403 ? -0.944 22.300 -19.094 1.00 93.31 403 ALA A C 1
ATOM 3271 O O . ALA A 1 403 ? -1.255 22.320 -20.290 1.00 93.31 403 ALA A O 1
ATOM 3272 N N . TYR A 1 404 ? 0.280 22.665 -18.684 1.00 94.38 404 TYR A N 1
ATOM 3273 C CA . TYR A 1 404 ? 1.351 23.029 -19.616 1.00 94.38 404 TYR A CA 1
ATOM 3274 C C . TYR A 1 404 ? 1.918 21.792 -20.319 1.00 94.38 404 TYR A C 1
ATOM 3276 O O . TYR A 1 404 ? 2.061 21.818 -21.542 1.00 94.38 404 TYR A O 1
ATOM 3284 N N . ALA A 1 405 ? 2.162 20.689 -19.604 1.00 92.88 405 ALA A N 1
ATOM 3285 C CA . ALA A 1 405 ? 2.581 19.425 -20.216 1.00 92.88 405 ALA A CA 1
ATOM 3286 C C . ALA A 1 405 ? 1.517 18.862 -21.172 1.00 92.88 405 ALA A C 1
ATOM 3288 O O . ALA A 1 405 ? 1.854 18.403 -22.266 1.00 92.88 405 ALA A O 1
ATOM 3289 N N . VAL A 1 406 ? 0.227 18.947 -20.823 1.00 93.75 406 VAL A N 1
ATOM 3290 C CA . VAL A 1 406 ? -0.867 18.533 -21.723 1.00 93.75 406 VAL A CA 1
ATOM 3291 C C . VAL A 1 406 ? -0.847 19.334 -23.032 1.00 93.75 406 VAL A C 1
ATOM 3293 O O . VAL A 1 406 ? -0.942 18.740 -24.109 1.00 93.75 406 VAL A O 1
ATOM 3296 N N . LEU A 1 407 ? -0.644 20.654 -22.975 1.00 93.00 407 LEU A N 1
ATOM 3297 C CA . LEU A 1 407 ? -0.559 21.516 -24.164 1.00 93.00 407 LEU A CA 1
ATOM 3298 C C . LEU A 1 407 ? 0.826 21.572 -24.834 1.00 93.00 407 LEU A C 1
ATOM 3300 O O . LEU A 1 407 ? 0.938 22.174 -25.900 1.00 93.00 407 LEU A O 1
ATOM 3304 N N . ASP A 1 408 ? 1.842 20.919 -24.264 1.00 91.12 408 ASP A N 1
ATOM 3305 C CA . ASP A 1 408 ? 3.245 20.950 -24.713 1.00 91.12 408 ASP A CA 1
ATOM 3306 C C . ASP A 1 408 ? 3.835 22.373 -24.749 1.00 91.12 408 ASP A C 1
ATOM 3308 O O . ASP A 1 408 ? 4.395 22.840 -25.742 1.00 91.12 408 ASP A O 1
ATOM 3312 N N . LEU A 1 409 ? 3.635 23.101 -23.650 1.00 92.62 409 LEU A N 1
ATOM 3313 C CA . LEU A 1 409 ? 4.079 24.478 -23.455 1.00 92.62 409 LEU A CA 1
ATOM 3314 C C . LEU A 1 409 ? 5.055 24.578 -22.273 1.00 92.62 409 LEU A C 1
ATOM 3316 O O . LEU A 1 409 ? 5.275 23.626 -21.525 1.00 92.62 409 LEU A O 1
ATOM 3320 N N . GLN A 1 410 ? 5.670 25.748 -22.119 1.00 87.69 410 GLN A N 1
ATOM 3321 C CA . GLN A 1 410 ? 6.462 26.105 -20.941 1.00 87.69 410 GLN A CA 1
ATOM 3322 C C . GLN A 1 410 ? 5.698 27.119 -20.073 1.00 87.69 410 GLN A C 1
ATOM 3324 O O . GLN A 1 410 ? 4.863 27.853 -20.613 1.00 87.69 410 GLN A O 1
ATOM 3329 N N . PRO A 1 411 ? 5.991 27.202 -18.762 1.00 88.81 411 PRO A N 1
ATOM 3330 C CA . PRO A 1 411 ? 5.480 28.256 -17.888 1.00 88.81 411 PRO A CA 1
ATOM 3331 C C . PRO A 1 411 ? 5.717 29.666 -18.445 1.00 88.81 411 PRO A C 1
ATOM 3333 O O . PRO A 1 411 ? 6.682 29.911 -19.172 1.00 88.81 411 PRO A O 1
ATOM 3336 N N . GLY A 1 412 ? 4.843 30.611 -18.094 1.00 85.38 412 GLY A N 1
ATOM 3337 C CA . GLY A 1 412 ? 5.002 32.029 -18.453 1.00 85.38 412 GLY A CA 1
ATOM 3338 C C . GLY A 1 412 ? 4.742 32.420 -19.920 1.00 85.38 412 GLY A C 1
ATOM 3339 O O . GLY A 1 412 ? 4.889 33.592 -20.261 1.00 85.38 412 GLY A O 1
ATOM 3340 N N . VAL A 1 413 ? 4.317 31.504 -20.803 1.00 90.31 413 VAL A N 1
ATOM 3341 C CA . VAL A 1 413 ? 3.919 31.858 -22.187 1.00 90.31 413 VAL A CA 1
ATOM 3342 C C . VAL A 1 413 ? 2.670 32.762 -22.230 1.00 90.31 413 VAL A C 1
ATOM 3344 O O . VAL A 1 413 ? 1.756 32.587 -21.416 1.00 90.31 413 VAL A O 1
ATOM 3347 N N . PRO A 1 414 ? 2.550 33.708 -23.181 1.00 92.25 414 PRO A N 1
ATOM 3348 C CA . PRO A 1 414 ? 1.377 34.578 -23.267 1.00 92.25 414 PRO A CA 1
ATOM 3349 C C . PRO A 1 414 ? 0.105 33.796 -23.636 1.00 92.25 414 PRO A C 1
ATOM 3351 O O . PRO A 1 414 ? 0.151 32.810 -24.377 1.00 92.25 414 PRO A O 1
ATOM 3354 N N . GLU A 1 415 ? -1.066 34.271 -23.187 1.00 91.62 415 GLU A N 1
ATOM 3355 C CA . GLU A 1 415 ? -2.366 33.652 -23.513 1.00 91.62 415 GLU A CA 1
ATOM 3356 C C . GLU A 1 415 ? -2.583 33.443 -25.018 1.00 91.62 415 GLU A C 1
ATOM 3358 O O . GLU A 1 415 ? -3.253 32.493 -25.428 1.00 91.62 415 GLU A O 1
ATOM 3363 N N . SER A 1 416 ? -2.045 34.345 -25.850 1.00 92.38 416 SER A N 1
ATOM 3364 C CA . SER A 1 416 ? -2.130 34.264 -27.311 1.00 92.38 416 SER A CA 1
ATOM 3365 C C . SER A 1 416 ? -1.631 32.924 -27.833 1.00 92.38 416 SER A C 1
ATOM 3367 O O . SER A 1 416 ? -2.174 32.414 -28.813 1.00 92.38 416 SER A O 1
ATOM 3369 N N . ASP A 1 417 ? -0.639 32.348 -27.155 1.00 92.00 417 ASP A N 1
ATOM 3370 C CA . ASP A 1 417 ? 0.110 31.186 -27.607 1.00 92.00 417 ASP A CA 1
ATOM 3371 C C . ASP A 1 417 ? -0.426 29.899 -26.982 1.00 92.00 417 ASP A C 1
ATOM 3373 O O . ASP A 1 417 ? -0.490 28.891 -27.679 1.00 92.00 417 ASP A O 1
ATOM 3377 N N . ILE A 1 418 ? -1.012 29.967 -25.782 1.00 93.69 418 ILE A N 1
ATOM 3378 C CA . ILE A 1 418 ? -1.944 28.945 -25.266 1.00 93.69 418 ILE A CA 1
ATOM 3379 C C . ILE A 1 418 ? -3.132 28.790 -26.233 1.00 93.69 418 ILE A C 1
ATOM 3381 O O . ILE A 1 418 ? -3.410 27.699 -26.738 1.00 93.69 418 ILE A O 1
ATOM 3385 N N . LYS A 1 419 ? -3.779 29.907 -26.595 1.00 93.19 419 LYS A N 1
ATOM 3386 C CA . LYS A 1 419 ? -4.873 29.962 -27.584 1.00 93.19 419 LYS A CA 1
ATOM 3387 C C . LYS A 1 419 ? -4.421 29.550 -28.991 1.00 93.19 419 LYS A C 1
ATOM 3389 O O . LYS A 1 419 ? -5.251 29.111 -29.787 1.00 93.19 419 LYS A O 1
ATOM 3394 N N . ARG A 1 420 ? -3.142 29.710 -29.353 1.00 93.62 420 ARG A N 1
ATOM 3395 C CA . ARG A 1 420 ? -2.567 29.258 -30.638 1.00 93.62 420 ARG A CA 1
ATOM 3396 C C . ARG A 1 420 ? -2.336 27.748 -30.624 1.00 93.62 420 ARG A C 1
ATOM 3398 O O . ARG A 1 420 ? -2.870 27.063 -31.489 1.00 93.62 420 ARG A O 1
ATOM 3405 N N . CYS A 1 421 ? -1.620 27.245 -29.620 1.00 93.31 421 CYS A N 1
ATOM 3406 C CA . CYS A 1 421 ? -1.256 25.840 -29.476 1.00 93.31 421 CYS A CA 1
ATOM 3407 C C . CYS A 1 421 ? -2.496 24.945 -29.394 1.00 93.31 421 CYS A C 1
ATOM 3409 O O . CYS A 1 421 ? -2.610 23.996 -30.168 1.00 93.31 421 CYS A O 1
ATOM 3411 N N . TYR A 1 422 ? -3.484 25.318 -28.567 1.00 95.38 422 TYR A N 1
ATOM 3412 C CA . TYR A 1 422 ? -4.758 24.601 -28.497 1.00 95.38 422 TYR A CA 1
ATOM 3413 C C . TYR A 1 422 ? -5.442 24.509 -29.865 1.00 95.38 422 TYR A C 1
ATOM 3415 O O . TYR A 1 422 ? -5.828 23.418 -30.271 1.00 95.38 422 TYR A O 1
ATOM 3423 N N . ARG A 1 423 ? -5.556 25.613 -30.621 1.00 93.38 423 ARG A N 1
ATOM 3424 C CA . ARG A 1 423 ? -6.163 25.591 -31.967 1.00 93.38 423 ARG A CA 1
ATOM 3425 C C . ARG A 1 423 ? -5.397 24.693 -32.941 1.00 93.38 423 ARG A C 1
ATOM 3427 O O . ARG A 1 423 ? -6.036 23.993 -33.715 1.00 93.38 423 ARG A O 1
ATOM 3434 N N . THR A 1 424 ? -4.065 24.669 -32.892 1.00 92.81 424 THR A N 1
ATOM 3435 C CA . THR A 1 424 ? -3.264 23.777 -33.746 1.00 92.81 424 THR A CA 1
ATOM 3436 C C . THR A 1 424 ? -3.458 22.306 -33.361 1.00 92.81 424 THR A C 1
ATOM 3438 O O . THR A 1 424 ? -3.832 21.502 -34.213 1.00 92.81 424 THR A O 1
ATOM 3441 N N . LYS A 1 425 ? -3.270 21.952 -32.081 1.00 93.00 425 LYS A N 1
ATOM 3442 C CA . LYS A 1 425 ? -3.361 20.562 -31.597 1.00 93.00 425 LYS A CA 1
ATOM 3443 C C . LYS A 1 425 ? -4.793 20.009 -31.690 1.00 93.00 425 LYS A C 1
ATOM 3445 O O . LYS A 1 425 ? -4.979 18.909 -32.198 1.00 93.00 425 LYS A O 1
ATOM 3450 N N . SER A 1 426 ? -5.817 20.790 -31.333 1.00 93.19 426 SER A N 1
ATOM 3451 C CA . SER A 1 426 ? -7.230 20.375 -31.462 1.00 93.19 426 SER A CA 1
ATOM 3452 C C . SER A 1 426 ? -7.700 20.191 -32.914 1.00 93.19 426 SER A C 1
ATOM 3454 O O . SER A 1 426 ? -8.619 19.412 -33.151 1.00 93.19 426 SER A O 1
ATOM 3456 N N . LEU A 1 427 ? -7.079 20.860 -33.897 1.00 92.12 427 LEU A N 1
ATOM 3457 C CA . LEU A 1 427 ? -7.351 20.632 -35.324 1.00 92.12 427 LEU A CA 1
ATOM 3458 C C . LEU A 1 427 ? -6.615 19.414 -35.900 1.00 92.12 427 LEU A C 1
ATOM 3460 O O . LEU A 1 427 ? -7.116 18.834 -36.867 1.00 92.12 427 LEU A O 1
ATOM 3464 N N . LEU A 1 428 ? -5.462 19.052 -35.326 1.00 90.12 428 LEU A N 1
ATOM 3465 C CA . LEU A 1 428 ? -4.680 17.863 -35.674 1.00 90.12 428 LEU A CA 1
ATOM 3466 C C . LEU A 1 428 ? -5.359 16.586 -35.159 1.00 90.12 428 LEU A C 1
ATOM 3468 O O . LEU A 1 428 ? -5.617 15.678 -35.947 1.00 90.12 428 LEU A O 1
ATOM 3472 N N . ILE A 1 429 ? -5.707 16.552 -33.867 1.00 92.12 429 ILE A N 1
ATOM 3473 C CA . ILE A 1 429 ? -6.308 15.386 -33.195 1.00 92.12 429 ILE A CA 1
ATOM 3474 C C . ILE A 1 429 ? -7.845 15.442 -33.103 1.00 92.12 429 ILE A C 1
ATOM 3476 O O . ILE A 1 429 ? -8.447 14.852 -32.209 1.00 92.12 429 ILE A O 1
ATOM 3480 N N . HIS A 1 430 ? -8.504 16.186 -33.996 1.00 91.88 430 HIS A N 1
ATOM 3481 C CA . HIS A 1 430 ? -9.968 16.268 -34.011 1.00 91.88 430 HIS A CA 1
ATOM 3482 C C . HIS A 1 430 ? -10.573 14.883 -34.312 1.00 91.88 430 HIS A C 1
ATOM 3484 O O . HIS A 1 430 ? -10.178 14.301 -35.325 1.00 91.88 430 HIS A O 1
ATOM 3490 N N . PRO A 1 431 ? -11.558 14.380 -33.539 1.00 90.69 431 PRO A N 1
ATOM 3491 C CA . PRO A 1 431 ? -12.073 13.016 -33.701 1.00 90.69 431 PRO A CA 1
ATOM 3492 C C . PRO A 1 431 ? -12.561 12.717 -35.129 1.00 90.69 431 PRO A C 1
ATOM 3494 O O . PRO A 1 431 ? -12.174 11.708 -35.708 1.00 90.69 431 PRO A O 1
ATOM 3497 N N . ASP A 1 432 ? -13.284 13.646 -35.767 1.00 89.81 432 ASP A N 1
ATOM 3498 C CA . ASP A 1 432 ? -13.736 13.527 -37.170 1.00 89.81 432 ASP A CA 1
ATOM 3499 C C . ASP A 1 432 ? -12.600 13.443 -38.225 1.00 89.81 432 ASP A C 1
ATOM 3501 O O . ASP A 1 432 ? -12.877 13.303 -39.417 1.00 89.81 432 ASP A O 1
ATOM 3505 N N . LYS A 1 433 ? -11.326 13.599 -37.832 1.00 84.69 433 LYS A N 1
ATOM 3506 C CA . LYS A 1 433 ? -10.140 13.645 -38.716 1.00 84.69 433 LYS A CA 1
ATOM 3507 C C . LYS A 1 433 ? -9.071 12.597 -38.378 1.00 84.69 433 LYS A C 1
ATOM 3509 O O . LYS A 1 433 ? -7.997 12.591 -38.993 1.00 84.69 433 LYS A O 1
ATOM 3514 N N . THR A 1 434 ? -9.343 11.731 -37.408 1.00 86.75 434 THR A N 1
ATOM 3515 C CA . THR A 1 434 ? -8.433 10.703 -36.885 1.00 86.75 434 THR A CA 1
ATOM 3516 C C . THR A 1 434 ? -9.109 9.337 -36.951 1.00 86.75 434 THR A C 1
ATOM 3518 O O . THR A 1 434 ? -10.303 9.241 -36.687 1.00 86.75 434 THR A O 1
ATOM 3521 N N . ARG A 1 435 ? -8.364 8.263 -37.237 1.00 86.62 435 ARG A N 1
ATOM 3522 C CA . ARG A 1 435 ? -8.903 6.886 -37.188 1.00 86.62 435 ARG A CA 1
ATOM 3523 C C . ARG A 1 435 ? -8.888 6.277 -35.774 1.00 86.62 435 ARG A C 1
ATOM 3525 O O . ARG A 1 435 ? -9.435 5.200 -35.561 1.00 86.62 435 ARG A O 1
ATOM 3532 N N . ASN A 1 436 ? -8.264 6.965 -34.820 1.00 87.12 436 ASN A N 1
ATOM 3533 C CA . ASN A 1 436 ? -7.978 6.493 -33.470 1.00 87.12 436 ASN A CA 1
ATOM 3534 C C . ASN A 1 436 ? -9.152 6.706 -32.501 1.00 87.12 436 ASN A C 1
ATOM 3536 O O . ASN A 1 436 ? -9.669 7.814 -32.350 1.00 87.12 436 ASN A O 1
ATOM 3540 N N . ALA A 1 437 ? -9.538 5.635 -31.806 1.00 91.31 437 ALA A N 1
ATOM 3541 C CA . ALA A 1 437 ? -10.672 5.616 -30.886 1.00 91.31 437 ALA A CA 1
ATOM 3542 C C . ALA A 1 437 ? -10.496 6.510 -29.641 1.00 91.31 437 ALA A C 1
ATOM 3544 O O . ALA A 1 437 ? -11.496 6.901 -29.042 1.00 91.31 437 ALA A O 1
ATOM 3545 N N . GLN A 1 438 ? -9.261 6.853 -29.252 1.00 91.44 438 GLN A N 1
ATOM 3546 C CA . GLN A 1 438 ? -8.975 7.670 -28.063 1.00 91.44 438 GLN A CA 1
ATOM 3547 C C . GLN A 1 438 ? -8.891 9.181 -28.350 1.00 91.44 438 GLN A C 1
ATOM 3549 O O . GLN A 1 438 ? -8.782 9.981 -27.416 1.00 91.44 438 GLN A O 1
ATOM 3554 N N . ALA A 1 439 ? -9.009 9.600 -29.617 1.00 91.62 439 ALA A N 1
ATOM 3555 C CA . ALA A 1 439 ? -9.013 11.013 -30.002 1.00 91.62 439 ALA A CA 1
ATOM 3556 C C . ALA A 1 439 ? -10.043 11.887 -29.242 1.00 91.62 439 ALA A C 1
ATOM 3558 O O . ALA A 1 439 ? -9.680 13.007 -28.875 1.00 91.62 439 ALA A O 1
ATOM 3559 N N . PRO A 1 440 ? -11.277 11.427 -28.920 1.00 93.38 440 PRO A N 1
ATOM 3560 C CA . PRO A 1 440 ? -12.217 12.210 -28.114 1.00 93.38 440 PRO A CA 1
ATOM 3561 C C . PRO A 1 440 ? -11.702 12.533 -26.701 1.00 93.38 440 PRO A C 1
ATOM 3563 O O . PRO A 1 440 ? -11.826 13.675 -26.263 1.00 93.38 440 PRO A O 1
ATOM 3566 N N . GLU A 1 441 ? -11.082 11.570 -26.001 1.00 91.38 441 GLU A N 1
ATOM 3567 C CA . GLU A 1 441 ? -10.543 11.808 -24.650 1.00 91.38 441 GLU A CA 1
ATOM 3568 C C . GLU A 1 441 ? -9.366 12.789 -24.704 1.00 91.38 441 GLU A C 1
ATOM 3570 O O . GLU A 1 441 ? -9.312 13.744 -23.927 1.00 91.38 441 GLU A O 1
ATOM 3575 N N . ALA A 1 442 ? -8.449 12.606 -25.659 1.00 92.88 442 ALA A N 1
ATOM 3576 C CA . ALA A 1 442 ? -7.325 13.518 -25.849 1.00 92.88 442 ALA A CA 1
ATOM 3577 C C . ALA A 1 442 ? -7.793 14.946 -26.205 1.00 92.88 442 ALA A C 1
ATOM 3579 O O . ALA A 1 442 ? -7.244 15.927 -25.696 1.00 92.88 442 ALA A O 1
ATOM 3580 N N . PHE A 1 443 ? -8.849 15.081 -27.012 1.00 94.19 443 PHE A N 1
ATOM 3581 C CA . PHE A 1 443 ? -9.442 16.371 -27.365 1.00 94.19 443 PHE A CA 1
ATOM 3582 C C . PHE A 1 443 ? -10.046 17.089 -26.147 1.00 94.19 443 PHE A C 1
ATOM 3584 O O . PHE A 1 443 ? -9.742 18.263 -25.911 1.00 94.19 443 PHE A O 1
ATOM 3591 N N . ASP A 1 444 ? -10.854 16.403 -25.331 1.00 92.94 444 ASP A N 1
ATOM 3592 C CA . ASP A 1 444 ? -11.408 17.007 -24.112 1.00 92.94 444 ASP A CA 1
ATOM 3593 C C . ASP A 1 444 ? -10.318 17.297 -23.061 1.00 92.94 444 ASP A C 1
ATOM 3595 O O . ASP A 1 444 ? -10.403 18.309 -22.361 1.00 92.94 444 ASP A O 1
ATOM 3599 N N . ARG A 1 445 ? -9.236 16.506 -23.006 1.00 92.94 445 ARG A N 1
ATOM 3600 C CA . ARG A 1 445 ? -8.060 16.761 -22.150 1.00 92.94 445 ARG A CA 1
ATOM 3601 C C . ARG A 1 445 ? -7.304 18.030 -22.566 1.00 92.94 445 ARG A C 1
ATOM 3603 O O . ARG A 1 445 ? -7.019 18.862 -21.704 1.00 92.94 445 ARG A O 1
ATOM 3610 N N . LEU A 1 446 ? -7.073 18.254 -23.868 1.00 94.50 446 LEU A N 1
ATOM 3611 C CA . LEU A 1 446 ? -6.530 19.524 -24.393 1.00 94.50 446 LEU A CA 1
ATOM 3612 C C . LEU A 1 446 ? -7.421 20.725 -24.046 1.00 94.50 446 LEU A C 1
ATOM 3614 O O . LEU A 1 446 ? -6.926 21.785 -23.666 1.00 94.50 446 LEU A O 1
ATOM 3618 N N . LYS A 1 447 ? -8.737 20.569 -24.202 1.00 94.56 447 LYS A N 1
ATOM 3619 C CA . LYS A 1 447 ? -9.741 21.616 -23.967 1.00 94.56 447 LYS A CA 1
ATOM 3620 C C . LYS A 1 447 ? -9.866 21.965 -22.484 1.00 94.56 447 LYS A C 1
ATOM 3622 O O . LYS A 1 447 ? -9.988 23.144 -22.140 1.00 94.56 447 LYS A O 1
ATOM 3627 N N . LYS A 1 448 ? -9.760 20.968 -21.599 1.00 93.88 448 LYS A N 1
ATOM 3628 C CA . LYS A 1 448 ? -9.657 21.173 -20.151 1.00 93.88 448 LYS A CA 1
ATOM 3629 C C . LYS A 1 448 ? -8.386 21.954 -19.804 1.00 93.88 448 LYS A C 1
ATOM 3631 O O . LYS A 1 448 ? -8.498 23.022 -19.210 1.00 93.88 448 LYS A O 1
ATOM 3636 N N . ALA A 1 449 ? -7.219 21.504 -20.269 1.00 94.38 449 ALA A N 1
ATOM 3637 C CA . ALA A 1 449 ? -5.945 22.185 -20.029 1.00 94.38 449 ALA A CA 1
ATOM 3638 C C . ALA A 1 449 ? -5.929 23.632 -20.560 1.00 94.38 449 ALA A C 1
ATOM 3640 O O . ALA A 1 449 ? -5.437 24.536 -19.887 1.00 94.38 449 ALA A O 1
ATOM 3641 N N . GLN A 1 450 ? -6.535 23.892 -21.727 1.00 95.00 450 GLN A N 1
ATOM 3642 C CA . GLN A 1 450 ? -6.705 25.258 -22.233 1.00 95.00 450 GLN A CA 1
ATOM 3643 C C . GLN A 1 450 ? -7.593 26.103 -21.307 1.00 95.00 450 GLN A C 1
ATOM 3645 O O . GLN A 1 450 ? -7.312 27.279 -21.112 1.00 95.00 450 GLN A O 1
ATOM 3650 N N . THR A 1 451 ? -8.654 25.525 -20.741 1.00 94.94 451 THR A N 1
ATOM 3651 C CA . THR A 1 451 ? -9.546 26.222 -19.802 1.00 94.94 451 THR A CA 1
ATOM 3652 C C . THR A 1 451 ? -8.830 26.524 -18.480 1.00 94.94 451 THR A C 1
ATOM 3654 O O . THR A 1 451 ? -8.955 27.627 -17.959 1.00 94.94 451 THR A O 1
ATOM 3657 N N . GLU A 1 452 ? -8.025 25.586 -17.978 1.00 92.94 452 GLU A N 1
ATOM 3658 C CA . GLU A 1 452 ? -7.247 25.721 -16.738 1.00 92.94 452 GLU A CA 1
ATOM 3659 C C . GLU A 1 452 ? -6.109 26.755 -16.857 1.00 92.94 452 GLU A C 1
ATOM 3661 O O . GLU A 1 452 ? -5.964 27.593 -15.970 1.00 92.94 452 GLU A O 1
ATOM 3666 N N . LEU A 1 453 ? -5.375 26.802 -17.980 1.00 94.19 453 LEU A N 1
ATOM 3667 C CA . LEU A 1 453 ? -4.379 27.860 -18.251 1.00 94.19 453 LEU A CA 1
ATOM 3668 C C . LEU A 1 453 ? -4.990 29.237 -18.580 1.00 94.19 453 LEU A C 1
ATOM 3670 O O . LEU A 1 453 ? -4.252 30.213 -18.717 1.00 94.19 453 LEU A O 1
ATOM 3674 N N . MET A 1 454 ? -6.313 29.316 -18.743 1.00 92.56 454 MET A N 1
ATOM 3675 C CA . MET A 1 454 ? -7.055 30.557 -18.991 1.00 92.56 454 MET A CA 1
ATOM 3676 C C . MET A 1 454 ? -7.739 31.126 -17.737 1.00 92.56 454 MET A C 1
ATOM 3678 O O . MET A 1 454 ? -8.273 32.233 -17.806 1.00 92.56 454 MET A O 1
ATOM 3682 N N . ASP A 1 455 ? -7.722 30.415 -16.605 1.00 94.25 455 ASP A N 1
ATOM 3683 C CA . ASP A 1 455 ? -8.094 30.971 -15.301 1.00 94.25 455 ASP A CA 1
ATOM 3684 C C . ASP A 1 455 ? -6.839 31.491 -14.594 1.00 94.25 455 ASP A C 1
ATOM 3686 O O . ASP A 1 455 ? -6.006 30.708 -14.144 1.00 94.25 455 ASP A O 1
ATOM 3690 N N . GLU A 1 456 ? -6.716 32.813 -14.464 1.00 92.75 456 GLU A N 1
ATOM 3691 C CA . GLU A 1 456 ? -5.541 33.481 -13.881 1.00 92.75 456 GLU A CA 1
ATOM 3692 C C . GLU A 1 456 ? -5.159 32.909 -12.503 1.00 92.75 456 GLU A C 1
ATOM 3694 O O . GLU A 1 456 ? -3.984 32.703 -12.205 1.00 92.75 456 GLU A O 1
ATOM 3699 N N . LYS A 1 457 ? -6.151 32.574 -11.664 1.00 92.81 457 LYS A N 1
ATOM 3700 C CA . LYS A 1 457 ? -5.909 32.056 -10.312 1.00 92.81 457 LYS A CA 1
ATOM 3701 C C . LYS A 1 457 ? -5.420 30.606 -10.325 1.00 92.81 457 LYS A C 1
ATOM 3703 O O . LYS A 1 457 ? -4.643 30.222 -9.452 1.00 92.81 457 LYS A O 1
ATOM 3708 N N . HIS A 1 458 ? -5.919 29.747 -11.212 1.00 89.81 458 HIS A N 1
ATOM 3709 C CA . HIS A 1 458 ? -5.401 28.390 -11.417 1.00 89.81 458 HIS A CA 1
ATOM 3710 C C . HIS A 1 458 ? -4.000 28.450 -12.018 1.00 89.81 458 HIS A C 1
ATOM 3712 O O . HIS A 1 458 ? -3.080 27.838 -11.478 1.00 89.81 458 HIS A O 1
ATOM 3718 N N . ARG A 1 459 ? -3.834 29.251 -13.072 1.00 93.56 459 ARG A N 1
ATOM 3719 C CA . ARG A 1 459 ? -2.569 29.462 -13.762 1.00 93.56 459 ARG A CA 1
ATOM 3720 C C . ARG A 1 459 ? -1.462 29.914 -12.807 1.00 93.56 459 ARG A C 1
ATOM 3722 O O . ARG A 1 459 ? -0.424 29.265 -12.772 1.00 93.56 459 ARG A O 1
ATOM 3729 N N . GLN A 1 460 ? -1.706 30.941 -11.987 1.00 92.81 460 GLN A N 1
ATOM 3730 C CA . GLN A 1 460 ? -0.738 31.423 -10.996 1.00 92.81 460 GLN A CA 1
ATOM 3731 C C . GLN A 1 460 ? -0.260 30.291 -10.073 1.00 92.81 460 GLN A C 1
ATOM 3733 O O . GLN A 1 460 ? 0.940 30.120 -9.898 1.00 92.81 460 GLN A O 1
ATOM 3738 N N . ARG A 1 461 ? -1.177 29.473 -9.537 1.00 89.50 461 ARG A N 1
ATOM 3739 C CA . ARG A 1 461 ? -0.833 28.346 -8.647 1.00 89.50 461 ARG A CA 1
ATOM 3740 C C . ARG A 1 461 ? -0.027 27.249 -9.350 1.00 89.50 461 ARG A C 1
ATOM 3742 O O . ARG A 1 461 ? 0.802 26.606 -8.712 1.00 89.50 461 ARG A O 1
ATOM 3749 N N . LEU A 1 462 ? -0.263 27.031 -10.644 1.00 92.56 462 LEU A N 1
ATOM 3750 C CA . LEU A 1 462 ? 0.512 26.095 -11.461 1.00 92.56 462 LEU A CA 1
ATOM 3751 C C . LEU A 1 462 ? 1.919 26.648 -11.754 1.00 92.56 462 LEU A C 1
ATOM 3753 O O . LEU A 1 462 ? 2.901 25.933 -11.571 1.00 92.56 462 LEU A O 1
ATOM 3757 N N . ASP A 1 463 ? 2.031 27.927 -12.127 1.00 92.81 463 ASP A N 1
ATOM 3758 C CA . ASP A 1 463 ? 3.315 28.619 -12.318 1.00 92.81 463 ASP A CA 1
ATOM 3759 C C . ASP A 1 463 ? 4.144 28.657 -11.006 1.00 92.81 463 ASP A C 1
ATOM 3761 O O . ASP A 1 463 ? 5.351 28.400 -11.027 1.00 92.81 463 ASP A O 1
ATOM 3765 N N . GLU A 1 464 ? 3.499 28.884 -9.853 1.00 92.75 464 GLU A N 1
ATOM 3766 C CA . GLU A 1 464 ? 4.097 28.804 -8.509 1.00 92.75 464 GLU A CA 1
ATOM 3767 C C . GLU A 1 464 ? 4.613 27.389 -8.193 1.00 92.75 464 GLU A C 1
ATOM 3769 O O . GLU A 1 464 ? 5.792 27.226 -7.877 1.00 92.75 464 GLU A O 1
ATOM 3774 N N . ALA A 1 465 ? 3.784 26.350 -8.355 1.00 90.94 465 ALA A N 1
ATOM 3775 C CA . ALA A 1 465 ? 4.171 24.961 -8.086 1.00 90.94 465 ALA A CA 1
ATOM 3776 C C . ALA A 1 465 ? 5.351 24.482 -8.958 1.00 90.94 465 ALA A C 1
ATOM 3778 O O . ALA A 1 465 ? 6.254 23.795 -8.472 1.00 90.94 465 ALA A O 1
ATOM 3779 N N . ILE A 1 466 ? 5.380 24.876 -10.236 1.00 92.94 466 ILE A N 1
ATOM 3780 C CA . ILE A 1 466 ? 6.477 24.548 -11.158 1.00 92.94 466 ILE A CA 1
ATOM 3781 C C . ILE A 1 466 ? 7.762 25.310 -10.778 1.00 92.94 466 ILE A C 1
ATOM 3783 O O . ILE A 1 466 ? 8.867 24.762 -10.873 1.00 92.94 466 ILE A O 1
ATOM 3787 N N . SER A 1 467 ? 7.642 26.551 -10.292 1.00 91.94 467 SER A N 1
ATOM 3788 C CA . SER A 1 467 ? 8.766 27.318 -9.740 1.00 91.94 467 SER A CA 1
ATOM 3789 C C . SER A 1 467 ? 9.324 26.684 -8.458 1.00 91.94 467 SER A C 1
ATOM 3791 O O . SER A 1 467 ? 10.541 26.533 -8.332 1.00 91.94 467 SER A O 1
ATOM 3793 N N . ASP A 1 468 ? 8.466 26.245 -7.536 1.00 90.56 468 ASP A N 1
ATOM 3794 C CA . ASP A 1 468 ? 8.882 25.578 -6.297 1.00 90.56 468 ASP A CA 1
ATOM 3795 C C . ASP A 1 468 ? 9.598 24.250 -6.578 1.00 90.56 468 ASP A C 1
ATOM 3797 O O . ASP A 1 468 ? 10.680 24.009 -6.037 1.00 90.56 468 ASP A O 1
ATOM 3801 N N . ALA A 1 469 ? 9.085 23.434 -7.507 1.00 92.12 469 ALA A N 1
ATOM 3802 C CA . ALA A 1 469 ? 9.770 22.226 -7.974 1.00 92.12 469 ALA A CA 1
ATOM 3803 C C . ALA A 1 469 ? 11.186 22.522 -8.509 1.00 92.12 469 ALA A C 1
ATOM 3805 O O . ALA A 1 469 ? 12.126 21.765 -8.249 1.00 92.12 469 ALA A O 1
ATOM 3806 N N . ARG A 1 470 ? 11.369 23.661 -9.196 1.00 91.00 470 ARG A N 1
ATOM 3807 C CA . ARG A 1 470 ? 12.683 24.131 -9.666 1.00 91.00 470 ARG A CA 1
ATOM 3808 C C . ARG A 1 470 ? 13.614 24.486 -8.502 1.00 91.00 470 ARG A C 1
ATOM 3810 O O . ARG A 1 470 ? 14.800 24.158 -8.537 1.00 91.00 470 ARG A O 1
ATOM 3817 N N . MET A 1 471 ? 13.090 25.171 -7.484 1.00 88.94 471 MET A N 1
ATOM 3818 C CA . MET A 1 471 ? 13.856 25.597 -6.306 1.00 88.94 471 MET A CA 1
ATOM 3819 C C . MET A 1 471 ? 14.246 24.425 -5.398 1.00 88.94 471 MET A C 1
ATOM 3821 O O . MET A 1 471 ? 15.328 24.457 -4.807 1.00 88.94 471 MET A O 1
ATOM 3825 N N . LEU A 1 472 ? 13.413 23.382 -5.309 1.00 89.12 472 LEU A N 1
ATOM 3826 C CA . LEU A 1 472 ? 13.721 22.166 -4.551 1.00 89.12 472 LEU A CA 1
ATOM 3827 C C . LEU A 1 472 ? 14.950 21.444 -5.117 1.00 89.12 472 LEU A C 1
ATOM 3829 O O . LEU A 1 472 ? 15.899 21.228 -4.368 1.00 89.12 472 LEU A O 1
ATOM 3833 N N . ILE A 1 473 ? 15.005 21.188 -6.430 1.00 89.06 473 ILE A N 1
ATOM 3834 C CA . ILE A 1 473 ? 16.168 20.534 -7.067 1.00 89.06 473 ILE A CA 1
ATOM 3835 C C . ILE A 1 473 ? 17.448 21.360 -6.870 1.00 89.06 473 ILE A C 1
ATOM 3837 O O . ILE A 1 473 ? 18.501 20.819 -6.535 1.00 89.06 473 ILE A O 1
ATOM 3841 N N . ILE A 1 474 ? 17.363 22.688 -7.027 1.00 89.75 474 ILE A N 1
ATOM 3842 C CA . ILE A 1 474 ? 18.502 23.593 -6.803 1.00 89.75 474 ILE A CA 1
ATOM 3843 C C . ILE A 1 474 ? 19.001 23.502 -5.351 1.00 89.75 474 ILE A C 1
ATOM 3845 O O . ILE A 1 474 ? 20.211 23.475 -5.124 1.00 89.75 474 ILE A O 1
ATOM 3849 N N . ARG A 1 475 ? 18.097 23.407 -4.366 1.00 88.06 475 ARG A N 1
ATOM 3850 C CA . ARG A 1 475 ? 18.449 23.231 -2.947 1.00 88.06 475 ARG A CA 1
ATOM 3851 C C . ARG A 1 475 ? 19.061 21.857 -2.665 1.00 88.06 475 ARG A C 1
ATOM 3853 O O . ARG A 1 475 ? 20.061 21.789 -1.954 1.00 88.06 475 ARG A O 1
ATOM 3860 N N . GLU A 1 476 ? 18.468 20.794 -3.196 1.00 88.00 476 GLU A N 1
ATOM 3861 C CA . GLU A 1 476 ? 18.883 19.400 -2.988 1.00 88.00 476 GLU A CA 1
ATOM 3862 C C . GLU A 1 476 ? 20.298 19.164 -3.535 1.00 88.00 476 GLU A C 1
ATOM 3864 O O . GLU A 1 476 ? 21.190 18.742 -2.793 1.00 88.00 476 GLU A O 1
ATOM 3869 N N . ASN A 1 477 ? 20.546 19.591 -4.776 1.00 85.75 477 ASN A N 1
ATOM 3870 C CA . ASN A 1 477 ? 21.852 19.492 -5.432 1.00 85.75 477 ASN A CA 1
ATOM 3871 C C . ASN A 1 477 ? 22.837 20.611 -5.031 1.00 85.75 477 ASN A C 1
ATOM 3873 O O . ASN A 1 477 ? 23.994 20.598 -5.454 1.00 85.75 477 ASN A O 1
ATOM 3877 N N . LYS A 1 478 ? 22.406 21.566 -4.192 1.00 87.94 478 LYS A N 1
ATOM 3878 C CA . LYS A 1 478 ? 23.192 22.717 -3.691 1.00 87.94 478 LYS A CA 1
ATOM 3879 C C . LYS A 1 478 ? 23.760 23.601 -4.814 1.00 87.94 478 LYS A C 1
ATOM 3881 O O . LYS A 1 478 ? 24.850 24.161 -4.690 1.00 87.94 478 LYS A O 1
ATOM 3886 N N . TRP A 1 479 ? 23.009 23.718 -5.904 1.00 88.44 479 TRP A N 1
ATOM 3887 C CA . TRP A 1 479 ? 23.328 24.540 -7.070 1.00 88.44 479 TRP A CA 1
ATOM 3888 C C . TRP A 1 479 ? 22.971 26.019 -6.848 1.00 88.44 479 TRP A C 1
ATOM 3890 O O . TRP A 1 479 ? 22.343 26.396 -5.856 1.00 88.44 479 TRP A O 1
ATOM 3900 N N . THR A 1 480 ? 23.360 26.878 -7.791 1.00 87.06 480 THR A N 1
ATOM 3901 C CA . THR A 1 480 ? 22.925 28.285 -7.859 1.00 87.06 480 THR A CA 1
ATOM 3902 C C . THR A 1 480 ? 22.004 28.503 -9.063 1.00 87.06 480 THR A C 1
ATOM 3904 O O . THR A 1 480 ? 21.873 27.633 -9.917 1.00 87.06 480 THR A O 1
ATOM 3907 N N . VAL A 1 481 ? 21.350 29.664 -9.166 1.00 83.06 481 VAL A N 1
ATOM 3908 C CA . VAL A 1 481 ? 20.421 29.964 -10.281 1.00 83.06 481 VAL A CA 1
ATOM 3909 C C . VAL A 1 481 ? 21.130 30.007 -11.649 1.00 83.06 481 VAL A C 1
ATOM 3911 O O . VAL A 1 481 ? 20.497 29.766 -12.677 1.00 83.06 481 VAL A O 1
ATOM 3914 N N . ASP A 1 482 ? 22.445 30.241 -11.656 1.00 84.00 482 ASP A N 1
ATOM 3915 C CA . ASP A 1 482 ? 23.289 30.337 -12.853 1.00 84.00 482 ASP A CA 1
ATOM 3916 C C . ASP A 1 482 ? 24.024 29.030 -13.213 1.00 84.00 482 ASP A C 1
ATOM 3918 O O . ASP A 1 482 ? 24.786 29.004 -14.184 1.00 84.00 482 ASP A O 1
ATOM 3922 N N . SER A 1 483 ? 23.812 27.947 -12.450 1.00 85.31 483 SER A N 1
ATOM 3923 C CA . SER A 1 483 ? 24.490 26.657 -12.647 1.00 85.31 483 SER A CA 1
ATOM 3924 C C . SER A 1 483 ? 24.293 26.121 -14.078 1.00 85.31 483 SER A C 1
ATOM 3926 O O . SER A 1 483 ? 23.148 26.042 -14.543 1.00 85.31 483 SER A O 1
ATOM 3928 N N . PRO A 1 484 ? 25.359 25.724 -14.805 1.00 85.12 484 PRO A N 1
ATOM 3929 C CA . PRO A 1 484 ? 25.233 25.201 -16.168 1.00 85.12 484 PRO A CA 1
ATOM 3930 C C . PRO A 1 484 ? 24.423 23.896 -16.236 1.00 85.12 484 PRO A C 1
ATOM 3932 O O . PRO A 1 484 ? 23.810 23.614 -17.267 1.00 85.12 484 PRO A O 1
ATOM 3935 N N . GLU A 1 485 ? 24.348 23.147 -15.134 1.00 85.38 485 GLU A N 1
ATOM 3936 C CA . GLU A 1 485 ? 23.542 21.932 -14.978 1.00 85.38 485 GLU A CA 1
ATOM 3937 C C . GLU A 1 485 ? 22.054 22.190 -15.280 1.00 85.38 485 GLU A C 1
ATOM 3939 O O . GLU A 1 485 ? 21.393 21.361 -15.908 1.00 85.38 485 GLU A O 1
ATOM 3944 N N . LEU A 1 486 ? 21.554 23.390 -14.952 1.00 83.56 486 LEU A N 1
ATOM 3945 C CA . LEU A 1 486 ? 20.166 23.825 -15.172 1.00 83.56 486 LEU A CA 1
ATOM 3946 C C . LEU A 1 486 ? 19.789 24.003 -16.654 1.00 83.56 486 LEU A C 1
ATOM 3948 O O . LEU A 1 486 ? 18.639 24.306 -16.968 1.00 83.56 486 LEU A O 1
ATOM 3952 N N . LYS A 1 487 ? 20.752 23.852 -17.571 1.00 85.06 487 LYS A N 1
ATOM 3953 C CA . LYS A 1 487 ? 20.554 23.917 -19.030 1.00 85.06 487 LYS A CA 1
ATOM 3954 C C . LYS A 1 487 ? 20.670 22.540 -19.696 1.00 85.06 487 LYS A C 1
ATOM 3956 O O . LYS A 1 487 ? 20.611 22.445 -20.920 1.00 85.06 487 LYS A O 1
ATOM 3961 N N . THR A 1 488 ? 20.859 21.475 -18.915 1.00 89.25 488 THR A N 1
ATOM 3962 C CA . THR A 1 488 ? 20.975 20.103 -19.427 1.00 89.25 488 THR A CA 1
ATOM 3963 C C . THR A 1 488 ? 19.609 19.486 -19.730 1.00 89.25 488 THR A C 1
ATOM 3965 O O . THR A 1 488 ? 18.601 19.812 -19.102 1.00 89.25 488 THR A O 1
ATOM 3968 N N . GLN A 1 489 ? 19.572 18.528 -20.663 1.00 87.88 489 GLN A N 1
ATOM 3969 C CA . GLN A 1 489 ? 18.363 17.727 -20.896 1.00 87.88 489 GLN A CA 1
ATOM 3970 C C . GLN A 1 489 ? 17.988 16.859 -19.687 1.00 87.88 489 GLN A C 1
ATOM 3972 O O . GLN A 1 489 ? 16.816 16.527 -19.542 1.00 87.88 489 GLN A O 1
ATOM 3977 N N . GLN A 1 490 ? 18.950 16.501 -18.827 1.00 85.94 490 GLN A N 1
ATOM 3978 C CA . GLN A 1 490 ? 18.663 15.726 -17.622 1.00 85.94 490 GLN A CA 1
ATOM 3979 C C . GLN A 1 490 ? 17.881 16.571 -16.614 1.00 85.94 490 GLN A C 1
ATOM 3981 O O . GLN A 1 490 ? 16.772 16.186 -16.264 1.00 85.94 490 GLN A O 1
ATOM 3986 N N . PHE A 1 491 ? 18.342 17.790 -16.307 1.00 89.31 491 PHE A N 1
ATOM 3987 C CA . PHE A 1 491 ? 17.584 18.720 -15.463 1.00 89.31 491 PHE A CA 1
ATOM 3988 C C . PHE A 1 491 ? 16.158 18.975 -15.986 1.00 89.31 491 PHE A C 1
ATOM 3990 O O . PHE A 1 491 ? 15.215 19.073 -15.205 1.00 89.31 491 PHE A O 1
ATOM 3997 N N . ALA A 1 492 ? 15.966 19.026 -17.309 1.00 86.25 492 ALA A N 1
ATOM 3998 C CA . ALA A 1 492 ? 14.641 19.171 -17.918 1.00 86.25 492 ALA A CA 1
ATOM 3999 C C . ALA A 1 492 ? 13.723 17.934 -17.758 1.00 86.25 492 ALA A C 1
ATOM 4001 O O . ALA A 1 492 ? 12.507 18.067 -17.912 1.00 86.25 492 ALA A O 1
ATOM 4002 N N . LYS A 1 493 ? 14.268 16.748 -17.449 1.00 87.81 493 LYS A N 1
ATOM 4003 C CA . LYS A 1 493 ? 13.504 15.574 -16.990 1.00 87.81 493 LYS A CA 1
ATOM 4004 C C . LYS A 1 493 ? 13.257 15.653 -15.485 1.00 87.81 493 LYS A C 1
ATOM 4006 O O . LYS A 1 493 ? 12.104 15.598 -15.069 1.00 87.81 493 LYS A O 1
ATOM 4011 N N . ASP A 1 494 ? 14.314 15.856 -14.699 1.00 86.94 494 ASP A N 1
ATOM 4012 C CA . ASP A 1 494 ? 14.266 15.885 -13.231 1.00 86.94 494 ASP A CA 1
ATOM 4013 C C . ASP A 1 494 ? 13.246 16.926 -12.736 1.00 86.94 494 ASP A C 1
ATOM 4015 O O . ASP A 1 494 ? 12.425 16.655 -11.861 1.00 86.94 494 ASP A O 1
ATOM 4019 N N . TRP A 1 495 ? 13.230 18.108 -13.364 1.00 90.81 495 TRP A N 1
ATOM 4020 C CA . TRP A 1 495 ? 12.288 19.189 -13.068 1.00 90.81 495 TRP A CA 1
ATOM 4021 C C . TRP A 1 495 ? 10.842 18.855 -13.450 1.00 90.81 495 TRP A C 1
ATOM 4023 O O . TRP A 1 495 ? 9.930 19.221 -12.706 1.00 90.81 495 TRP A O 1
ATOM 4033 N N . LYS A 1 496 ? 10.607 18.117 -14.544 1.00 87.31 496 LYS A N 1
ATOM 4034 C CA . LYS A 1 496 ? 9.264 17.614 -14.884 1.00 87.31 496 LYS A CA 1
ATOM 4035 C C . LYS A 1 496 ? 8.779 16.592 -13.858 1.00 87.31 496 LYS A C 1
ATOM 4037 O O . LYS A 1 496 ? 7.624 16.655 -13.452 1.00 87.31 496 LYS A O 1
ATOM 4042 N N . GLU A 1 497 ? 9.649 15.700 -13.394 1.00 86.62 497 GLU A N 1
ATOM 4043 C CA . GLU A 1 497 ? 9.271 14.688 -12.405 1.00 86.62 497 GLU A CA 1
ATOM 4044 C C . GLU A 1 497 ? 8.993 15.319 -11.033 1.00 86.62 497 GLU A C 1
ATOM 4046 O O . GLU A 1 497 ? 7.924 15.118 -10.456 1.00 86.62 497 GLU A O 1
ATOM 4051 N N . LYS A 1 498 ? 9.876 16.214 -10.567 1.00 88.25 498 LYS A N 1
ATOM 4052 C CA . LYS A 1 498 ? 9.658 16.993 -9.338 1.00 88.25 498 LYS A CA 1
ATOM 4053 C C . LYS A 1 498 ? 8.400 17.867 -9.416 1.00 88.25 498 LYS A C 1
ATOM 4055 O O . LYS A 1 498 ? 7.715 18.036 -8.412 1.00 88.25 498 LYS A O 1
ATOM 4060 N N . THR A 1 499 ? 8.066 18.382 -10.602 1.00 90.19 499 THR A N 1
ATOM 4061 C CA . THR A 1 499 ? 6.818 19.123 -10.851 1.00 90.19 499 THR A CA 1
ATOM 4062 C C . THR A 1 499 ? 5.587 18.254 -10.597 1.00 90.19 499 THR A C 1
ATOM 4064 O O . THR A 1 499 ? 4.679 18.715 -9.907 1.00 90.19 499 THR A O 1
ATOM 4067 N N . LYS A 1 500 ? 5.557 16.992 -11.062 1.00 87.06 500 LYS A N 1
ATOM 4068 C CA . LYS A 1 500 ? 4.452 16.071 -10.730 1.00 87.06 500 LYS A CA 1
ATOM 4069 C C . LYS A 1 500 ? 4.322 15.903 -9.218 1.00 87.06 500 LYS A C 1
ATOM 4071 O O . LYS A 1 500 ? 3.237 16.104 -8.687 1.00 87.06 500 LYS A O 1
ATOM 4076 N N . LEU A 1 501 ? 5.425 15.604 -8.526 1.00 81.62 501 LEU A N 1
ATOM 4077 C CA . LEU A 1 501 ? 5.436 15.366 -7.075 1.00 81.62 501 LEU A CA 1
ATOM 4078 C C . LEU A 1 501 ? 4.917 16.577 -6.278 1.00 81.62 501 LEU A C 1
ATOM 4080 O O . LEU A 1 501 ? 4.087 16.418 -5.384 1.00 81.62 501 LEU A O 1
ATOM 4084 N N . VAL A 1 502 ? 5.339 17.795 -6.636 1.00 84.94 502 VAL A N 1
ATOM 4085 C CA . VAL A 1 502 ? 4.855 19.035 -5.999 1.00 84.94 502 VAL A CA 1
ATOM 4086 C C . VAL A 1 502 ? 3.374 19.294 -6.306 1.00 84.94 502 VAL A C 1
ATOM 4088 O O . VAL A 1 502 ? 2.640 19.743 -5.427 1.00 84.94 502 VAL A O 1
ATOM 4091 N N . LEU A 1 503 ? 2.901 18.994 -7.520 1.00 86.62 503 LEU A N 1
ATOM 4092 C CA . LEU A 1 503 ? 1.479 19.107 -7.871 1.00 86.62 503 LEU A CA 1
ATOM 4093 C C . LEU A 1 503 ? 0.610 18.062 -7.152 1.00 86.62 503 LEU A C 1
ATOM 4095 O O . LEU A 1 503 ? -0.516 18.384 -6.772 1.00 86.62 503 LEU A O 1
ATOM 4099 N N . ILE A 1 504 ? 1.134 16.854 -6.920 1.00 78.62 504 ILE A N 1
ATOM 4100 C CA . ILE A 1 504 ? 0.484 15.799 -6.130 1.00 78.62 504 ILE A CA 1
ATOM 4101 C C . ILE A 1 504 ? 0.326 16.263 -4.677 1.00 78.62 504 ILE A C 1
ATOM 4103 O O . ILE A 1 504 ? -0.809 16.375 -4.214 1.00 78.62 504 ILE A O 1
ATOM 4107 N N . ASP A 1 505 ? 1.407 16.625 -3.972 1.00 75.81 505 ASP A N 1
ATOM 4108 C CA . ASP A 1 505 ? 1.286 17.086 -2.576 1.00 75.81 505 ASP A CA 1
ATOM 4109 C C . ASP A 1 505 ? 0.403 18.338 -2.456 1.00 75.81 505 ASP A C 1
ATOM 4111 O O . ASP A 1 505 ? -0.455 18.397 -1.577 1.00 75.81 505 ASP A O 1
ATOM 4115 N N . ASN A 1 506 ? 0.514 19.308 -3.370 1.00 80.00 506 ASN A N 1
ATOM 4116 C CA . ASN A 1 506 ? -0.358 20.485 -3.349 1.00 80.00 506 ASN A CA 1
ATOM 4117 C C . ASN A 1 506 ? -1.846 20.132 -3.536 1.00 80.00 506 ASN A C 1
ATOM 4119 O O . ASN A 1 506 ? -2.695 20.745 -2.886 1.00 80.00 506 ASN A O 1
ATOM 4123 N N . GLU A 1 507 ? -2.191 19.138 -4.362 1.00 81.00 507 GLU A N 1
ATOM 4124 C CA . GLU A 1 507 ? -3.573 18.662 -4.512 1.00 81.00 507 GLU A CA 1
ATOM 4125 C C . GLU A 1 507 ? -4.046 17.865 -3.282 1.00 81.00 507 GLU A C 1
ATOM 4127 O O . GLU A 1 507 ? -5.148 18.123 -2.792 1.00 81.00 507 GLU A O 1
ATOM 4132 N N . HIS A 1 508 ? -3.224 16.979 -2.706 1.00 69.25 508 HIS A N 1
ATOM 4133 C CA . HIS A 1 508 ? -3.550 16.289 -1.445 1.00 69.25 508 HIS A CA 1
ATOM 4134 C C . HIS A 1 508 ? -3.716 17.280 -0.280 1.00 69.25 508 HIS A C 1
ATOM 4136 O O . HIS A 1 508 ? -4.660 17.180 0.506 1.00 69.25 508 HIS A O 1
ATOM 4142 N N . ARG A 1 509 ? -2.846 18.289 -0.184 1.00 72.50 509 ARG A N 1
ATOM 4143 C CA . ARG A 1 509 ? -2.926 19.385 0.791 1.00 72.50 509 ARG A CA 1
ATOM 4144 C C . ARG A 1 509 ? -4.191 20.222 0.589 1.00 72.50 509 ARG A C 1
ATOM 4146 O O . ARG A 1 509 ? -4.884 20.508 1.563 1.00 72.50 509 ARG A O 1
ATOM 4153 N N . ARG A 1 510 ? -4.546 20.554 -0.658 1.00 78.88 510 ARG A N 1
ATOM 4154 C CA . ARG A 1 510 ? -5.790 21.270 -0.991 1.00 78.88 510 ARG A CA 1
ATOM 4155 C C . ARG A 1 510 ? -7.034 20.450 -0.636 1.00 78.88 510 ARG A C 1
ATOM 4157 O O . ARG A 1 510 ? -7.987 21.019 -0.111 1.00 78.88 510 ARG A O 1
ATOM 4164 N N . ARG A 1 511 ? -7.041 19.137 -0.900 1.00 70.81 511 ARG A N 1
ATOM 4165 C CA . ARG A 1 511 ? -8.140 18.232 -0.512 1.00 70.81 511 ARG A CA 1
ATOM 4166 C C . ARG A 1 511 ? -8.319 18.204 1.004 1.00 70.81 511 ARG A C 1
ATOM 4168 O O . ARG A 1 511 ? -9.420 18.494 1.464 1.00 70.81 511 ARG A O 1
ATOM 4175 N N . ARG A 1 512 ? -7.236 17.977 1.761 1.00 64.88 512 ARG A N 1
ATOM 4176 C CA . ARG A 1 512 ? -7.238 18.030 3.235 1.00 64.88 512 ARG A CA 1
ATOM 4177 C C . ARG A 1 512 ? -7.778 19.365 3.762 1.00 64.88 512 ARG A C 1
ATOM 4179 O O . ARG A 1 512 ? -8.669 19.365 4.600 1.00 64.88 512 ARG A O 1
ATOM 4186 N N . GLN A 1 513 ? -7.319 20.498 3.223 1.00 68.75 513 GLN A N 1
ATOM 4187 C CA . GLN A 1 513 ? -7.789 21.831 3.634 1.00 68.75 513 GLN A CA 1
ATOM 4188 C C . GLN A 1 513 ? -9.281 22.071 3.353 1.00 68.75 513 GLN A C 1
ATOM 4190 O O . GLN A 1 513 ? -9.990 22.567 4.225 1.00 68.75 513 GLN A O 1
ATOM 4195 N N . VAL A 1 514 ? -9.773 21.713 2.161 1.00 68.25 514 VAL A N 1
ATOM 4196 C CA . VAL A 1 514 ? -11.200 21.869 1.814 1.00 68.25 514 VAL A CA 1
ATOM 4197 C C . VAL A 1 514 ? -12.078 20.960 2.676 1.00 68.25 514 VAL A C 1
ATOM 4199 O O . VAL A 1 514 ? -13.146 21.387 3.111 1.00 68.25 514 VAL A O 1
ATOM 4202 N N . LYS A 1 515 ? -11.624 19.734 2.963 1.00 62.94 515 LYS A N 1
ATOM 4203 C CA . LYS A 1 515 ? -12.351 18.804 3.829 1.00 62.94 515 LYS A CA 1
ATOM 4204 C C . LYS A 1 515 ? -12.397 19.279 5.280 1.00 62.94 515 LYS A C 1
ATOM 4206 O O . LYS A 1 515 ? -13.484 19.337 5.843 1.00 62.94 515 LYS A O 1
ATOM 4211 N N . ALA A 1 516 ? -11.264 19.708 5.836 1.00 65.56 516 ALA A N 1
ATOM 4212 C CA . ALA A 1 516 ? -11.196 20.264 7.185 1.00 65.56 516 ALA A CA 1
ATOM 4213 C C . ALA A 1 516 ? -12.115 21.490 7.350 1.00 65.56 516 ALA A C 1
ATOM 4215 O O . ALA A 1 516 ? -12.836 21.577 8.340 1.00 65.56 516 ALA A O 1
ATOM 4216 N N . GLN A 1 517 ? -12.169 22.389 6.356 1.00 69.56 517 GLN A N 1
ATOM 4217 C CA . GLN A 1 517 ? -13.116 23.511 6.366 1.00 69.56 517 GLN A CA 1
ATOM 4218 C C . GLN A 1 517 ? -14.577 23.024 6.354 1.00 69.56 517 GLN A C 1
ATOM 4220 O O . GLN A 1 517 ? -15.389 23.501 7.142 1.00 69.56 517 GLN A O 1
ATOM 4225 N N . MET A 1 518 ? -14.923 22.055 5.500 1.00 67.56 518 MET A N 1
ATOM 4226 C CA . MET A 1 518 ? -16.286 21.513 5.422 1.00 67.56 518 MET A CA 1
ATOM 4227 C C . MET A 1 518 ? -16.704 20.774 6.709 1.00 67.56 518 MET A C 1
ATOM 4229 O O . MET A 1 518 ? -17.856 20.872 7.131 1.00 67.56 518 MET A O 1
ATOM 4233 N N . GLN A 1 519 ? -15.769 20.079 7.364 1.00 62.75 519 GLN A N 1
ATOM 4234 C CA . GLN A 1 519 ? -15.963 19.462 8.680 1.00 62.75 519 GLN A CA 1
ATOM 4235 C C . GLN A 1 519 ? -16.103 20.521 9.791 1.00 62.75 519 GLN A C 1
ATOM 4237 O O . GLN A 1 519 ? -16.947 20.362 10.672 1.00 62.75 519 GLN A O 1
ATOM 4242 N N . GLU A 1 520 ? -15.341 21.620 9.756 1.00 65.38 520 GLU A N 1
ATOM 4243 C CA . GLU A 1 520 ? -15.481 22.736 10.705 1.00 65.38 520 GLU A CA 1
ATOM 4244 C C . GLU A 1 520 ? -16.844 23.433 10.559 1.00 65.38 520 GLU A C 1
ATOM 4246 O O . GLU A 1 520 ? -17.571 23.554 11.547 1.00 65.38 520 GLU A O 1
ATOM 4251 N N . GLU A 1 521 ? -17.253 23.775 9.332 1.00 74.38 521 GLU A N 1
ATOM 4252 C CA . GLU A 1 521 ? -18.580 24.331 9.023 1.00 74.38 521 GLU A CA 1
ATOM 4253 C C . GLU A 1 521 ? -19.712 23.378 9.464 1.00 74.38 521 GLU A C 1
ATOM 4255 O O . GLU A 1 521 ? -20.695 23.808 10.075 1.00 74.38 521 GLU A O 1
ATOM 4260 N N . GLY A 1 522 ? -19.553 22.065 9.251 1.00 78.62 522 GLY A N 1
ATOM 4261 C CA . GLY A 1 522 ? -20.481 21.041 9.744 1.00 78.62 522 GLY A CA 1
ATOM 4262 C C . GLY A 1 522 ? -20.544 20.959 11.276 1.00 78.62 522 GLY A C 1
ATOM 4263 O O . GLY A 1 522 ? -21.631 20.862 11.854 1.00 78.62 522 GLY A O 1
ATOM 4264 N N . ARG A 1 523 ? -19.395 21.058 11.959 1.00 73.44 523 ARG A N 1
ATOM 4265 C CA . ARG A 1 523 ? -19.295 21.079 13.429 1.00 73.44 523 ARG A CA 1
ATOM 4266 C C . ARG A 1 523 ? -19.882 22.360 14.027 1.00 73.44 523 ARG A C 1
ATOM 4268 O O . ARG A 1 523 ? -20.451 22.296 15.118 1.00 73.44 523 ARG A O 1
ATOM 4275 N N . GLU A 1 524 ? -19.790 23.506 13.353 1.00 81.12 524 GLU A N 1
ATOM 4276 C CA . GLU A 1 524 ? -20.501 24.729 13.753 1.00 81.12 524 GLU A CA 1
ATOM 4277 C C . GLU A 1 524 ? -22.018 24.586 13.576 1.00 81.12 524 GLU A C 1
ATOM 4279 O O . GLU A 1 524 ? -22.766 24.836 14.525 1.00 81.12 524 GLU A O 1
ATOM 4284 N N . GLN A 1 525 ? -22.481 24.104 12.417 1.00 82.75 525 GLN A N 1
ATOM 4285 C CA . GLN A 1 525 ? -23.908 23.895 12.144 1.00 82.75 525 GLN A CA 1
ATOM 4286 C C . GLN A 1 525 ? -24.550 22.928 13.157 1.00 82.75 525 GLN A C 1
ATOM 4288 O O . GLN A 1 525 ? -25.583 23.248 13.747 1.00 82.75 525 GLN A O 1
ATOM 4293 N N . LYS A 1 526 ? -23.889 21.802 13.461 1.00 78.75 526 LYS A N 1
ATOM 4294 C CA . LYS A 1 526 ? -24.324 20.822 14.476 1.00 78.75 526 LYS A CA 1
ATOM 4295 C C . LYS A 1 526 ? -24.471 21.454 15.868 1.00 78.75 526 LYS A C 1
ATOM 4297 O O . LYS A 1 526 ? -25.494 21.255 16.519 1.00 78.75 526 LYS A O 1
ATOM 4302 N N . LYS A 1 527 ? -23.516 22.292 16.301 1.00 81.62 527 LYS A N 1
ATOM 4303 C CA . LYS A 1 527 ? -23.608 23.048 17.571 1.00 81.62 527 LYS A CA 1
ATOM 4304 C C . LYS A 1 527 ? -24.781 24.035 17.577 1.00 81.62 527 LYS A C 1
ATOM 4306 O O . LYS A 1 527 ? -25.453 24.173 18.599 1.00 81.62 527 LYS A O 1
ATOM 4311 N N . VAL A 1 528 ? -25.037 24.720 16.458 1.00 86.56 528 VAL A N 1
ATOM 4312 C CA . VAL A 1 528 ? -26.173 25.648 16.315 1.00 86.56 528 VAL A CA 1
ATOM 4313 C C . VAL A 1 528 ? -27.503 24.900 16.424 1.00 86.56 528 VAL A C 1
ATOM 4315 O O . VAL A 1 528 ? -28.375 25.323 17.188 1.00 86.56 528 VAL A O 1
ATOM 4318 N N . ASP A 1 529 ? -27.651 23.771 15.732 1.00 80.88 529 ASP A N 1
ATOM 4319 C CA . ASP A 1 529 ? -28.877 22.968 15.756 1.00 80.88 529 ASP A CA 1
ATOM 4320 C C . ASP A 1 529 ? -29.114 22.310 17.124 1.00 80.88 529 ASP A C 1
ATOM 4322 O O . ASP A 1 529 ? -30.235 22.340 17.642 1.00 80.88 529 ASP A O 1
ATOM 4326 N N . GLU A 1 530 ? -28.060 21.813 17.781 1.00 84.62 530 GLU A N 1
ATOM 4327 C CA . GLU A 1 530 ? -28.127 21.330 19.164 1.00 84.62 530 GLU A CA 1
ATOM 4328 C C . GLU A 1 530 ? -28.561 22.431 20.144 1.00 84.62 530 GLU A C 1
ATOM 4330 O O . GLU A 1 530 ? -29.388 22.171 21.028 1.00 84.62 530 GLU A O 1
ATOM 4335 N N . GLU A 1 531 ? -28.079 23.673 19.987 1.00 89.19 531 GLU A N 1
ATOM 4336 C CA . GLU A 1 531 ? -28.520 24.787 20.831 1.00 89.19 531 GLU A CA 1
ATOM 4337 C C . GLU A 1 531 ? -29.976 25.187 20.536 1.00 89.19 531 GLU A C 1
ATOM 4339 O O . GLU A 1 531 ? -30.743 25.469 21.462 1.00 89.19 531 GLU A O 1
ATOM 4344 N N . VAL A 1 532 ? -30.401 25.171 19.268 1.00 89.00 532 VAL A N 1
ATOM 4345 C CA . VAL A 1 532 ? -31.794 25.421 18.862 1.00 89.00 532 VAL A CA 1
ATOM 4346 C C . VAL A 1 532 ? -32.734 24.369 19.455 1.00 89.00 532 VAL A C 1
ATOM 4348 O O . VAL A 1 532 ? -33.756 24.736 20.049 1.00 89.00 532 VAL A O 1
ATOM 4351 N N . GLU A 1 533 ? -32.375 23.086 19.390 1.00 88.81 533 GLU A N 1
ATOM 4352 C CA . GLU A 1 533 ? -33.154 21.992 19.975 1.00 88.81 533 GLU A CA 1
ATOM 4353 C C . GLU A 1 533 ? -33.084 21.958 21.509 1.00 88.81 533 GLU A C 1
ATOM 4355 O O . GLU A 1 533 ? -34.074 21.637 22.166 1.00 88.81 533 GLU A O 1
ATOM 4360 N N . ALA A 1 534 ? -31.976 22.361 22.136 1.00 90.25 534 ALA A N 1
ATOM 4361 C CA . ALA A 1 534 ? -31.918 22.572 23.587 1.00 90.25 534 ALA A CA 1
ATOM 4362 C C . ALA A 1 534 ? -32.838 23.727 24.029 1.00 90.25 534 ALA A C 1
ATOM 4364 O O . ALA A 1 534 ? -33.622 23.586 24.973 1.00 90.25 534 ALA A O 1
ATOM 4365 N N . ARG A 1 535 ? -32.817 24.854 23.303 1.00 89.94 535 ARG A N 1
ATOM 4366 C CA . ARG A 1 535 ? -33.734 25.990 23.503 1.00 89.94 535 ARG A CA 1
ATOM 4367 C C . ARG A 1 535 ? -35.192 25.590 23.248 1.00 89.94 535 ARG A C 1
ATOM 4369 O O . ARG A 1 535 ? -36.085 26.145 23.887 1.00 89.94 535 ARG A O 1
ATOM 4376 N N . LYS A 1 536 ? -35.471 24.674 22.314 1.00 93.00 536 LYS A N 1
ATOM 4377 C CA . LYS A 1 536 ? -36.814 24.133 22.028 1.00 93.00 536 LYS A CA 1
ATOM 4378 C C . LYS A 1 536 ? -37.301 23.214 23.152 1.00 93.00 536 LYS A C 1
ATOM 4380 O O . LYS A 1 536 ? -38.269 23.585 23.813 1.00 93.00 536 LYS A O 1
ATOM 4385 N N . ARG A 1 537 ? -36.553 22.157 23.492 1.00 91.62 537 ARG A N 1
ATOM 4386 C CA . ARG A 1 537 ? -36.843 21.253 24.626 1.00 91.62 537 ARG A CA 1
ATOM 4387 C C . ARG A 1 537 ? -37.067 22.000 25.942 1.00 91.62 537 ARG A C 1
ATOM 4389 O O . ARG A 1 537 ? -37.972 21.663 26.699 1.00 91.62 537 ARG A O 1
ATOM 4396 N N . LYS A 1 538 ? -36.282 23.053 26.216 1.00 91.56 538 LYS A N 1
ATOM 4397 C CA . LYS A 1 538 ? 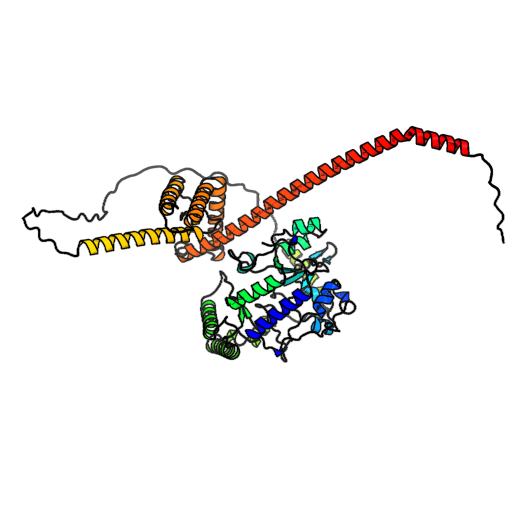-36.474 23.900 27.406 1.00 91.56 538 LYS A CA 1
ATOM 4398 C C . LYS A 1 538 ? -37.816 24.645 27.391 1.00 91.56 538 LYS A C 1
ATOM 4400 O O . LYS A 1 538 ? -38.485 24.682 28.418 1.00 91.56 538 LYS A O 1
ATOM 4405 N N . ARG A 1 539 ? -38.214 25.215 26.245 1.00 91.25 539 ARG A N 1
ATOM 4406 C CA . ARG A 1 539 ? -39.507 25.909 26.076 1.00 91.25 539 ARG A CA 1
ATOM 4407 C C . ARG A 1 539 ? -40.688 24.941 26.178 1.00 91.25 539 ARG A C 1
ATOM 4409 O O . ARG A 1 539 ? -41.683 25.288 26.801 1.00 91.25 539 ARG A O 1
ATOM 4416 N N . GLU A 1 540 ? -40.563 23.743 25.616 1.00 90.25 540 GLU A N 1
ATOM 4417 C CA . GLU A 1 540 ? -41.569 22.675 25.709 1.00 90.25 540 GLU A CA 1
ATOM 4418 C C . GLU A 1 540 ? -41.741 22.213 27.166 1.00 90.25 540 GLU A C 1
ATOM 4420 O O . GLU A 1 540 ? -42.844 22.279 27.702 1.00 90.25 540 GLU A O 1
ATOM 4425 N N . HIS A 1 541 ? -40.645 21.895 27.865 1.00 91.50 541 HIS A N 1
ATOM 4426 C CA . HIS A 1 541 ? -40.670 21.549 29.292 1.00 91.50 541 HIS A CA 1
ATOM 4427 C C . HIS A 1 541 ? -41.262 22.667 30.173 1.00 91.50 541 HIS A C 1
ATOM 4429 O O . HIS A 1 541 ? -41.979 22.389 31.133 1.00 91.50 541 HIS A O 1
ATOM 4435 N N . GLU A 1 542 ? -40.976 23.939 29.882 1.00 90.19 542 GLU A N 1
ATOM 4436 C CA . GLU A 1 542 ? -41.541 25.079 30.618 1.00 90.19 542 GLU A CA 1
ATOM 4437 C C . GLU A 1 542 ? -43.053 25.249 30.361 1.00 90.19 542 GLU A C 1
ATOM 4439 O O . GLU A 1 542 ? -43.809 25.528 31.295 1.00 90.19 542 GLU A O 1
ATOM 4444 N N . GLN A 1 543 ? -43.521 24.985 29.134 1.00 92.56 543 GLN A N 1
ATOM 4445 C CA . GLN A 1 543 ? -44.952 24.944 28.805 1.00 92.56 543 GLN A CA 1
ATOM 4446 C C . GLN A 1 543 ? -45.672 23.766 29.474 1.00 92.56 543 GLN A C 1
ATOM 4448 O O . GLN A 1 543 ? -46.741 23.969 30.049 1.00 92.56 543 GLN A O 1
ATOM 4453 N N . ASP A 1 544 ? -45.089 22.566 29.474 1.00 89.38 544 ASP A N 1
ATOM 4454 C CA . ASP A 1 544 ? -45.646 21.392 30.163 1.00 89.38 544 ASP A CA 1
ATOM 4455 C C . ASP A 1 544 ? -45.654 21.562 31.688 1.00 89.38 544 ASP A C 1
ATOM 4457 O O . ASP A 1 544 ? -46.598 21.154 32.378 1.00 89.38 544 ASP A O 1
ATOM 4461 N N . TRP A 1 545 ? -44.635 22.229 32.235 1.00 89.31 545 TRP A N 1
ATOM 4462 C CA . TRP A 1 545 ? -44.589 22.591 33.645 1.00 89.31 545 TRP A CA 1
ATOM 4463 C C . TRP A 1 545 ? -45.710 23.570 34.016 1.00 89.31 545 TRP A C 1
ATOM 4465 O O . TRP A 1 545 ? -46.379 23.356 35.031 1.00 89.31 545 TRP A O 1
ATOM 4475 N N . GLU A 1 546 ? -45.975 24.608 33.224 1.00 88.38 546 GLU A N 1
ATOM 4476 C CA . GLU A 1 546 ? -47.081 25.530 33.510 1.00 88.38 546 GLU A CA 1
ATOM 4477 C C . GLU A 1 546 ? -48.464 24.940 33.178 1.00 88.38 546 GLU A C 1
ATOM 4479 O O . GLU A 1 546 ? -49.412 25.175 33.926 1.00 88.38 546 GLU A O 1
ATOM 4484 N N . SER A 1 547 ? -48.607 24.096 32.150 1.00 90.19 547 SER A N 1
ATOM 4485 C CA . SER A 1 547 ? -49.895 23.467 31.809 1.00 90.19 547 SER A CA 1
ATOM 4486 C C . SER A 1 547 ? -50.368 22.490 32.897 1.00 90.19 547 SER A C 1
ATOM 4488 O O . SER A 1 547 ? -51.537 22.491 33.291 1.00 90.19 547 SER A O 1
ATOM 4490 N N . THR A 1 548 ? -49.446 21.717 33.481 1.00 87.81 548 THR A N 1
ATOM 4491 C CA . THR A 1 548 ? -49.737 20.786 34.587 1.00 87.81 548 THR A CA 1
ATOM 4492 C C . THR A 1 548 ? -49.759 21.462 35.971 1.00 87.81 548 THR A C 1
ATOM 4494 O O . THR A 1 548 ? -50.016 20.803 36.983 1.00 87.81 548 THR A O 1
ATOM 4497 N N . ARG A 1 549 ? -49.552 22.786 36.054 1.00 90.62 549 ARG A N 1
ATOM 4498 C CA . ARG A 1 549 ? -49.483 23.558 37.311 1.00 90.62 549 ARG A CA 1
ATOM 4499 C C . ARG A 1 549 ? -50.730 23.426 38.181 1.00 90.62 549 ARG A C 1
ATOM 4501 O O . ARG A 1 549 ? -50.602 23.110 39.362 1.00 90.62 549 ARG A O 1
ATOM 4508 N N . GLU A 1 550 ? -51.930 23.609 37.628 1.00 88.62 550 GLU A N 1
ATOM 4509 C CA . GLU A 1 550 ? -53.172 23.476 38.410 1.00 88.62 550 GLU A CA 1
ATOM 4510 C C . GLU A 1 550 ? -53.409 22.034 38.887 1.00 88.62 550 GLU A C 1
ATOM 4512 O O . GLU A 1 550 ? -53.917 21.825 39.989 1.00 88.62 550 GLU A O 1
ATOM 4517 N N . GLN A 1 551 ? -52.957 21.025 38.132 1.00 84.88 551 GLN A N 1
ATOM 4518 C CA . GLN A 1 551 ? -53.008 19.627 38.576 1.00 84.88 551 GLN A CA 1
ATOM 4519 C C . GLN A 1 551 ? -52.055 19.382 39.759 1.00 84.88 551 GLN A C 1
ATOM 4521 O O . GLN A 1 551 ? -52.452 18.764 40.751 1.00 84.88 551 GLN A O 1
ATOM 4526 N N . ARG A 1 552 ? -50.827 19.928 39.715 1.00 90.62 552 ARG A N 1
ATOM 4527 C CA . ARG A 1 552 ? -49.884 19.877 40.850 1.00 90.62 552 ARG A CA 1
ATOM 4528 C C . ARG A 1 552 ? -50.421 20.630 42.072 1.00 90.62 552 ARG A C 1
ATOM 4530 O O . ARG A 1 552 ? -50.342 20.107 43.182 1.00 90.62 552 ARG A O 1
ATOM 4537 N N . ILE A 1 553 ? -51.021 21.808 41.885 1.00 85.50 553 ILE A N 1
ATOM 4538 C CA . ILE A 1 553 ? -51.655 22.594 42.960 1.00 85.50 553 ILE A CA 1
ATOM 4539 C C . ILE A 1 553 ? -52.853 21.842 43.562 1.00 85.50 553 ILE A C 1
ATOM 4541 O O . ILE A 1 553 ? -53.011 21.831 44.783 1.00 85.50 553 ILE A O 1
ATOM 4545 N N . GLY A 1 554 ? -53.678 21.185 42.741 1.00 84.19 554 GLY A N 1
ATOM 4546 C CA . GLY A 1 554 ? -54.768 20.317 43.195 1.00 84.19 554 GLY A CA 1
ATOM 4547 C C . GLY A 1 554 ? -54.259 19.150 44.043 1.00 84.19 554 GLY A C 1
ATOM 4548 O O . GLY A 1 554 ? -54.661 19.009 45.197 1.00 84.19 554 GLY A O 1
ATOM 4549 N N . SER A 1 555 ? -53.299 18.388 43.513 1.00 84.12 555 SER A N 1
ATOM 4550 C CA . SER A 1 555 ? -52.654 17.267 44.210 1.00 84.12 555 SER A CA 1
ATOM 4551 C C . SER A 1 555 ? -52.019 17.692 45.543 1.00 84.12 555 SER A C 1
ATOM 4553 O O . SER A 1 555 ? -52.224 17.042 46.566 1.00 84.12 555 SER A O 1
ATOM 4555 N N . TRP A 1 556 ? -51.337 18.843 45.583 1.00 80.31 556 TRP A N 1
ATOM 4556 C CA . TRP A 1 556 ? -50.760 19.390 46.816 1.00 80.31 556 TRP A CA 1
ATOM 4557 C C . TRP A 1 556 ? -51.828 19.827 47.833 1.00 80.31 556 TRP A C 1
ATOM 4559 O O . TRP A 1 556 ? -51.719 19.505 49.018 1.00 80.31 556 TRP A O 1
ATOM 4569 N N . ARG A 1 557 ? -52.903 20.494 47.386 1.00 81.81 557 ARG A N 1
ATOM 4570 C CA . ARG A 1 557 ? -54.056 20.844 48.239 1.00 81.81 557 ARG A CA 1
ATOM 4571 C C . ARG A 1 557 ? -54.728 19.598 48.820 1.00 81.81 557 ARG A C 1
ATOM 4573 O O . ARG A 1 557 ? -55.175 19.634 49.964 1.00 81.81 557 ARG A O 1
ATOM 4580 N N . ASP A 1 558 ? -54.812 18.509 48.063 1.00 79.69 558 ASP A N 1
ATOM 4581 C CA . ASP A 1 558 ? -55.433 17.264 48.522 1.00 79.69 558 ASP A CA 1
ATOM 4582 C C . ASP A 1 558 ? -54.496 16.420 49.398 1.00 79.69 558 ASP A C 1
ATOM 4584 O O . ASP A 1 558 ? -54.963 15.817 50.364 1.00 79.69 558 ASP A O 1
ATOM 4588 N N . PHE A 1 559 ? -53.178 16.478 49.182 1.00 77.94 559 PHE A N 1
ATOM 4589 C CA . PHE A 1 559 ? -52.176 15.986 50.133 1.00 77.94 559 PHE A CA 1
ATOM 4590 C C . PHE A 1 559 ? -52.263 16.732 51.475 1.00 77.94 559 PHE A C 1
ATOM 4592 O O . PHE A 1 559 ? -52.315 16.098 52.529 1.00 77.94 559 PHE A O 1
ATOM 4599 N N . GLN A 1 560 ? -52.391 18.065 51.453 1.00 75.75 560 GLN A N 1
ATOM 4600 C CA . GLN A 1 560 ? -52.551 18.884 52.661 1.00 75.75 560 GLN A CA 1
ATOM 4601 C C . GLN A 1 560 ? -53.851 18.555 53.427 1.00 75.75 560 GLN A C 1
ATOM 4603 O O . GLN A 1 560 ? -53.840 18.481 54.655 1.00 75.75 560 GLN A O 1
ATOM 4608 N N . LYS A 1 561 ? -54.962 18.283 52.723 1.00 71.56 561 LYS A N 1
ATOM 4609 C CA . LYS A 1 561 ? -56.212 17.756 53.320 1.00 71.56 561 LYS A CA 1
ATOM 4610 C C . LYS A 1 561 ? -56.106 16.282 53.746 1.00 71.56 561 LYS A C 1
ATOM 4612 O O . LYS A 1 561 ? -56.928 15.808 54.529 1.00 71.56 561 LYS A O 1
ATOM 4617 N N . GLY A 1 562 ? -55.137 15.546 53.205 1.00 58.72 562 GLY A N 1
ATOM 4618 C CA . GLY A 1 562 ? -54.936 14.109 53.399 1.00 58.72 562 GLY A CA 1
ATOM 4619 C C . GLY A 1 562 ? -54.265 13.725 54.718 1.00 58.72 562 GLY A C 1
ATOM 4620 O O . GLY A 1 562 ? -54.232 12.539 55.044 1.00 58.72 562 GLY A O 1
ATOM 4621 N N . GLY A 1 563 ? -53.780 14.701 55.495 1.00 54.81 563 GLY A N 1
ATOM 4622 C CA . GLY A 1 563 ? -53.055 14.480 56.752 1.00 54.81 563 GLY A CA 1
ATOM 4623 C C . GLY A 1 563 ? -53.822 13.728 57.851 1.00 54.81 563 GLY A C 1
ATOM 4624 O O . GLY A 1 563 ? -53.195 13.269 58.802 1.00 54.81 563 GLY A O 1
ATOM 4625 N N . ASP A 1 564 ? -55.145 13.555 57.729 1.00 54.81 564 ASP A N 1
ATOM 4626 C CA . ASP A 1 564 ? -55.961 12.872 58.738 1.00 54.81 564 ASP A CA 1
ATOM 4627 C C . ASP A 1 564 ? -56.967 11.866 58.137 1.00 54.81 564 ASP A C 1
ATOM 4629 O O . ASP A 1 564 ? -58.133 12.177 57.867 1.00 54.81 564 ASP A O 1
ATOM 4633 N N . LYS A 1 565 ? -56.518 10.616 57.913 1.00 53.50 565 LYS A N 1
ATOM 4634 C CA . LYS A 1 565 ? -57.420 9.469 57.666 1.00 53.50 565 LYS A CA 1
ATOM 4635 C C . LYS A 1 565 ? -56.828 8.091 58.008 1.00 53.50 565 LYS A C 1
ATOM 4637 O O . LYS A 1 565 ? -56.252 7.402 57.177 1.00 53.50 565 LYS A O 1
ATOM 4642 N N . LYS A 1 566 ? -57.112 7.657 59.243 1.00 52.59 566 LYS A N 1
ATOM 4643 C CA . LYS A 1 566 ? -57.273 6.259 59.720 1.00 52.59 566 LYS A CA 1
ATOM 4644 C C . LYS A 1 566 ? -56.280 5.186 59.221 1.00 52.59 566 LYS A C 1
ATOM 4646 O O . LYS A 1 566 ? -56.414 4.636 58.131 1.00 52.59 566 LYS A O 1
ATOM 4651 N N . LYS A 1 567 ? -55.458 4.692 60.159 1.00 49.53 567 LYS A N 1
ATOM 4652 C CA . LYS A 1 567 ? -54.785 3.376 60.101 1.00 49.53 567 LYS A CA 1
ATOM 4653 C C . LYS A 1 567 ? -55.740 2.274 59.593 1.00 49.53 567 LYS A C 1
ATOM 4655 O O . LYS A 1 567 ? -56.682 1.908 60.301 1.00 49.53 567 LYS A O 1
ATOM 4660 N N . LYS A 1 568 ? -55.472 1.685 58.419 1.00 48.97 568 LYS A N 1
ATOM 4661 C CA . LYS A 1 568 ? -56.083 0.399 58.022 1.00 48.97 568 LYS A CA 1
ATOM 4662 C C . LYS A 1 568 ? -55.632 -0.690 59.008 1.00 48.97 568 LYS A C 1
ATOM 4664 O O . LYS A 1 568 ? -54.461 -0.747 59.382 1.00 48.97 568 LYS A O 1
ATOM 4669 N N . LYS A 1 569 ? -56.555 -1.556 59.441 1.00 49.94 569 LYS A N 1
ATOM 4670 C CA . LYS A 1 569 ? -56.217 -2.733 60.263 1.00 49.94 569 LYS A CA 1
ATOM 4671 C C . LYS A 1 569 ? -55.328 -3.682 59.452 1.00 49.94 569 LYS A C 1
ATOM 4673 O O . LYS A 1 569 ? -55.625 -3.932 58.286 1.00 49.94 569 LYS A O 1
ATOM 4678 N N . LYS A 1 570 ? -54.289 -4.252 60.077 1.00 48.09 570 LYS A N 1
ATOM 4679 C CA . LYS A 1 570 ? -53.562 -5.397 59.506 1.00 48.09 570 LYS A CA 1
ATOM 4680 C C . LYS A 1 570 ? -54.542 -6.560 59.306 1.00 48.09 570 LYS A C 1
ATOM 4682 O O . LYS A 1 570 ? -55.308 -6.869 60.221 1.00 48.09 570 LYS A O 1
ATOM 4687 N N . ALA A 1 571 ? -54.500 -7.204 58.142 1.00 52.53 571 ALA A N 1
ATOM 4688 C CA . ALA A 1 571 ? -55.102 -8.522 57.971 1.00 52.53 571 ALA A CA 1
ATOM 4689 C C . ALA A 1 571 ? -54.329 -9.552 58.818 1.00 52.53 571 ALA A C 1
ATOM 4691 O O . ALA A 1 571 ? -53.137 -9.371 59.082 1.00 52.53 571 ALA A O 1
ATOM 4692 N N . LYS A 1 572 ? -55.003 -10.617 59.263 1.00 48.50 572 LYS A N 1
ATOM 4693 C CA . LYS A 1 572 ? -54.323 -11.773 59.861 1.00 48.50 572 LYS A CA 1
ATOM 4694 C C . LYS A 1 572 ? -53.716 -12.635 58.745 1.00 48.50 572 LYS A C 1
ATOM 4696 O O . LYS A 1 572 ? -54.350 -12.734 57.695 1.00 48.50 572 LYS A O 1
ATOM 4701 N N . PRO A 1 573 ? -52.564 -13.292 58.965 1.00 54.56 573 PRO A N 1
ATOM 4702 C CA . PRO A 1 573 ? -52.177 -14.416 58.125 1.00 54.56 573 PRO A CA 1
ATOM 4703 C C . PRO A 1 573 ? -53.198 -15.552 58.288 1.00 54.56 573 PRO A C 1
ATOM 4705 O O . PRO A 1 573 ? -53.732 -15.765 59.381 1.00 54.56 573 PRO A O 1
ATOM 4708 N N . ILE A 1 574 ? -53.457 -16.259 57.193 1.00 56.56 574 ILE A N 1
ATOM 4709 C CA . ILE A 1 574 ? -54.027 -17.609 57.211 1.00 56.56 574 ILE A CA 1
ATOM 4710 C C . ILE A 1 574 ? -52.841 -18.578 57.324 1.00 56.56 574 ILE A C 1
ATOM 4712 O O . ILE A 1 574 ? -51.763 -18.278 56.806 1.00 56.56 574 ILE A O 1
ATOM 4716 N N . GLY A 1 575 ? -53.036 -19.680 58.044 1.00 53.28 575 GLY A N 1
ATOM 4717 C CA . GLY A 1 575 ? -52.111 -20.816 58.118 1.00 53.28 575 GLY A CA 1
ATOM 4718 C C . GLY A 1 575 ? -52.798 -22.096 57.668 1.00 53.28 575 GLY A C 1
ATOM 4719 O O . GLY A 1 575 ? -54.015 -22.016 57.380 1.00 53.28 575 GLY A O 1
#

Radius of gyration: 36.69 Å; chains: 1; bounding box: 89×84×139 Å

Sequence (575 aa):
MPELSEIMYSRDACVAAVRDYYDFLAKMYIDESRIIEPPEKGWPTLTTDTMEDLGKTDEVISLLAHLPYLSEDSTGDKVEVMPNCTFADWKADSEREVSGDDLKLFTQGVGLTYDSDGEHIDPVPPQVVGLASGHRENEVVLLDTKLGVVYWYECPGEIKYCEYPARDQVDDDPYDYAEENGGDEADAEWRGDSAAWAVADFFEILKDRFRELDFIPISPHVVWNDLPDSNRNADSEEMMEMLRAIYRKHDWPDLEKYRKRECLAAVHKALEERYPNVADWRVGHLNRKTSRPILTSDRRLTYFQLAIECVFLIVSHHPEPYRKLPNPQHLFMNFEEDEEEKRQEGACNIELDNDIISPSSQHEALPGIDDDIDALEALESEEKEFNKDAEIDRILKAFRLDAYAVLDLQPGVPESDIKRCYRTKSLLIHPDKTRNAQAPEAFDRLKKAQTELMDEKHRQRLDEAISDARMLIIRENKWTVDSPELKTQQFAKDWKEKTKLVLIDNEHRRRRQVKAQMQEEGREQKKVDEEVEARKRKREHEQDWESTREQRIGSWRDFQKGGDKKKKKKAKPIG